Protein AF-A0A522YSD8-F1 (afdb_monomer)

Secondary structure (DSSP, 8-state):
-HHHHHHHHHHTT--S--SS---TTSHHHHHHHHHHHHHHHHTT-EEEEEEEEEEETTTTEEE-GGGEEEEEEEEEEEEEEEEBPTTHHHHTT--S-EEEEEEES-GGGGGG--EEEE-TTSEEEEEEETTEEEEEEHHHHHHHHHHTT--S--EEEEEEGGGGTT-EEE-TTT--EEEEEE-TT--SSSTTSEEEE-TTS-HHHHHHHHHTT------B-TTSBBPTTSTTTTT-BHHHHHHHHHHHHHHTT-EEEEEEEEEEEEEETTT-PBPEEEEEEEEEE-SSGGGHHHHHHHHHHHSEEESTHHHHHHHHHHHT---EE-EE--SSS-B---EEETTT--EE--HHHHHHHHHHHHHH-TTHHHHS-HHHHTTT---TTT----EEE--PEEPHHHHHHTHIIIIITTSTT--SSEEEEEEEGGGGTTHHHHHHHHHHHHHSS-SEEEEEEE---B-TTSPBP-TTT-

pLDDT: mean 93.63, std 5.87, range [47.41, 98.56]

Nearest PDB structures (foldseek):
  8c9f-assembly1_A  TM=9.663E-01  e=3.133E-62  Priestia megaterium
  1ffy-assembly1_A  TM=7.838E-01  e=1.008E-47  Staphylococcus aureus
  8c9d-assembly1_A  TM=8.258E-01  e=2.429E-44  Priestia megaterium
  8c8v-assembly1_A  TM=8.247E-01  e=4.518E-44  Priestia megaterium NBRC 15308 = ATCC 14581
  8c8u-assembly1_A  TM=7.506E-01  e=8.404E-44  Priestia megaterium

Sequence (474 aa):
RSGRQRESFKRLGILGDWEDPYLTMDYRYEADTVRELAKFMDNGSLYQGLKPVHWCTSCQTALAEAEVEYADHTSPSVYVRFVLEEGEAAKLGLKGEAAVVIWTTTPWTIPANRAVCVHPAFDYSAIAHKGGTLLMATELVGKVAPVIGVGEIEEIKRFKGSELEGIKTKHPLYGHISPVILGMHVTLDAGTGAVHTAPGHGQEDYAVGQKYGLEVFNPVRDNGLFKDDLPIFAGRRVPQVNPDVIEELNVRGMLLFTENINHSYPHCWRCKNPVIFRATAQWFIGMEHNGLRVKALAEINRVEWVPKWGKERIFGMVENRPDWCISRQRAWGVPITVLKCQKCDEPLIDGDTARRVADEMEQHGADIWFEKDAAHWAQGKTCKKCGASEWKKEEDILDVWFDSGVSQAAVLRRWKDLQWPGDMYLEGSDQHRGWFQSSLLASVGTAGSAPYGTVLTHGYVVDAKGRAMSKSVG

Foldseek 3Di:
DLVVVLVVCVVVVDDDDSVDDDDLQQLLLLLLLLLLVLLLLVLVLKDKDFAWFWADLAQLKGDDPLQKDKDKDKFKKFKFWFWFDPCLCVVVVFDDIETEIWIDRQLLLLLLFAAKEAAQAFKWFWWDDPNGTYIFTPLCCVVVCVQLPNDDTDTPDMDGLNVQFQGWTARLQPGDTHGYHYAPPQDPPDTGRMHGARRFFDRSSVVRCVVVVHDNDFQADSNQAGDQPRPQRHRHHRVRCNVVSQVSSVVSVGTRHMDMDIDIAIARNPPRHGITTGTDTFMWRACPRVVLLVLLLVQLVQAAEVVPVLSVLLNVCSNPPGTHGFWIQDQDARAPFWKAAPPPRHIDSHSVLSSVLSVVSNVVNRCVSVVDAPCVSQPPHADPPPRDSDIHGHNIHTDVLSSLLCCLVSPQVPDPPHHFLHAEDEEESSCSSGNQNSVSSSCCSNPNHRSYRYYHYDYDDAPPVRHDDDPVVD

Radius of gyration: 25.96 Å; Cα contacts (8 Å, |Δi|>4): 979; chains: 1; bounding box: 64×61×70 Å

Solvent-accessible surface area (backbone atoms only — not comparable to full-atom values): 25358 Å² total; per-residue (Å²): 114,64,71,63,52,53,54,51,43,51,72,74,68,58,85,73,67,79,88,74,59,92,49,81,84,38,27,58,33,38,16,39,45,33,43,54,49,17,43,30,32,69,71,59,25,48,48,80,44,79,45,39,35,44,28,30,38,89,73,43,28,58,47,50,77,69,44,49,37,75,43,83,38,81,34,52,38,40,34,37,42,30,39,44,37,91,67,44,31,53,78,74,73,47,71,66,55,34,21,43,34,26,36,46,60,55,53,59,48,57,89,38,51,57,27,31,32,25,22,48,88,43,51,30,29,31,28,57,48,99,82,23,32,40,32,31,23,48,89,34,44,84,67,43,36,59,71,53,70,40,84,71,90,47,75,77,48,76,44,48,28,59,76,46,52,68,43,43,18,29,35,71,90,76,62,49,77,22,34,26,39,71,26,89,84,54,50,85,88,60,69,25,38,26,37,71,24,22,22,8,49,28,66,67,31,28,61,47,26,59,78,73,69,50,72,67,43,59,59,62,43,66,72,31,27,28,35,80,86,43,81,98,49,44,66,38,40,56,89,69,33,33,64,56,45,50,50,55,26,45,78,67,68,27,48,59,39,74,48,77,45,78,44,79,38,54,17,30,66,85,82,66,45,72,47,43,47,39,41,43,82,42,36,28,42,39,38,73,39,94,44,37,42,63,52,46,56,55,38,58,72,71,37,44,44,41,55,63,67,54,45,61,56,36,46,59,52,53,74,73,46,70,59,47,64,37,42,26,63,50,92,84,61,46,60,42,74,38,38,25,28,68,88,76,63,53,69,48,77,45,29,68,52,17,40,56,51,18,64,49,14,44,78,66,26,62,62,48,68,75,74,46,58,40,65,75,68,41,70,94,51,58,37,91,87,78,64,48,72,53,54,37,66,52,73,37,11,45,33,72,51,54,57,58,8,38,38,55,56,51,41,27,67,63,40,90,93,48,53,71,56,29,70,63,45,76,49,51,64,67,30,55,62,37,53,59,43,32,21,31,53,44,28,30,65,64,70,70,40,49,47,39,45,26,41,41,51,42,80,81,83,52,44,103,83,71,42,83,76,44,90,89,82,107

Mean predicted aligned error: 6.18 Å

Structure (mmCIF, N/CA/C/O backbone):
data_AF-A0A522YSD8-F1
#
_entry.id   AF-A0A522YSD8-F1
#
loop_
_atom_site.group_PDB
_atom_site.id
_atom_site.type_symbol
_atom_site.label_atom_id
_atom_site.label_alt_id
_atom_site.label_comp_id
_atom_site.label_asym_id
_atom_site.label_entity_id
_atom_site.label_seq_id
_atom_site.pdbx_PDB_ins_code
_atom_site.Cartn_x
_atom_site.Cartn_y
_atom_site.Cartn_z
_atom_site.occupancy
_atom_site.B_iso_or_equiv
_atom_site.auth_seq_id
_atom_site.auth_comp_id
_atom_site.auth_asym_id
_atom_site.auth_atom_id
_atom_site.pdbx_PDB_model_num
ATOM 1 N N . ARG A 1 1 ? 30.266 -7.983 -8.171 1.00 51.81 1 ARG A N 1
ATOM 2 C CA . ARG A 1 1 ? 29.507 -9.188 -7.725 1.00 51.81 1 ARG A CA 1
ATOM 3 C C . ARG A 1 1 ? 29.015 -10.007 -8.923 1.00 51.81 1 ARG A C 1
ATOM 5 O O . ARG A 1 1 ? 29.147 -11.222 -8.851 1.00 51.81 1 ARG A O 1
ATOM 12 N N . SER A 1 2 ? 28.584 -9.362 -10.014 1.00 60.56 2 SER A N 1
ATOM 13 C CA . SER A 1 2 ? 28.178 -9.985 -11.289 1.00 60.56 2 SER A CA 1
ATOM 14 C C . SER A 1 2 ? 29.176 -11.011 -11.843 1.00 60.56 2 SER A C 1
ATOM 16 O O . SER A 1 2 ? 28.789 -12.143 -12.099 1.00 60.56 2 SER A O 1
ATOM 18 N N . GLY A 1 3 ? 30.473 -10.682 -11.913 1.00 76.00 3 GLY A N 1
ATOM 19 C CA . GLY A 1 3 ? 31.486 -11.614 -12.438 1.00 76.00 3 GLY A CA 1
ATOM 20 C C . GLY A 1 3 ? 31.534 -12.963 -11.705 1.00 76.00 3 GLY A C 1
ATOM 21 O O . GLY A 1 3 ? 31.587 -14.006 -12.339 1.00 76.00 3 GLY A O 1
ATOM 22 N N . ARG A 1 4 ? 31.404 -12.976 -10.370 1.00 86.19 4 ARG A N 1
ATOM 23 C CA . ARG A 1 4 ? 31.371 -14.232 -9.591 1.00 86.19 4 ARG A CA 1
ATOM 24 C C . ARG A 1 4 ? 30.098 -15.050 -9.825 1.00 86.19 4 ARG A C 1
ATOM 26 O O . ARG A 1 4 ? 30.161 -16.276 -9.804 1.00 86.19 4 ARG A O 1
ATOM 33 N N . GLN A 1 5 ? 28.957 -14.386 -10.013 1.00 89.44 5 GLN A N 1
ATOM 34 C CA . GLN A 1 5 ? 27.694 -15.061 -10.321 1.00 89.44 5 GLN A CA 1
ATOM 35 C C . GLN A 1 5 ? 27.749 -15.686 -11.717 1.00 89.44 5 GLN A C 1
ATOM 37 O O . GLN A 1 5 ? 27.482 -16.878 -11.840 1.00 89.44 5 GLN A O 1
ATOM 42 N N . ARG A 1 6 ? 28.202 -14.931 -12.727 1.00 91.50 6 ARG A N 1
ATOM 43 C CA . ARG A 1 6 ? 28.385 -15.416 -14.104 1.00 91.50 6 ARG A CA 1
ATOM 44 C C . ARG A 1 6 ? 29.257 -16.671 -14.166 1.00 91.50 6 ARG A C 1
ATOM 46 O O . ARG A 1 6 ? 28.834 -17.674 -14.728 1.00 91.50 6 ARG A O 1
ATOM 53 N N . GLU A 1 7 ? 30.427 -16.655 -13.526 1.00 93.75 7 GLU A N 1
ATOM 54 C CA . GLU A 1 7 ? 31.311 -17.831 -13.517 1.00 93.75 7 GLU A CA 1
ATOM 55 C C . GLU A 1 7 ? 30.691 -19.039 -12.800 1.00 93.75 7 GLU A C 1
ATOM 57 O O . GLU A 1 7 ? 30.927 -20.182 -13.186 1.00 93.75 7 GLU A O 1
ATOM 62 N N . SER A 1 8 ? 29.856 -18.812 -11.781 1.00 93.88 8 SER A N 1
ATOM 63 C CA . SER A 1 8 ? 29.152 -19.901 -11.092 1.00 93.88 8 SER A CA 1
ATOM 64 C C . SER A 1 8 ? 28.096 -20.551 -11.993 1.00 93.88 8 SER A C 1
ATOM 66 O O . SER A 1 8 ? 28.004 -21.774 -12.019 1.00 93.88 8 SER A O 1
ATOM 68 N N . PHE A 1 9 ? 27.350 -19.759 -12.771 1.00 94.88 9 PHE A N 1
ATOM 69 C CA . PHE A 1 9 ? 26.402 -20.276 -13.764 1.00 94.88 9 PHE A CA 1
ATOM 70 C C . PHE A 1 9 ? 27.108 -21.045 -14.891 1.00 94.88 9 PHE A C 1
ATOM 72 O O . PHE A 1 9 ? 26.713 -22.173 -15.190 1.00 94.88 9 PHE A O 1
ATOM 79 N N . LYS A 1 10 ? 28.205 -20.500 -15.443 1.00 94.31 10 LYS A N 1
ATOM 80 C CA . LYS A 1 10 ? 29.052 -21.203 -16.427 1.00 94.31 10 LYS A CA 1
ATOM 81 C C . LYS A 1 10 ? 29.563 -22.539 -15.867 1.00 94.31 10 LYS A C 1
ATOM 83 O O . LYS A 1 10 ? 29.495 -23.562 -16.543 1.00 94.31 10 LYS A O 1
ATOM 88 N N . ARG A 1 11 ? 30.007 -22.563 -14.603 1.00 96.31 11 ARG A N 1
ATOM 89 C CA . ARG A 1 11 ? 30.475 -23.782 -13.916 1.00 96.31 11 ARG A CA 1
ATOM 90 C C . ARG A 1 11 ? 29.388 -24.850 -13.756 1.00 96.31 11 ARG A C 1
ATOM 92 O O . ARG A 1 11 ? 29.718 -26.032 -13.762 1.00 96.31 11 ARG A O 1
ATOM 99 N N . LEU A 1 12 ? 28.121 -24.460 -13.610 1.00 96.69 12 LEU A N 1
ATOM 100 C CA . LEU A 1 12 ? 26.985 -25.390 -13.563 1.00 96.69 12 LEU A CA 1
ATOM 101 C C . LEU A 1 12 ? 26.613 -25.961 -14.945 1.00 96.69 12 LEU A C 1
ATOM 103 O O . LEU A 1 12 ? 25.713 -26.790 -15.027 1.00 96.69 12 LEU A O 1
ATOM 107 N N . GLY A 1 13 ? 27.297 -25.544 -16.017 1.00 96.69 13 GLY A N 1
ATOM 108 C CA . GLY A 1 13 ? 27.037 -26.007 -17.381 1.00 96.69 13 GLY A CA 1
ATOM 109 C C . GLY A 1 13 ? 25.850 -25.315 -18.053 1.00 96.69 13 GLY A C 1
ATOM 110 O O . GLY A 1 13 ? 25.318 -25.840 -19.028 1.00 96.69 13 GLY A O 1
ATOM 111 N N . ILE A 1 14 ? 25.418 -24.155 -17.544 1.00 96.94 14 ILE A N 1
ATOM 112 C CA . ILE A 1 14 ? 24.284 -23.415 -18.107 1.00 96.94 14 ILE A CA 1
ATOM 113 C C . ILE A 1 14 ? 24.729 -22.682 -19.376 1.00 96.94 14 ILE A C 1
ATOM 115 O O . ILE A 1 14 ? 25.673 -21.886 -19.367 1.00 96.94 14 ILE A O 1
ATOM 119 N N . LEU A 1 15 ? 24.027 -22.968 -20.473 1.00 95.25 15 LEU A N 1
ATOM 120 C CA . LEU A 1 15 ? 24.225 -22.331 -21.770 1.00 95.25 15 LEU A CA 1
ATOM 121 C C . LEU A 1 15 ? 23.429 -21.023 -21.825 1.00 95.25 15 LEU A C 1
ATOM 123 O O . LEU A 1 15 ? 22.253 -20.999 -21.475 1.00 95.25 15 LEU A O 1
ATOM 127 N N . GLY A 1 16 ? 24.073 -19.948 -22.266 1.00 91.75 16 GLY A N 1
ATOM 128 C CA . GLY A 1 16 ? 23.470 -18.627 -22.410 1.00 91.75 16 GLY A CA 1
ATOM 129 C C . GLY A 1 16 ? 24.452 -17.648 -23.045 1.00 91.75 16 GLY A C 1
ATOM 130 O O . GLY A 1 16 ? 25.648 -17.948 -23.138 1.00 91.75 16 GLY A O 1
ATOM 131 N N . ASP A 1 17 ? 23.955 -16.489 -23.473 1.00 91.38 17 ASP A N 1
ATOM 132 C CA . ASP A 1 17 ? 24.815 -15.396 -23.924 1.00 91.38 17 ASP A CA 1
ATOM 133 C C . ASP A 1 17 ? 25.436 -14.689 -22.713 1.00 91.38 17 ASP A C 1
ATOM 135 O O . ASP A 1 17 ? 24.839 -13.839 -22.054 1.00 91.38 17 ASP A O 1
ATOM 139 N N . TRP A 1 18 ? 26.635 -15.136 -22.349 1.00 92.44 18 TRP A N 1
ATOM 140 C CA . TRP A 1 18 ? 27.354 -14.637 -21.181 1.00 92.44 18 TRP A CA 1
ATOM 141 C C . TRP A 1 18 ? 28.279 -13.454 -21.480 1.00 92.44 18 TRP A C 1
ATOM 143 O O . TRP A 1 18 ? 28.806 -12.847 -20.534 1.00 92.44 18 TRP A O 1
ATOM 153 N N . GLU A 1 19 ? 28.532 -13.190 -22.761 1.00 90.62 19 GLU A N 1
ATOM 154 C CA . GLU A 1 19 ? 29.420 -12.119 -23.210 1.00 90.62 19 GLU A CA 1
ATOM 155 C C . GLU A 1 19 ? 28.639 -10.821 -23.414 1.00 90.62 19 GLU A C 1
ATOM 157 O O . GLU A 1 19 ? 29.147 -9.767 -23.033 1.00 90.62 19 GLU A O 1
ATOM 162 N N . ASP A 1 20 ? 27.385 -10.910 -23.867 1.00 89.69 20 ASP A N 1
ATOM 163 C CA . ASP A 1 20 ? 26.442 -9.790 -23.911 1.00 89.69 20 ASP A CA 1
ATOM 164 C C . ASP A 1 20 ? 25.168 -10.116 -23.103 1.00 89.69 20 ASP A C 1
ATOM 166 O O . ASP A 1 20 ? 24.124 -10.403 -23.678 1.00 89.69 20 ASP A O 1
ATOM 170 N N . PRO A 1 21 ? 25.215 -10.155 -21.752 1.00 92.44 21 PRO A N 1
ATOM 171 C CA . PRO A 1 21 ? 24.015 -10.323 -20.939 1.00 92.44 21 PRO A CA 1
ATOM 172 C C . PRO A 1 21 ? 23.262 -8.994 -20.800 1.00 92.44 21 PRO A C 1
ATOM 174 O O . PRO A 1 21 ? 23.874 -7.936 -20.647 1.00 92.44 21 PRO A O 1
ATOM 177 N N . TYR A 1 22 ? 21.930 -9.036 -20.708 1.00 94.25 22 TYR A N 1
ATOM 178 C CA . TYR A 1 22 ? 21.186 -7.836 -20.327 1.00 94.25 22 TYR A CA 1
ATOM 179 C C . TYR A 1 22 ? 21.475 -7.458 -18.865 1.00 94.25 22 TYR A C 1
ATOM 181 O O . TYR A 1 22 ? 21.572 -8.311 -17.977 1.00 94.25 22 TYR A O 1
ATOM 189 N N . LEU A 1 23 ? 21.590 -6.157 -18.603 1.00 94.62 23 LEU A N 1
ATOM 190 C CA . LEU A 1 23 ? 21.804 -5.595 -17.273 1.00 94.62 23 LEU A CA 1
ATOM 191 C C . LEU A 1 23 ? 20.830 -4.439 -17.071 1.00 94.62 23 LEU A C 1
ATOM 193 O O . LEU A 1 23 ? 20.712 -3.576 -17.932 1.00 94.62 23 LEU A O 1
ATOM 197 N N . THR A 1 24 ? 20.180 -4.374 -15.911 1.00 94.06 24 THR A N 1
ATOM 198 C CA . THR A 1 24 ? 19.219 -3.296 -15.613 1.00 94.06 24 THR A CA 1
ATOM 199 C C . THR A 1 24 ? 19.869 -1.917 -15.478 1.00 94.06 24 THR A C 1
ATOM 201 O O . THR A 1 24 ? 19.167 -0.919 -15.491 1.00 94.06 24 THR A O 1
ATOM 204 N N . MET A 1 25 ? 21.196 -1.874 -15.323 1.00 92.31 25 MET A N 1
ATOM 205 C CA . MET A 1 25 ? 22.014 -0.655 -15.276 1.00 92.31 25 MET A CA 1
ATOM 206 C C . MET A 1 25 ? 22.643 -0.296 -16.633 1.00 92.31 25 MET A C 1
ATOM 208 O O . MET A 1 25 ? 23.468 0.609 -16.706 1.00 92.31 25 MET A O 1
ATOM 212 N N . ASP A 1 26 ? 22.348 -1.057 -17.695 1.00 95.38 26 ASP A N 1
ATOM 213 C CA . ASP A 1 26 ? 22.688 -0.637 -19.056 1.00 95.38 26 ASP A CA 1
ATOM 214 C C . ASP A 1 26 ? 21.800 0.558 -19.418 1.00 95.38 26 ASP A C 1
ATOM 216 O O . ASP A 1 26 ? 20.586 0.516 -19.216 1.00 95.38 26 ASP A O 1
ATOM 220 N N . TYR A 1 27 ? 22.398 1.613 -19.970 1.00 97.19 27 TYR A N 1
ATOM 221 C CA . TYR A 1 27 ? 21.703 2.862 -20.294 1.00 97.19 27 TYR A CA 1
ATOM 222 C C . TYR A 1 27 ? 20.489 2.648 -21.203 1.00 97.19 27 TYR A C 1
ATOM 224 O O . TYR A 1 27 ? 19.476 3.334 -21.069 1.00 97.19 27 TYR A O 1
ATOM 232 N N . ARG A 1 28 ? 20.546 1.654 -22.098 1.00 95.94 28 ARG A N 1
ATOM 233 C CA . ARG A 1 28 ? 19.418 1.296 -22.967 1.00 95.94 28 ARG A CA 1
ATOM 234 C C . ARG A 1 28 ? 18.271 0.693 -22.165 1.00 95.94 28 ARG A C 1
ATOM 236 O O . ARG A 1 28 ? 17.117 1.000 -22.446 1.00 95.94 28 ARG A O 1
ATOM 243 N N . TYR A 1 29 ? 18.583 -0.135 -21.168 1.00 97.81 29 TYR A N 1
ATOM 244 C CA . TYR A 1 29 ? 17.580 -0.719 -20.281 1.00 97.81 29 TYR A CA 1
ATOM 245 C C . TYR A 1 29 ? 16.906 0.372 -19.444 1.00 97.81 29 TYR A C 1
ATOM 247 O O . TYR A 1 29 ? 15.682 0.433 -19.393 1.00 97.81 29 TYR A O 1
ATOM 255 N N . GLU A 1 30 ? 17.688 1.267 -18.834 1.00 97.62 30 GLU A N 1
ATOM 256 C CA . GLU A 1 30 ? 17.165 2.389 -18.043 1.00 97.62 30 GLU A CA 1
ATOM 257 C C . GLU A 1 30 ? 16.257 3.301 -18.887 1.00 97.62 30 GLU A C 1
ATOM 259 O O . GLU A 1 30 ? 15.165 3.675 -18.452 1.00 97.62 30 GLU A O 1
ATOM 264 N N . ALA A 1 31 ? 16.668 3.604 -20.123 1.00 98.12 31 ALA A N 1
ATOM 265 C CA . ALA A 1 31 ? 15.865 4.364 -21.074 1.00 98.12 31 ALA A CA 1
ATOM 266 C C . ALA A 1 31 ? 14.547 3.654 -21.421 1.00 98.12 31 ALA A C 1
ATOM 268 O O . ALA A 1 31 ? 13.485 4.280 -21.410 1.00 98.12 31 ALA A O 1
ATOM 269 N N . ASP A 1 32 ? 14.574 2.347 -21.687 1.00 97.88 32 ASP A N 1
ATOM 270 C CA . ASP A 1 32 ? 13.359 1.587 -21.991 1.00 97.88 32 ASP A CA 1
ATOM 271 C C . ASP A 1 32 ? 12.409 1.494 -20.803 1.00 97.88 32 ASP A C 1
ATOM 273 O O . ASP A 1 32 ? 11.195 1.584 -20.991 1.00 97.88 32 ASP A O 1
ATOM 277 N N . THR A 1 33 ? 12.932 1.412 -19.580 1.00 98.31 33 THR A N 1
ATOM 278 C CA . THR A 1 33 ? 12.115 1.528 -18.371 1.00 98.31 33 THR A CA 1
ATOM 279 C C . THR A 1 33 ? 11.341 2.846 -18.356 1.00 98.31 33 THR A C 1
ATOM 281 O O . THR A 1 33 ? 10.126 2.848 -18.139 1.00 98.31 33 THR A O 1
ATOM 284 N N . VAL A 1 34 ? 11.997 3.968 -18.665 1.00 98.50 34 VAL A N 1
ATOM 285 C CA . VAL A 1 34 ? 11.319 5.269 -18.762 1.00 98.50 34 VAL A CA 1
ATOM 286 C C . VAL A 1 34 ? 10.329 5.314 -19.929 1.00 98.50 34 VAL A C 1
ATOM 288 O O . VAL A 1 34 ? 9.249 5.890 -19.789 1.00 98.50 34 VAL A O 1
ATOM 291 N N . ARG A 1 35 ? 10.625 4.677 -21.068 1.00 98.44 35 ARG A N 1
ATOM 292 C CA . ARG A 1 35 ? 9.678 4.588 -22.198 1.00 98.44 35 ARG A CA 1
ATOM 293 C C . ARG A 1 35 ? 8.429 3.785 -21.844 1.00 98.44 35 ARG A C 1
ATOM 295 O O . ARG A 1 35 ? 7.333 4.158 -22.261 1.00 98.44 35 ARG A O 1
ATOM 302 N N . GLU A 1 36 ? 8.558 2.714 -21.068 1.00 98.44 36 GLU A N 1
ATOM 303 C CA . GLU A 1 36 ? 7.404 1.964 -20.566 1.00 98.44 36 GLU A CA 1
ATOM 304 C C . GLU A 1 36 ? 6.610 2.781 -19.538 1.00 98.44 36 GLU A C 1
ATOM 306 O O . GLU A 1 36 ? 5.380 2.799 -19.604 1.00 98.44 36 GLU A O 1
ATOM 311 N N . LEU A 1 37 ? 7.277 3.543 -18.660 1.00 98.44 37 LEU A N 1
ATOM 312 C CA . LEU A 1 37 ? 6.603 4.506 -17.780 1.00 98.44 37 LEU A CA 1
ATOM 313 C C . LEU A 1 37 ? 5.830 5.559 -18.591 1.00 98.44 37 LEU A C 1
ATOM 315 O O . LEU A 1 37 ? 4.677 5.848 -18.274 1.00 98.44 37 LEU A O 1
ATOM 319 N N . ALA A 1 38 ? 6.416 6.087 -19.670 1.00 98.44 38 ALA A N 1
ATOM 320 C CA . ALA A 1 38 ? 5.774 7.069 -20.544 1.00 98.44 38 ALA A CA 1
ATOM 321 C C . ALA A 1 38 ? 4.456 6.548 -21.145 1.00 98.44 38 ALA A C 1
ATOM 323 O O . ALA A 1 38 ? 3.495 7.302 -21.257 1.00 98.44 38 ALA A O 1
ATOM 324 N N . LYS A 1 39 ? 4.352 5.247 -21.449 1.00 98.19 39 LYS A N 1
ATOM 325 C CA . LYS A 1 39 ? 3.091 4.641 -21.919 1.00 98.19 39 LYS A CA 1
ATOM 326 C C . LYS A 1 39 ? 2.002 4.652 -20.840 1.00 98.19 39 LYS A C 1
ATOM 328 O O . LYS A 1 39 ? 0.834 4.872 -21.158 1.00 98.19 39 LYS A O 1
ATOM 333 N N . PHE A 1 40 ? 2.372 4.457 -19.571 1.00 98.12 40 PHE A N 1
ATOM 334 C CA . PHE A 1 40 ? 1.451 4.625 -18.439 1.00 98.12 40 PHE A CA 1
ATOM 335 C C . PHE A 1 40 ? 1.067 6.092 -18.195 1.00 98.12 40 PHE A C 1
ATOM 337 O O . PHE A 1 40 ? -0.029 6.361 -17.701 1.00 98.12 40 PHE A O 1
ATOM 344 N N . MET A 1 41 ? 1.942 7.040 -18.547 1.00 97.56 41 MET A N 1
ATOM 345 C CA . MET A 1 41 ? 1.601 8.466 -18.562 1.00 97.56 41 MET A CA 1
ATOM 346 C C . MET A 1 41 ? 0.569 8.768 -19.652 1.00 97.56 41 MET A C 1
ATOM 348 O O . MET A 1 41 ? -0.451 9.390 -19.369 1.00 97.56 41 MET A O 1
ATOM 352 N N . ASP A 1 42 ? 0.802 8.286 -20.877 1.00 97.00 42 ASP A N 1
ATOM 353 C CA . ASP A 1 42 ? -0.058 8.557 -22.035 1.00 97.00 42 ASP A CA 1
ATOM 354 C C . ASP A 1 42 ? -1.475 8.003 -21.857 1.00 97.00 42 ASP A C 1
ATOM 356 O O . ASP A 1 42 ? -2.453 8.645 -22.238 1.00 97.00 42 ASP A O 1
ATOM 360 N N . ASN A 1 43 ? -1.601 6.805 -21.278 1.00 95.00 43 ASN A N 1
ATOM 361 C CA . ASN A 1 43 ? -2.904 6.185 -21.059 1.00 95.00 43 ASN A CA 1
ATOM 362 C C . ASN A 1 43 ? -3.597 6.668 -19.768 1.00 95.00 43 ASN A C 1
ATOM 364 O O . ASN A 1 43 ? -4.750 6.315 -19.538 1.00 95.00 43 ASN A O 1
ATOM 368 N N . GLY A 1 44 ? -2.942 7.482 -18.933 1.00 94.81 44 GLY A N 1
ATOM 369 C CA . GLY A 1 44 ? -3.519 8.014 -17.694 1.00 94.81 44 GLY A CA 1
ATOM 370 C C . GLY A 1 44 ? -3.614 7.009 -16.541 1.00 94.81 44 GLY A C 1
ATOM 371 O O . GLY A 1 44 ? -4.329 7.258 -15.573 1.00 94.81 44 GLY A O 1
ATOM 372 N N . SER A 1 45 ? -2.924 5.867 -16.622 1.00 96.00 45 SER A N 1
ATOM 373 C CA . SER A 1 45 ? -2.837 4.911 -15.510 1.00 96.00 45 SER A CA 1
ATOM 374 C C . SER A 1 45 ? -1.846 5.342 -14.426 1.00 96.00 45 SER A C 1
ATOM 376 O O . SER A 1 45 ? -1.996 4.896 -13.287 1.00 96.00 45 SER A O 1
ATOM 378 N N . LEU A 1 46 ? -0.844 6.170 -14.757 1.00 97.44 46 LEU A N 1
ATOM 379 C CA . LEU A 1 46 ? 0.065 6.763 -13.774 1.00 97.44 46 LEU A CA 1
ATOM 380 C C . LEU A 1 46 ? -0.599 7.962 -13.090 1.00 97.44 46 LEU A C 1
ATOM 382 O O . LEU A 1 46 ? -1.029 8.900 -13.758 1.00 97.44 46 LEU A O 1
ATOM 386 N N . TYR A 1 47 ? -0.607 7.976 -11.760 1.00 95.94 47 TYR A N 1
ATOM 387 C CA . TYR A 1 47 ? -1.070 9.127 -10.987 1.00 95.94 47 TYR A CA 1
ATOM 388 C C . TYR A 1 47 ? -0.352 9.225 -9.636 1.00 95.94 47 TYR A C 1
ATOM 390 O O . TYR A 1 47 ? 0.241 8.257 -9.152 1.00 95.94 47 TYR A O 1
ATOM 398 N N . GLN A 1 48 ? -0.422 10.402 -9.012 1.00 94.50 48 GLN A N 1
ATOM 399 C CA . GLN A 1 48 ? 0.073 10.622 -7.656 1.00 94.50 48 GLN A CA 1
ATOM 400 C C . GLN A 1 48 ? -1.086 10.554 -6.655 1.00 94.50 48 GLN A C 1
ATOM 402 O O . GLN A 1 48 ? -2.119 11.194 -6.849 1.00 94.50 48 GLN A O 1
ATOM 407 N N . GLY A 1 49 ? -0.922 9.792 -5.575 1.00 90.44 49 GLY A N 1
ATOM 408 C CA . GLY A 1 49 ? -1.936 9.640 -4.532 1.00 90.44 49 GLY A CA 1
ATOM 409 C C . GLY A 1 49 ? -1.353 9.766 -3.129 1.00 90.44 49 GLY A C 1
ATOM 410 O O . GLY A 1 49 ? -0.233 9.332 -2.876 1.00 90.44 49 GLY A O 1
ATOM 411 N N . LEU A 1 50 ? -2.131 10.327 -2.200 1.00 89.75 50 LEU A N 1
ATOM 412 C CA . LEU A 1 50 ? -1.849 10.252 -0.765 1.00 89.75 50 LEU A CA 1
ATOM 413 C C . LEU A 1 50 ? -2.554 9.013 -0.208 1.00 89.75 50 LEU A C 1
ATOM 415 O O . LEU A 1 50 ? -3.751 9.061 0.077 1.00 89.75 50 LEU A O 1
ATOM 419 N N . LYS A 1 51 ? -1.827 7.898 -0.101 1.00 89.44 51 LYS A N 1
ATOM 420 C CA . LYS A 1 51 ? -2.367 6.607 0.355 1.00 89.44 51 LYS A CA 1
ATOM 421 C C . LYS A 1 51 ? -1.460 5.986 1.415 1.00 89.44 51 LYS A C 1
ATOM 423 O O . LYS A 1 51 ? -0.243 6.175 1.332 1.00 89.44 51 LYS A O 1
ATOM 428 N N . PRO A 1 52 ? -2.006 5.243 2.394 1.00 90.56 52 PRO A N 1
ATOM 429 C CA . PRO A 1 52 ? -1.200 4.413 3.275 1.00 90.56 52 PRO A CA 1
ATOM 430 C C . PRO A 1 52 ? -0.417 3.382 2.474 1.00 90.56 52 PRO A C 1
ATOM 432 O O . PRO A 1 52 ? -0.981 2.609 1.707 1.00 90.56 52 PRO A O 1
ATOM 435 N N . VAL A 1 53 ? 0.894 3.371 2.670 1.00 91.19 53 VAL A N 1
ATOM 436 C CA . VAL A 1 53 ? 1.790 2.365 2.099 1.00 91.19 53 VAL A CA 1
ATOM 437 C C . VAL A 1 53 ? 2.588 1.716 3.216 1.00 91.19 53 VAL A C 1
ATOM 439 O O . VAL A 1 53 ? 2.777 2.316 4.281 1.00 91.19 53 VAL A O 1
ATOM 442 N N . HIS A 1 54 ? 3.087 0.506 2.969 1.00 92.62 54 HIS A N 1
ATOM 443 C CA . HIS A 1 54 ? 4.116 -0.062 3.826 1.00 92.62 54 HIS A CA 1
ATOM 444 C C . HIS A 1 54 ? 5.333 0.858 3.817 1.00 92.62 54 HIS A C 1
ATOM 446 O O . HIS A 1 54 ? 5.891 1.168 2.767 1.00 92.62 54 HIS A O 1
ATOM 452 N N . TRP A 1 55 ? 5.744 1.299 4.998 1.00 94.56 55 TRP A N 1
ATOM 453 C CA . TRP A 1 55 ? 6.832 2.238 5.189 1.00 94.56 55 TRP A CA 1
ATOM 454 C C . TRP A 1 55 ? 7.862 1.660 6.150 1.00 94.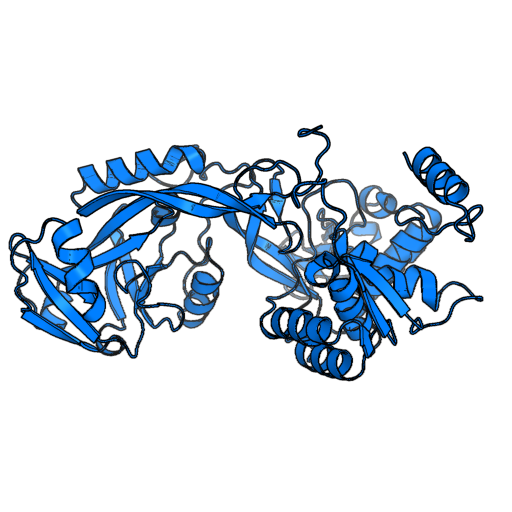56 55 TRP A C 1
ATOM 456 O O . TRP A 1 55 ? 7.563 1.334 7.304 1.00 94.56 55 TRP A O 1
ATOM 466 N N . CYS A 1 56 ? 9.107 1.566 5.689 1.00 94.38 56 CYS A N 1
ATOM 467 C CA . CYS A 1 56 ? 10.219 1.190 6.546 1.00 94.38 56 CYS A CA 1
ATOM 468 C C . CYS A 1 56 ? 10.843 2.444 7.157 1.00 94.38 56 CYS A C 1
ATOM 470 O O . CYS A 1 56 ? 11.573 3.163 6.485 1.00 94.38 56 CYS A O 1
ATOM 472 N N . THR A 1 57 ? 10.624 2.684 8.450 1.00 93.06 57 THR A N 1
ATOM 473 C CA . THR A 1 57 ? 11.189 3.850 9.164 1.00 93.06 57 THR A CA 1
ATOM 474 C C . THR A 1 57 ? 12.713 3.799 9.296 1.00 93.06 57 THR A C 1
ATOM 476 O O . THR A 1 57 ? 13.354 4.835 9.452 1.00 93.06 57 THR A O 1
ATOM 479 N N . SER A 1 58 ? 13.313 2.604 9.213 1.00 91.88 58 SER A N 1
ATOM 480 C CA . SER A 1 58 ? 14.773 2.431 9.225 1.00 91.88 58 SER A CA 1
ATOM 481 C C . SER A 1 58 ? 15.408 2.743 7.869 1.00 91.88 58 SER A C 1
ATOM 483 O O . SER A 1 58 ? 16.475 3.343 7.818 1.00 91.88 58 SER A O 1
ATOM 485 N N . CYS A 1 59 ? 14.761 2.334 6.773 1.00 90.94 59 CYS A N 1
ATOM 486 C CA . CYS A 1 59 ? 15.232 2.593 5.409 1.00 90.94 59 CYS A CA 1
ATOM 487 C C . CYS A 1 59 ? 14.668 3.890 4.806 1.00 90.94 59 CYS A C 1
ATOM 489 O O . CYS A 1 59 ? 15.100 4.258 3.722 1.00 90.94 59 CYS A O 1
ATOM 491 N N . GLN A 1 60 ? 13.720 4.540 5.490 1.00 93.00 60 GLN A N 1
ATOM 492 C CA . GLN A 1 60 ? 13.031 5.777 5.100 1.00 93.00 60 GLN A CA 1
ATOM 493 C C . GLN A 1 60 ? 12.448 5.722 3.684 1.00 93.00 60 GLN A C 1
ATOM 495 O O . GLN A 1 60 ? 12.678 6.600 2.863 1.00 93.00 60 GLN A O 1
ATOM 500 N N . THR A 1 61 ? 11.731 4.641 3.380 1.00 91.94 61 THR A N 1
ATOM 501 C CA . THR A 1 61 ? 11.241 4.381 2.024 1.00 91.94 61 THR A CA 1
ATOM 502 C C . THR A 1 61 ? 9.982 3.522 2.051 1.00 91.94 61 THR A C 1
ATOM 504 O O . THR A 1 61 ? 9.820 2.672 2.942 1.00 91.94 61 THR A O 1
ATOM 507 N N . ALA A 1 62 ? 9.106 3.739 1.070 1.00 91.88 62 ALA A N 1
ATOM 508 C CA . ALA A 1 62 ? 7.970 2.868 0.811 1.00 91.88 62 ALA A CA 1
ATOM 509 C C . ALA A 1 62 ? 8.433 1.461 0.389 1.00 91.88 62 ALA A C 1
ATOM 511 O O . ALA A 1 62 ? 9.516 1.283 -0.171 1.00 91.88 62 ALA A O 1
ATOM 512 N N . LEU A 1 63 ? 7.609 0.456 0.667 1.00 88.75 63 LEU A N 1
ATOM 513 C CA . LEU A 1 63 ? 7.817 -0.933 0.273 1.00 88.75 63 LEU A CA 1
ATOM 514 C C . LEU A 1 63 ? 6.596 -1.434 -0.497 1.00 88.75 63 LEU A C 1
ATOM 516 O O . LEU A 1 63 ? 5.458 -1.136 -0.131 1.00 88.75 63 LEU A O 1
ATOM 520 N N . ALA A 1 64 ? 6.831 -2.232 -1.536 1.00 81.88 64 ALA A N 1
ATOM 521 C CA . ALA A 1 64 ? 5.774 -3.042 -2.132 1.00 81.88 64 ALA A CA 1
ATOM 522 C C . ALA A 1 64 ? 5.447 -4.247 -1.237 1.00 81.88 64 ALA A C 1
ATOM 524 O O . ALA A 1 64 ? 6.280 -4.682 -0.446 1.00 81.88 64 ALA A O 1
ATOM 525 N N . GLU A 1 65 ? 4.276 -4.854 -1.441 1.00 77.06 65 GLU A N 1
ATOM 526 C CA . GLU A 1 65 ? 3.868 -6.104 -0.772 1.00 77.06 65 GLU A CA 1
ATOM 527 C C . GLU A 1 65 ? 4.931 -7.212 -0.899 1.00 77.06 65 GLU A C 1
ATOM 529 O O . GLU A 1 65 ? 5.212 -7.944 0.042 1.00 77.06 65 GLU A O 1
ATOM 534 N N . ALA A 1 66 ? 5.587 -7.301 -2.061 1.00 75.31 66 ALA A N 1
ATOM 535 C CA . ALA A 1 66 ? 6.656 -8.265 -2.325 1.00 75.31 66 ALA A CA 1
ATOM 536 C C . ALA A 1 66 ? 7.936 -8.026 -1.499 1.00 75.31 66 ALA A C 1
ATOM 538 O O . ALA A 1 66 ? 8.784 -8.907 -1.405 1.00 75.31 66 ALA A O 1
ATOM 539 N N . GLU A 1 67 ? 8.095 -6.832 -0.926 1.00 83.56 67 GLU A N 1
ATOM 540 C CA . GLU A 1 67 ? 9.236 -6.424 -0.098 1.00 83.56 67 GLU A CA 1
ATOM 541 C C . GLU A 1 67 ? 8.924 -6.513 1.411 1.00 83.56 67 GLU A C 1
ATOM 543 O O . GLU A 1 67 ? 9.718 -6.062 2.249 1.00 83.56 67 GLU A O 1
ATOM 548 N N . VAL A 1 68 ? 7.768 -7.078 1.765 1.00 88.06 68 VAL A N 1
ATOM 549 C CA . VAL A 1 68 ? 7.327 -7.291 3.142 1.00 88.06 68 VAL A CA 1
ATOM 550 C C . VAL A 1 68 ? 7.379 -8.779 3.470 1.00 88.06 68 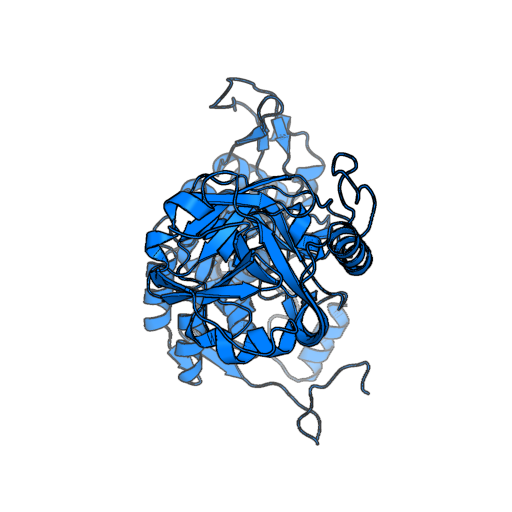VAL A C 1
ATOM 552 O O . VAL A 1 68 ? 6.842 -9.625 2.758 1.00 88.06 68 VAL A O 1
ATOM 555 N N . GLU A 1 69 ? 8.034 -9.098 4.578 1.00 87.81 69 GLU A N 1
ATOM 556 C CA . GLU A 1 69 ? 8.075 -10.440 5.149 1.00 87.81 69 GLU A CA 1
ATOM 557 C C . GLU A 1 69 ? 7.325 -10.451 6.474 1.00 87.81 69 GLU A C 1
ATOM 559 O O . GLU A 1 69 ? 7.343 -9.471 7.210 1.00 87.81 69 GLU A O 1
ATOM 564 N N . TYR A 1 70 ? 6.690 -11.566 6.805 1.00 88.62 70 TYR A N 1
ATOM 565 C CA . TYR A 1 70 ? 5.954 -11.704 8.053 1.00 88.62 70 TYR A CA 1
ATOM 566 C C . TYR A 1 70 ? 6.779 -12.510 9.056 1.00 88.62 70 TYR A C 1
ATOM 568 O O . TYR A 1 70 ? 7.332 -13.555 8.712 1.00 88.62 70 TYR A O 1
ATOM 576 N N . ALA A 1 71 ? 6.874 -12.009 10.286 1.00 89.25 71 ALA A N 1
ATOM 577 C CA . ALA A 1 71 ? 7.583 -12.657 11.384 1.00 89.25 71 ALA A CA 1
ATOM 578 C C . ALA A 1 71 ? 6.823 -12.461 12.700 1.00 89.25 71 ALA A C 1
ATOM 580 O O . ALA A 1 71 ? 6.065 -11.497 12.838 1.00 89.25 71 ALA A O 1
ATOM 581 N N . ASP A 1 72 ? 7.040 -13.368 13.651 1.00 90.75 72 ASP A N 1
ATOM 582 C CA . ASP A 1 72 ? 6.446 -13.288 14.986 1.00 90.75 72 ASP A CA 1
ATOM 583 C C . ASP A 1 72 ? 6.879 -11.999 15.690 1.00 90.75 72 ASP A C 1
ATOM 585 O O . ASP A 1 72 ? 8.060 -11.636 15.716 1.00 90.75 72 ASP A O 1
ATOM 589 N N . HIS A 1 73 ? 5.906 -11.298 16.258 1.00 90.44 73 HIS A N 1
ATOM 590 C CA . HIS A 1 73 ? 6.098 -10.018 16.907 1.00 90.44 73 HIS A CA 1
ATOM 591 C C . HIS A 1 73 ? 5.182 -9.894 18.119 1.00 90.44 73 HIS A C 1
ATOM 593 O O . HIS A 1 73 ? 3.992 -10.204 18.065 1.00 90.44 73 HIS A O 1
ATOM 599 N N . THR A 1 74 ? 5.741 -9.382 19.212 1.00 92.81 74 THR A N 1
ATOM 600 C CA . THR A 1 74 ? 4.973 -9.085 20.419 1.00 92.81 74 THR A CA 1
ATOM 601 C C . THR A 1 74 ? 4.457 -7.655 20.350 1.00 92.81 74 THR A C 1
ATOM 603 O O . THR A 1 74 ? 5.246 -6.710 20.351 1.00 92.81 74 THR A O 1
ATOM 606 N N . SER A 1 75 ? 3.136 -7.494 20.330 1.00 92.75 75 SER A N 1
ATOM 607 C CA . SER A 1 75 ? 2.470 -6.189 20.349 1.00 92.75 75 SER A CA 1
ATOM 608 C C . SER A 1 75 ? 1.622 -6.019 21.608 1.00 92.75 75 SER A C 1
ATOM 610 O O . SER A 1 75 ? 1.050 -7.000 22.092 1.00 92.75 75 SER A O 1
ATOM 612 N N . PRO A 1 76 ? 1.494 -4.788 22.131 1.00 94.38 76 PRO A N 1
ATOM 613 C CA . PRO A 1 76 ? 0.486 -4.497 23.138 1.00 94.38 76 PRO A CA 1
ATOM 614 C C . PRO A 1 76 ? -0.908 -4.624 22.520 1.00 94.38 76 PRO A C 1
ATOM 616 O O . PRO A 1 76 ? -1.134 -4.174 21.404 1.00 94.38 76 PRO A O 1
ATOM 619 N N . SER A 1 77 ? -1.836 -5.209 23.258 1.00 94.81 77 SER A N 1
ATOM 620 C CA . SER A 1 77 ? -3.254 -5.354 22.946 1.00 94.81 77 SER A CA 1
ATOM 621 C C . SER A 1 77 ? -4.022 -4.506 23.948 1.00 94.81 77 SER A C 1
ATOM 623 O O . SER A 1 77 ? -3.946 -4.768 25.148 1.00 94.81 77 SER A O 1
ATOM 625 N N . VAL A 1 78 ? -4.706 -3.461 23.478 1.00 96.50 78 VAL A N 1
ATOM 626 C CA . VAL A 1 78 ? -5.372 -2.483 24.350 1.00 96.50 78 VAL A CA 1
ATOM 627 C C . VAL A 1 78 ? -6.858 -2.387 24.049 1.00 96.50 78 VAL A C 1
ATOM 629 O O . VAL A 1 78 ? -7.274 -2.390 22.889 1.00 96.50 78 VAL A O 1
ATOM 632 N N . TYR A 1 79 ? -7.647 -2.251 25.111 1.00 97.44 79 TYR A N 1
ATOM 633 C CA . TYR A 1 79 ? -9.080 -1.987 25.054 1.00 97.44 79 TYR A CA 1
ATOM 634 C C . TYR A 1 79 ? -9.325 -0.564 25.531 1.00 97.44 79 TYR A C 1
ATOM 636 O O . TYR A 1 79 ? -8.973 -0.212 26.661 1.00 97.44 79 TYR A O 1
ATOM 644 N N . VAL A 1 80 ? -9.910 0.262 24.670 1.00 97.62 80 VAL A N 1
ATOM 645 C CA . VAL A 1 80 ? -10.028 1.706 24.899 1.00 97.62 80 VAL A CA 1
ATOM 646 C C . VAL A 1 80 ? -11.481 2.125 24.757 1.00 97.62 80 VAL A C 1
ATOM 648 O O . VAL A 1 80 ? -12.168 1.707 23.825 1.00 97.62 80 VAL A O 1
ATOM 651 N N . ARG A 1 81 ? -11.957 2.961 25.679 1.00 96.50 81 ARG A N 1
ATOM 652 C CA . ARG A 1 81 ? -13.298 3.546 25.599 1.00 96.50 81 ARG A CA 1
ATOM 653 C C . ARG A 1 81 ? -13.281 4.842 24.789 1.00 96.50 81 ARG A C 1
ATOM 655 O O . ARG A 1 81 ? -12.534 5.769 25.086 1.00 96.50 81 ARG A O 1
ATOM 662 N N . PHE A 1 82 ? -14.152 4.907 23.791 1.00 97.81 82 PHE A N 1
ATOM 663 C CA . PHE A 1 82 ? -14.506 6.114 23.054 1.00 97.81 82 PHE A CA 1
ATOM 664 C C . PHE A 1 82 ? -15.849 6.606 23.588 1.00 97.81 82 PHE A C 1
ATOM 666 O O . PHE A 1 82 ? -16.911 6.110 23.203 1.00 97.81 82 PHE A O 1
ATOM 673 N N . VAL A 1 83 ? -15.788 7.528 24.548 1.00 97.44 83 VAL A N 1
ATOM 674 C CA . VAL A 1 83 ? -16.968 8.050 25.250 1.00 97.44 83 VAL A CA 1
ATOM 675 C C . VAL A 1 83 ? -17.851 8.816 24.271 1.00 97.44 83 VAL A C 1
ATOM 677 O O . VAL A 1 83 ? -17.355 9.622 23.488 1.00 97.44 83 VAL A O 1
ATOM 680 N N . LEU A 1 84 ? -19.156 8.563 24.291 1.00 97.38 84 LEU A N 1
ATOM 681 C CA . LEU A 1 84 ? -20.125 9.275 23.468 1.00 97.38 84 LEU A CA 1
ATOM 682 C C . LEU A 1 84 ? -20.171 10.761 23.854 1.00 97.38 84 LEU A C 1
ATOM 684 O O . LEU A 1 84 ? -20.040 11.128 25.022 1.00 97.38 84 LEU A O 1
ATOM 688 N N . GLU A 1 85 ? -20.367 11.623 22.859 1.00 96.50 85 GLU A N 1
ATOM 689 C CA . GLU A 1 85 ? -20.607 13.049 23.080 1.00 96.50 85 GLU A CA 1
ATOM 690 C C . GLU A 1 85 ? -21.884 13.292 23.896 1.00 96.50 85 GLU A C 1
ATOM 692 O O . GLU A 1 85 ? -22.784 12.446 23.981 1.00 96.50 85 GLU A O 1
ATOM 697 N N . GLU A 1 86 ? -21.971 14.478 24.497 1.00 92.88 86 GLU A N 1
ATOM 698 C CA . GLU A 1 86 ? -23.124 14.849 25.315 1.00 92.88 86 GLU A CA 1
ATOM 699 C C . GLU A 1 86 ? -24.426 14.758 24.498 1.00 92.88 86 GLU A C 1
ATOM 701 O O . GLU A 1 86 ? -24.530 15.261 23.380 1.00 92.88 86 GLU A O 1
ATOM 706 N N . GLY A 1 87 ? -25.428 14.066 25.048 1.00 92.19 87 GLY A N 1
ATOM 707 C CA . GLY A 1 87 ? -26.722 13.840 24.399 1.00 92.19 87 GLY A CA 1
ATOM 708 C C . GLY A 1 87 ? -26.773 12.671 23.406 1.00 92.19 87 GLY A C 1
ATOM 709 O O . GLY A 1 87 ? -27.869 12.186 23.128 1.00 92.19 87 GLY A O 1
ATOM 710 N N . GLU A 1 88 ? -25.644 12.145 22.919 1.00 95.56 88 GLU A N 1
ATOM 711 C CA . GLU A 1 88 ? -25.645 11.000 21.990 1.00 95.56 88 GLU A CA 1
ATOM 712 C C . GLU A 1 88 ? -26.137 9.710 22.668 1.00 95.56 88 GLU A C 1
ATOM 714 O O . GLU A 1 88 ? -26.925 8.963 22.090 1.00 95.56 88 GLU A O 1
ATOM 719 N N . ALA A 1 89 ? -25.770 9.485 23.935 1.00 93.38 89 ALA A N 1
ATOM 720 C CA . ALA A 1 89 ? -26.282 8.355 24.717 1.00 93.38 89 ALA A CA 1
ATOM 721 C C . ALA A 1 89 ? -27.820 8.381 24.827 1.00 93.38 89 ALA A C 1
ATOM 723 O O . ALA A 1 89 ? -28.478 7.350 24.672 1.00 93.38 89 ALA A O 1
ATOM 724 N N . ALA A 1 90 ? -28.408 9.570 25.004 1.00 93.25 90 ALA A N 1
ATOM 725 C CA . ALA A 1 90 ? -29.856 9.742 25.088 1.00 93.25 90 ALA A CA 1
ATOM 726 C C . ALA A 1 90 ? -30.559 9.441 23.754 1.00 93.25 90 ALA A C 1
ATOM 728 O O . ALA A 1 90 ? -31.640 8.853 23.768 1.00 93.25 90 ALA A O 1
ATOM 729 N N . LYS A 1 91 ? -29.938 9.759 22.605 1.00 93.19 91 LYS A N 1
ATOM 730 C CA . LYS A 1 91 ? -30.459 9.373 21.276 1.00 93.19 91 LYS A CA 1
ATOM 731 C C . LYS A 1 91 ? -30.546 7.857 21.112 1.00 93.19 91 LYS A C 1
ATOM 733 O O . LYS A 1 91 ? -31.473 7.360 20.482 1.00 93.19 91 LYS A O 1
ATOM 738 N N . LEU A 1 92 ? -29.623 7.123 21.732 1.00 93.06 92 LEU A N 1
ATOM 739 C CA . LEU A 1 92 ? -29.641 5.660 21.774 1.00 93.06 92 LEU A CA 1
ATOM 740 C C . LEU A 1 92 ? -30.595 5.101 22.850 1.00 93.06 92 LEU A C 1
ATOM 742 O O . LEU A 1 92 ? -30.828 3.891 22.916 1.00 93.06 92 LEU A O 1
ATOM 746 N N . GLY A 1 93 ? -31.207 5.959 23.672 1.00 93.38 93 GLY A N 1
ATOM 747 C CA . GLY A 1 93 ? -32.053 5.560 24.798 1.00 93.38 93 GLY A CA 1
ATOM 748 C C . GLY A 1 93 ? -31.264 4.993 25.981 1.00 93.38 93 GLY A C 1
ATOM 749 O O . GLY A 1 93 ? -31.820 4.237 26.775 1.00 93.38 93 GLY A O 1
ATOM 750 N N . LEU A 1 94 ? -29.976 5.326 26.085 1.00 93.75 94 LEU A N 1
ATOM 751 C CA . LEU A 1 94 ? -29.097 4.939 27.184 1.00 93.75 94 LEU A CA 1
ATOM 752 C C . LEU A 1 94 ? -29.068 6.042 28.250 1.00 93.75 94 LEU A C 1
ATOM 754 O O . LEU A 1 94 ? -29.242 7.226 27.952 1.00 93.75 94 LEU A O 1
ATOM 758 N N . LYS A 1 95 ? -28.858 5.647 29.509 1.00 89.12 95 LYS A N 1
ATOM 759 C CA . LYS A 1 95 ? -28.733 6.566 30.649 1.00 89.12 95 LYS A CA 1
ATOM 760 C C . LYS A 1 95 ? -27.276 6.651 31.095 1.00 89.12 95 LYS A C 1
ATOM 762 O O . LYS A 1 95 ? -26.576 5.644 31.096 1.00 89.12 95 LYS A O 1
ATOM 767 N N . GLY A 1 96 ? -26.866 7.836 31.543 1.00 90.12 96 GLY A N 1
ATOM 768 C CA . GLY A 1 96 ? -25.506 8.080 32.023 1.00 90.12 96 GLY A CA 1
ATOM 769 C C . GLY A 1 96 ? -24.475 8.136 30.896 1.00 90.12 96 GLY A C 1
ATOM 770 O O . GLY A 1 96 ? -24.811 8.365 29.733 1.00 90.12 96 GLY A O 1
ATOM 771 N N . GLU A 1 97 ? -23.210 7.955 31.263 1.00 94.12 97 GLU A N 1
ATOM 772 C CA . GLU A 1 97 ? -22.108 7.884 30.307 1.00 94.12 97 GLU A CA 1
ATOM 773 C C . GLU A 1 97 ? -22.189 6.582 29.503 1.00 94.12 97 GLU A C 1
ATOM 775 O O . GLU A 1 97 ? -22.398 5.506 30.063 1.00 94.12 97 GLU A O 1
ATOM 780 N N . ALA A 1 98 ? -22.000 6.672 28.190 1.00 96.75 98 ALA A N 1
ATOM 781 C CA . ALA A 1 98 ? -21.888 5.518 27.311 1.00 96.75 98 ALA A CA 1
ATOM 782 C C . ALA A 1 98 ? -20.598 5.626 26.500 1.00 96.75 98 ALA A C 1
ATOM 784 O O . ALA A 1 98 ? -20.203 6.727 26.124 1.00 96.75 98 ALA A O 1
ATOM 785 N N . ALA A 1 99 ? -19.951 4.503 26.202 1.00 97.56 99 ALA A N 1
ATOM 786 C CA . ALA A 1 99 ? -18.748 4.487 25.382 1.00 97.56 99 ALA A CA 1
ATOM 787 C C . ALA A 1 99 ? -18.723 3.298 24.428 1.00 97.56 99 ALA A C 1
ATOM 789 O O . ALA A 1 99 ? -19.097 2.189 24.805 1.00 97.56 99 ALA A O 1
ATOM 790 N N . VAL A 1 100 ? -18.222 3.512 23.215 1.00 97.88 100 VAL A N 1
ATOM 791 C CA . VAL A 1 100 ? -17.873 2.416 22.307 1.00 97.88 100 VAL A CA 1
ATOM 792 C C . VAL A 1 100 ? -16.518 1.863 22.726 1.00 97.88 100 VAL A C 1
ATOM 794 O O . VAL A 1 100 ? -15.568 2.622 22.924 1.00 97.88 100 VAL A O 1
ATOM 797 N N . VAL A 1 101 ? -16.421 0.547 22.890 1.00 97.62 101 VAL A N 1
ATOM 798 C CA . VAL A 1 101 ? -15.157 -0.107 23.233 1.00 97.62 101 VAL A CA 1
ATOM 799 C C . VAL A 1 101 ? -14.456 -0.500 21.951 1.00 97.62 101 VAL A C 1
ATOM 801 O O . VAL A 1 101 ? -14.972 -1.327 21.205 1.00 97.62 101 VAL A O 1
ATOM 804 N N . ILE A 1 102 ? -13.275 0.058 21.711 1.00 96.88 102 ILE A N 1
ATOM 805 C CA . ILE A 1 102 ? -12.410 -0.372 20.612 1.00 96.88 102 ILE A CA 1
ATOM 806 C C . ILE A 1 102 ? -11.312 -1.283 21.133 1.00 96.88 102 ILE A C 1
ATOM 808 O O . ILE A 1 102 ? -10.933 -1.226 22.307 1.00 96.88 102 ILE A O 1
ATOM 812 N N . TRP A 1 103 ? -10.772 -2.085 20.226 1.00 96.00 103 TRP A N 1
ATOM 813 C CA . TRP A 1 103 ? -9.572 -2.876 20.445 1.00 96.00 103 TRP A CA 1
ATOM 814 C C . TRP A 1 103 ? -8.522 -2.541 19.385 1.00 96.00 103 TRP A C 1
ATOM 816 O O . TRP A 1 103 ? -8.860 -2.320 18.221 1.00 96.00 103 TRP A O 1
ATOM 826 N N . THR A 1 104 ? -7.249 -2.477 19.778 1.00 94.81 104 THR A N 1
ATOM 827 C CA . THR A 1 104 ? -6.140 -2.311 18.831 1.00 94.81 104 THR A CA 1
ATOM 828 C C . THR A 1 104 ? -4.848 -2.938 19.339 1.00 94.81 104 THR A C 1
ATOM 830 O O . THR A 1 104 ? -4.591 -2.981 20.544 1.00 94.81 104 THR A O 1
ATOM 833 N N . THR A 1 105 ? -4.014 -3.384 18.400 1.00 93.56 105 THR A N 1
ATOM 834 C CA . THR A 1 105 ? -2.644 -3.858 18.649 1.00 93.56 105 THR A CA 1
ATOM 835 C C . THR A 1 105 ? -1.585 -2.781 18.384 1.00 93.56 105 THR A C 1
ATOM 837 O O . THR A 1 105 ? -0.392 -2.975 18.625 1.00 93.56 105 THR A O 1
ATOM 840 N N . THR A 1 106 ? -2.016 -1.613 17.896 1.00 94.06 106 THR A N 1
ATOM 841 C CA . THR A 1 106 ? -1.157 -0.478 17.547 1.00 94.06 106 THR A CA 1
ATOM 842 C C . THR A 1 106 ? -1.565 0.786 18.310 1.00 94.06 106 THR A C 1
ATOM 844 O O . THR A 1 106 ? -2.080 1.725 17.709 1.00 94.06 106 THR A O 1
ATOM 847 N N . PRO A 1 107 ? -1.331 0.885 19.633 1.00 95.31 107 PRO A N 1
ATOM 848 C CA . PRO A 1 107 ? -1.665 2.089 20.403 1.00 95.31 107 PRO A CA 1
ATOM 849 C C . PRO A 1 107 ? -1.125 3.386 19.783 1.00 95.31 107 PRO A C 1
ATOM 851 O O . PRO A 1 107 ? -1.817 4.400 19.769 1.00 95.31 107 PRO A O 1
ATOM 854 N N . TRP A 1 108 ? 0.065 3.351 19.176 1.00 95.12 108 TRP A N 1
ATOM 855 C CA . TRP A 1 108 ? 0.663 4.496 18.484 1.00 95.12 108 TRP A CA 1
ATOM 856 C C . TRP A 1 108 ? -0.198 5.091 17.354 1.00 95.12 108 TRP A C 1
ATOM 858 O O . TRP A 1 108 ? 0.032 6.239 16.981 1.00 95.12 108 TRP A O 1
ATOM 868 N N . THR A 1 109 ? -1.182 4.368 16.804 1.00 95.75 109 THR A N 1
ATOM 869 C CA . THR A 1 109 ? -2.096 4.908 15.782 1.00 95.75 109 THR A CA 1
ATOM 870 C C . THR A 1 109 ? -3.273 5.679 16.377 1.00 95.75 109 THR A C 1
ATOM 872 O O . THR A 1 109 ? -3.927 6.419 15.648 1.00 95.75 109 THR A O 1
ATOM 875 N N . ILE A 1 110 ? -3.549 5.546 17.682 1.00 96.31 110 ILE A N 1
ATOM 876 C CA . ILE A 1 110 ? -4.671 6.230 18.346 1.00 96.31 110 ILE A CA 1
ATOM 877 C C . ILE A 1 110 ? -4.586 7.751 18.166 1.00 96.31 110 ILE A C 1
ATOM 879 O O . ILE A 1 110 ? -5.588 8.312 17.748 1.00 96.31 110 ILE A O 1
ATOM 883 N N . PRO A 1 111 ? -3.437 8.437 18.347 1.00 95.50 111 PRO A N 1
ATOM 884 C CA . PRO A 1 111 ? -3.322 9.872 18.062 1.00 95.50 111 PRO A CA 1
ATOM 885 C C . PRO A 1 111 ? -3.793 10.311 16.665 1.00 95.50 111 PRO A C 1
ATOM 887 O O . PRO A 1 111 ? -4.144 11.475 16.468 1.00 95.50 111 PRO A O 1
ATOM 890 N N . ALA A 1 112 ? -3.787 9.401 15.688 1.00 95.75 112 ALA A N 1
ATOM 891 C CA . ALA A 1 112 ? -4.200 9.672 14.318 1.00 95.75 112 ALA A CA 1
ATOM 892 C C . ALA A 1 112 ? -5.669 9.321 14.023 1.00 95.75 112 ALA A C 1
ATOM 894 O O . ALA A 1 112 ? -6.110 9.436 12.879 1.00 95.75 112 ALA A O 1
ATOM 895 N N . ASN A 1 113 ? -6.432 8.903 15.031 1.00 97.25 113 ASN A N 1
ATOM 896 C CA . ASN A 1 113 ? -7.810 8.482 14.863 1.00 97.25 113 ASN A CA 1
ATOM 897 C C . ASN A 1 113 ? -8.716 9.631 14.375 1.00 97.25 113 ASN A C 1
ATOM 899 O O . ASN A 1 113 ? -8.573 10.801 14.763 1.00 97.25 113 ASN A O 1
ATOM 903 N N . ARG A 1 114 ? -9.648 9.275 13.486 1.00 97.12 114 ARG A N 1
ATOM 904 C CA . ARG A 1 114 ? -10.660 10.170 12.913 1.00 97.12 114 ARG A CA 1
ATOM 905 C C . ARG A 1 114 ? -12.081 9.620 12.974 1.00 97.12 114 ARG A C 1
ATOM 907 O O . ARG A 1 114 ? -12.994 10.385 12.697 1.00 97.12 114 ARG A O 1
ATOM 914 N N . ALA A 1 115 ? -12.279 8.347 13.308 1.00 97.88 115 ALA A N 1
ATOM 915 C CA . ALA A 1 115 ? -13.598 7.724 13.425 1.00 97.88 115 ALA A CA 1
ATOM 916 C C . ALA A 1 115 ? -13.529 6.389 14.186 1.00 97.88 115 ALA A C 1
ATOM 918 O O . ALA A 1 115 ? -12.446 5.885 14.487 1.00 97.88 115 ALA A O 1
ATOM 919 N N . VAL A 1 116 ? -14.687 5.796 14.464 1.00 97.94 116 VAL A N 1
ATOM 920 C CA . VAL A 1 116 ? -14.816 4.409 14.931 1.00 97.94 116 VAL A CA 1
ATOM 921 C C . VAL A 1 116 ? -15.674 3.639 13.928 1.00 97.94 116 VAL A C 1
ATOM 923 O O . VAL A 1 116 ? -16.817 4.006 13.681 1.00 97.94 116 VAL A O 1
ATOM 926 N N . CYS A 1 117 ? -15.143 2.578 13.333 1.00 97.50 117 CYS A N 1
ATOM 927 C CA . CYS A 1 117 ? -15.880 1.705 12.427 1.00 97.50 117 CYS A CA 1
ATOM 928 C C . CYS A 1 117 ? -16.650 0.622 13.180 1.00 97.50 117 CYS A C 1
ATOM 930 O O . CYS A 1 117 ? -16.097 -0.069 14.038 1.00 97.50 117 CYS A O 1
ATOM 932 N N . VAL A 1 118 ? -17.901 0.417 12.773 1.00 97.88 118 VAL A N 1
ATOM 933 C CA . VAL A 1 118 ? -18.737 -0.732 13.139 1.00 97.88 118 VAL A CA 1
ATOM 934 C C . VAL A 1 118 ? -19.282 -1.397 11.876 1.00 97.88 118 VAL A C 1
ATOM 936 O O . VAL A 1 118 ? -19.440 -0.755 10.836 1.00 97.88 118 VAL A O 1
ATOM 939 N N . HIS A 1 119 ? -19.570 -2.692 11.938 1.00 97.81 119 HIS A N 1
ATOM 940 C CA . HIS A 1 119 ? -20.149 -3.405 10.808 1.00 97.81 119 HIS A CA 1
ATOM 941 C C . HIS A 1 119 ? -21.663 -3.151 10.740 1.00 97.81 119 HIS A C 1
ATOM 943 O O . HIS A 1 119 ? -22.356 -3.378 11.734 1.00 97.81 119 HIS A O 1
ATOM 949 N N . PRO A 1 120 ? -22.236 -2.768 9.584 1.00 97.19 120 PRO A N 1
ATOM 950 C CA . PRO A 1 120 ? -23.660 -2.436 9.492 1.00 97.19 120 PRO A CA 1
ATOM 951 C C . PRO A 1 120 ? -24.587 -3.615 9.801 1.00 97.19 120 PRO A C 1
ATOM 953 O O . PRO A 1 120 ? -25.684 -3.419 10.316 1.00 97.19 120 PRO A O 1
ATOM 956 N N . ALA A 1 121 ? -24.157 -4.842 9.492 1.00 97.38 121 ALA A N 1
ATOM 957 C CA . ALA A 1 121 ? -24.978 -6.040 9.649 1.00 97.38 121 ALA A CA 1
ATOM 958 C C . ALA A 1 121 ? -24.803 -6.764 10.994 1.00 97.38 121 ALA A C 1
ATOM 960 O O . ALA A 1 121 ? -25.521 -7.735 11.226 1.00 97.38 121 ALA A O 1
ATOM 961 N N . PHE A 1 122 ? -23.880 -6.346 11.864 1.00 98.00 122 PHE A N 1
ATOM 962 C CA . PHE A 1 122 ? -23.717 -6.982 13.177 1.00 98.00 122 PHE A CA 1
ATOM 963 C C . PHE A 1 122 ? -24.605 -6.321 14.223 1.00 98.00 122 PHE A C 1
ATOM 965 O O . PHE A 1 122 ? -25.041 -5.180 14.053 1.00 98.00 122 PHE A O 1
ATOM 972 N N . ASP A 1 123 ? -24.884 -7.062 15.289 1.00 98.25 123 ASP A N 1
ATOM 973 C CA . ASP A 1 123 ? -25.607 -6.551 16.446 1.00 98.25 123 ASP A CA 1
ATOM 974 C C . ASP A 1 123 ? -24.611 -6.101 17.521 1.00 98.25 123 ASP A C 1
ATOM 976 O O . ASP A 1 123 ? -23.559 -6.715 17.717 1.00 98.25 123 ASP A O 1
ATOM 980 N N . TYR A 1 124 ? -24.945 -5.014 18.207 1.00 98.19 124 TYR A N 1
ATOM 981 C CA . TYR A 1 124 ? -24.131 -4.367 19.226 1.00 98.19 124 TYR A CA 1
ATOM 982 C C . TYR A 1 124 ? -24.924 -4.254 20.520 1.00 98.19 124 TYR A C 1
ATOM 984 O O . TYR A 1 124 ? -26.034 -3.721 20.536 1.00 98.19 124 TYR A O 1
ATOM 992 N N . SER A 1 125 ? -24.339 -4.729 21.614 1.00 97.81 125 SER A N 1
ATOM 993 C CA . SER A 1 125 ? -24.952 -4.705 22.939 1.00 97.81 125 SER A CA 1
ATOM 994 C C . SER A 1 125 ? -24.354 -3.589 23.784 1.00 97.81 125 SER A C 1
ATOM 996 O O . SER A 1 125 ? -23.136 -3.458 23.900 1.00 97.81 125 SER A O 1
ATOM 998 N N . ALA A 1 126 ? -25.234 -2.807 24.397 1.00 97.25 126 ALA A N 1
ATOM 999 C CA . ALA A 1 126 ? -24.933 -1.886 25.477 1.00 97.25 126 ALA A CA 1
ATOM 1000 C C . ALA A 1 126 ? -24.992 -2.647 26.807 1.00 97.25 126 ALA A C 1
ATOM 1002 O O . ALA A 1 126 ? -26.070 -3.079 27.215 1.00 97.25 126 ALA A O 1
ATOM 1003 N N . ILE A 1 127 ? -23.852 -2.805 27.478 1.00 96.50 127 ILE A N 1
ATOM 1004 C CA . ILE A 1 127 ? -23.740 -3.503 28.767 1.00 96.50 127 ILE A CA 1
ATOM 1005 C C . ILE A 1 127 ? -23.422 -2.532 29.905 1.00 96.50 127 ILE A C 1
ATOM 1007 O O . ILE A 1 127 ? -22.686 -1.562 29.707 1.00 96.50 127 ILE A O 1
ATOM 1011 N N . ALA A 1 128 ? -23.952 -2.789 31.100 1.00 93.88 128 ALA A N 1
ATOM 1012 C CA . ALA A 1 128 ? -23.680 -1.963 32.273 1.00 93.88 128 ALA A CA 1
ATOM 1013 C C . ALA A 1 128 ? -22.211 -2.081 32.724 1.00 93.88 128 ALA A C 1
ATOM 1015 O O . ALA A 1 128 ? -21.644 -3.171 32.801 1.00 93.88 128 ALA A O 1
ATOM 1016 N N . HIS A 1 129 ? -21.580 -0.952 33.057 1.00 90.88 129 HIS A N 1
ATOM 1017 C CA . HIS A 1 129 ? -20.220 -0.923 33.598 1.00 90.88 129 HIS A CA 1
ATOM 1018 C C . HIS A 1 129 ? -19.988 0.311 34.478 1.00 90.88 129 HIS A C 1
ATOM 1020 O O . HIS A 1 129 ? -20.013 1.438 33.991 1.00 90.88 129 HIS A O 1
ATOM 1026 N N . LYS A 1 130 ? -19.706 0.103 35.775 1.00 84.19 130 LYS A N 1
ATOM 1027 C CA . LYS A 1 130 ? -19.306 1.149 36.747 1.00 84.19 130 LYS A CA 1
ATOM 1028 C C . LYS A 1 130 ? -20.186 2.421 36.723 1.00 84.19 130 LYS A C 1
ATOM 1030 O O . LYS A 1 130 ? -19.673 3.528 36.843 1.00 84.19 130 LYS A O 1
ATOM 1035 N N . GLY A 1 131 ? -21.504 2.267 36.574 1.00 76.38 131 GLY A N 1
ATOM 1036 C CA . GLY A 1 131 ? -22.458 3.388 36.533 1.00 76.38 131 GLY A CA 1
ATOM 1037 C C . GLY A 1 131 ? -22.660 4.032 35.152 1.00 76.38 131 GLY A C 1
ATOM 1038 O O . GLY A 1 131 ? -23.432 4.982 35.042 1.00 76.38 131 GLY A O 1
ATOM 1039 N N . GLY A 1 132 ? -22.008 3.509 34.112 1.00 90.31 132 GLY A N 1
ATOM 1040 C CA . GLY A 1 132 ? -22.232 3.851 32.708 1.00 90.31 132 GLY A CA 1
ATOM 1041 C C . GLY A 1 132 ? -22.487 2.610 31.848 1.00 90.31 132 GLY A C 1
ATOM 1042 O O . GLY A 1 132 ? -22.835 1.541 32.354 1.00 90.31 132 GLY A O 1
ATOM 1043 N N . THR A 1 133 ? -22.307 2.761 30.538 1.00 95.69 133 THR A N 1
ATOM 1044 C CA . THR A 1 133 ? -22.582 1.733 29.528 1.00 95.69 133 THR A CA 1
ATOM 1045 C C . THR A 1 133 ? -21.396 1.543 28.584 1.00 95.69 133 THR A C 1
ATOM 1047 O O . THR A 1 133 ? -20.799 2.516 28.127 1.00 95.69 133 THR A O 1
ATOM 1050 N N . LEU A 1 134 ? -21.087 0.297 28.227 1.00 97.12 134 LEU A N 1
ATOM 1051 C CA . LEU A 1 134 ? -20.116 -0.038 27.185 1.00 97.12 134 LEU A CA 1
ATOM 1052 C C . LEU A 1 134 ? -20.823 -0.678 25.989 1.00 97.12 134 LEU A C 1
ATOM 1054 O O . LEU A 1 134 ? -21.612 -1.600 26.166 1.00 97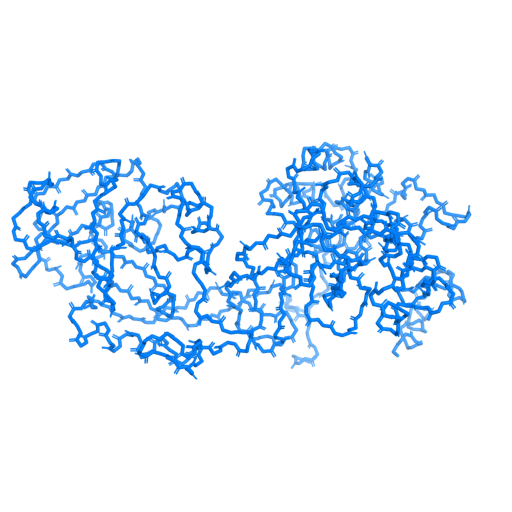.12 134 LEU A O 1
ATOM 1058 N N . LEU A 1 135 ? -20.534 -0.196 24.782 1.00 97.62 135 LEU A N 1
ATOM 1059 C CA . LEU A 1 135 ? -21.024 -0.750 23.522 1.00 97.62 135 LEU A CA 1
ATOM 1060 C C . LEU A 1 135 ? -19.930 -1.575 22.842 1.00 97.62 135 LEU A C 1
ATOM 1062 O O . LEU A 1 135 ? -18.817 -1.088 22.628 1.00 97.62 135 LEU A O 1
ATOM 1066 N N . MET A 1 136 ? -20.267 -2.807 22.473 1.00 97.31 136 MET A N 1
ATOM 1067 C CA . MET A 1 136 ? -19.429 -3.719 21.685 1.00 97.31 136 MET A CA 1
ATOM 1068 C C . MET A 1 136 ? -20.315 -4.710 20.923 1.00 97.31 136 MET A C 1
ATOM 1070 O O . MET A 1 136 ? -21.509 -4.812 21.211 1.00 97.31 136 MET A O 1
ATOM 1074 N N . ALA A 1 137 ? -19.763 -5.431 19.948 1.00 97.81 137 ALA A N 1
ATOM 1075 C CA . ALA A 1 137 ? -20.537 -6.417 19.199 1.00 97.81 137 ALA A CA 1
ATOM 1076 C C . ALA A 1 137 ? -21.066 -7.519 20.130 1.00 97.81 137 ALA A C 1
ATOM 1078 O O . ALA A 1 137 ? -20.317 -8.070 20.939 1.00 97.81 137 ALA A O 1
ATOM 1079 N N . THR A 1 138 ? -22.352 -7.848 20.000 1.00 97.50 138 THR A N 1
ATOM 1080 C CA . THR A 1 138 ? -23.083 -8.773 20.880 1.00 97.50 138 THR A CA 1
ATOM 1081 C C . THR A 1 138 ? -22.380 -10.126 21.003 1.00 97.50 138 THR A C 1
ATOM 1083 O O . THR A 1 138 ? -22.237 -10.651 22.105 1.00 97.50 138 THR A O 1
ATOM 1086 N N . GLU A 1 139 ? -21.870 -10.666 19.895 1.00 96.75 139 GLU A N 1
ATOM 1087 C CA . GLU A 1 139 ? -21.172 -11.961 19.865 1.00 96.75 139 GLU A CA 1
ATOM 1088 C C . GLU A 1 139 ? -19.830 -11.954 20.617 1.00 96.75 139 GLU A C 1
ATOM 1090 O O . GLU A 1 139 ? -19.351 -12.999 21.061 1.00 96.75 139 GLU A O 1
ATOM 1095 N N . LEU A 1 140 ? -19.228 -10.776 20.803 1.00 96.50 140 LEU A N 1
ATOM 1096 C CA . LEU A 1 140 ? -17.941 -10.606 21.476 1.00 96.50 140 LEU A CA 1
ATOM 1097 C C . LEU A 1 140 ? -18.080 -10.258 22.961 1.00 96.50 140 LEU A C 1
ATOM 1099 O O . LEU A 1 140 ? -17.110 -10.411 23.703 1.00 96.50 140 LEU A O 1
ATOM 1103 N N . VAL A 1 141 ? -19.277 -9.886 23.426 1.00 96.06 141 VAL A N 1
ATOM 1104 C CA . VAL A 1 141 ? -19.544 -9.522 24.830 1.00 96.06 141 VAL A CA 1
ATOM 1105 C C . VAL A 1 141 ? -19.066 -10.605 25.796 1.00 96.06 141 VAL A C 1
ATOM 1107 O O . VAL A 1 141 ? -18.326 -10.306 26.728 1.00 96.06 141 VAL A O 1
ATOM 1110 N N . GLY A 1 142 ? -19.421 -11.871 25.553 1.00 94.12 142 GLY A N 1
ATOM 1111 C CA . GLY A 1 142 ? -19.056 -12.976 26.447 1.00 94.12 142 GLY A CA 1
ATOM 1112 C C . GLY A 1 142 ? -17.546 -13.219 26.562 1.00 94.12 142 GLY A C 1
ATOM 1113 O O . GLY A 1 142 ? -17.089 -13.729 27.582 1.00 94.12 142 GLY A O 1
ATOM 1114 N N . LYS A 1 143 ? -16.766 -12.834 25.542 1.00 93.31 143 LYS A N 1
ATOM 1115 C CA . LYS A 1 143 ? -15.299 -12.951 25.540 1.00 93.31 143 LYS A CA 1
ATOM 1116 C C . LYS A 1 143 ? -14.626 -11.712 26.129 1.00 93.31 143 LYS A C 1
ATOM 1118 O O . LYS A 1 143 ? -13.672 -11.843 26.884 1.00 93.31 143 LYS A O 1
ATOM 1123 N N . VAL A 1 144 ? -15.114 -10.520 25.785 1.00 94.62 144 VAL A N 1
ATOM 1124 C CA . VAL A 1 144 ? -14.476 -9.243 26.134 1.00 94.62 144 VAL A CA 1
ATOM 1125 C C . VAL A 1 144 ? -14.840 -8.787 27.543 1.00 94.62 144 VAL A C 1
ATOM 1127 O O . VAL A 1 144 ? -13.964 -8.308 28.257 1.00 94.62 144 VAL A O 1
ATOM 1130 N N . ALA A 1 145 ? -16.097 -8.943 27.969 1.00 93.94 145 ALA A N 1
ATOM 1131 C CA . ALA A 1 145 ? -16.570 -8.449 29.263 1.00 93.94 145 ALA A CA 1
ATOM 1132 C C . ALA A 1 145 ? -15.713 -8.956 30.448 1.00 93.94 145 ALA A C 1
ATOM 1134 O O . ALA A 1 145 ? -15.246 -8.112 31.220 1.00 93.94 145 ALA A O 1
ATOM 1135 N N . PRO A 1 146 ? -15.375 -10.261 30.556 1.00 92.62 146 PRO A N 1
ATOM 1136 C CA . PRO A 1 146 ? -14.499 -10.742 31.627 1.00 92.62 146 PRO A CA 1
ATOM 1137 C C . PRO A 1 146 ? -13.088 -10.141 31.572 1.00 92.62 146 PRO A C 1
ATOM 1139 O O . PRO A 1 146 ? -12.519 -9.815 32.612 1.00 92.62 146 PRO A O 1
ATOM 1142 N N . VAL A 1 147 ? -12.536 -9.955 30.365 1.00 91.88 147 VAL A N 1
ATOM 1143 C CA . VAL A 1 147 ? -11.183 -9.410 30.143 1.00 91.88 147 VAL A CA 1
ATOM 1144 C C . VAL A 1 147 ? -11.079 -7.973 30.652 1.00 91.88 147 VAL A C 1
ATOM 1146 O O . VAL A 1 147 ? -10.112 -7.617 31.318 1.00 91.88 147 VAL A O 1
ATOM 1149 N N . ILE A 1 148 ? -12.107 -7.157 30.411 1.00 91.94 148 ILE A N 1
ATOM 1150 C CA . ILE A 1 148 ? -12.157 -5.760 30.873 1.00 91.94 148 ILE A CA 1
ATOM 1151 C C . ILE A 1 148 ? -12.709 -5.606 32.303 1.00 91.94 148 ILE A C 1
ATOM 1153 O O . ILE A 1 148 ? -13.036 -4.497 32.735 1.00 91.94 148 ILE A O 1
ATOM 1157 N N . GLY A 1 149 ? -12.839 -6.711 33.045 1.00 87.62 149 GLY A N 1
ATOM 1158 C CA . GLY A 1 149 ? -13.265 -6.712 34.444 1.00 87.62 149 GLY A CA 1
ATOM 1159 C C . GLY A 1 149 ? -14.757 -6.440 34.666 1.00 87.62 149 GLY A C 1
ATOM 1160 O O . GLY A 1 149 ? -15.133 -5.948 35.731 1.00 87.62 149 GLY A O 1
ATOM 1161 N N . VAL A 1 150 ? -15.615 -6.729 33.683 1.00 88.50 150 VAL A N 1
ATOM 1162 C CA . VAL A 1 150 ? -17.072 -6.806 33.875 1.00 88.50 150 VAL A CA 1
ATOM 1163 C C . VAL A 1 150 ? -17.404 -8.212 34.374 1.00 88.50 150 VAL A C 1
ATOM 1165 O O . VAL A 1 150 ? -17.236 -9.187 33.647 1.00 88.50 150 VAL A O 1
ATOM 1168 N N . GLY A 1 151 ? -17.838 -8.311 35.634 1.00 80.00 151 GLY A N 1
ATOM 1169 C CA . GLY A 1 151 ? -18.172 -9.588 36.270 1.00 80.00 151 GLY A CA 1
ATOM 1170 C C . GLY A 1 151 ? -19.499 -10.164 35.776 1.00 80.00 151 GLY A C 1
ATOM 1171 O O . GLY A 1 151 ? -19.519 -11.199 35.118 1.00 80.00 151 GLY A O 1
ATOM 1172 N N . GLU A 1 152 ? -20.606 -9.489 36.090 1.00 87.19 152 GLU A N 1
ATOM 1173 C CA . GLU A 1 152 ? -21.943 -9.871 35.629 1.00 87.19 152 GLU A CA 1
ATOM 1174 C C . GLU A 1 152 ? -22.327 -9.053 34.392 1.00 87.19 152 GLU A C 1
ATOM 1176 O O . GLU A 1 152 ? -22.222 -7.825 34.384 1.00 87.19 152 GLU A O 1
ATOM 1181 N N . ILE A 1 153 ? -22.732 -9.746 33.328 1.00 93.62 153 ILE A N 1
ATOM 1182 C CA . ILE A 1 153 ? -23.093 -9.126 32.053 1.00 93.62 153 ILE A CA 1
ATOM 1183 C C . ILE A 1 153 ? -24.575 -8.752 32.105 1.00 93.62 153 ILE A C 1
ATOM 1185 O O . ILE A 1 153 ? -25.445 -9.579 31.845 1.00 93.62 153 ILE A O 1
ATOM 1189 N N . GLU A 1 154 ? -24.851 -7.491 32.418 1.00 94.06 154 GLU A N 1
ATOM 1190 C CA . GLU A 1 154 ? -26.190 -6.908 32.325 1.00 94.06 154 GLU A CA 1
ATOM 1191 C C . GLU A 1 154 ? -26.337 -6.169 30.985 1.00 94.06 154 GLU A C 1
ATOM 1193 O O . GLU A 1 154 ? -25.776 -5.086 30.796 1.00 94.06 154 GLU A O 1
ATOM 1198 N N . GLU A 1 155 ? -27.070 -6.758 30.034 1.00 95.88 155 GLU A N 1
ATOM 1199 C CA . GLU A 1 155 ? -27.394 -6.112 28.756 1.00 95.88 155 GLU A CA 1
ATOM 1200 C C . GLU A 1 155 ? -28.573 -5.145 28.931 1.00 95.88 155 GLU A C 1
ATOM 1202 O O . GLU A 1 155 ? -29.690 -5.549 29.247 1.00 95.88 155 GLU A O 1
ATOM 1207 N N . ILE A 1 156 ? -28.322 -3.859 28.688 1.00 95.50 156 ILE A N 1
ATOM 1208 C CA . ILE A 1 156 ? -29.311 -2.781 28.801 1.00 95.50 156 ILE A CA 1
ATOM 1209 C C . ILE A 1 156 ? -30.152 -2.704 27.526 1.00 95.50 156 ILE A C 1
ATOM 1211 O O . ILE A 1 156 ? -31.370 -2.523 27.574 1.00 95.50 156 ILE A O 1
ATOM 1215 N N . LYS A 1 157 ? -29.487 -2.771 26.367 1.00 96.25 157 LYS A N 1
ATOM 1216 C CA . LYS A 1 157 ? -30.118 -2.624 25.053 1.00 96.25 157 LYS A CA 1
ATOM 1217 C C . LYS A 1 157 ? -29.230 -3.189 23.949 1.00 96.25 157 LYS A C 1
ATOM 1219 O O . LYS A 1 157 ? -28.008 -3.217 24.082 1.00 96.25 157 LYS A O 1
ATOM 1224 N N . ARG A 1 158 ? -29.849 -3.573 22.835 1.00 97.56 158 ARG A N 1
ATOM 1225 C CA . ARG A 1 158 ? -29.177 -4.015 21.611 1.00 97.56 158 ARG A CA 1
ATOM 1226 C C . ARG A 1 158 ? -29.523 -3.103 20.438 1.00 97.56 158 ARG A C 1
ATOM 1228 O O . ARG A 1 158 ? -30.632 -2.575 20.380 1.00 97.56 158 ARG A O 1
ATOM 1235 N N . PHE A 1 159 ? -28.573 -2.947 19.526 1.00 97.50 159 PHE A N 1
ATOM 1236 C CA . PHE A 1 159 ? -28.667 -2.113 18.332 1.00 97.50 159 PHE A CA 1
ATOM 1237 C C . PHE A 1 159 ? -28.119 -2.868 17.133 1.00 97.50 159 PHE A C 1
ATOM 1239 O O . PHE A 1 159 ? -27.166 -3.637 17.267 1.00 97.50 159 PHE A O 1
ATOM 1246 N N . LYS A 1 160 ? -28.649 -2.594 15.947 1.00 98.00 160 LYS A N 1
ATOM 1247 C CA . LYS A 1 160 ? -27.958 -2.921 14.708 1.00 98.00 160 LYS A CA 1
ATOM 1248 C C . LYS A 1 160 ? -26.801 -1.954 14.495 1.00 98.00 160 LYS A C 1
ATOM 1250 O O . LYS A 1 160 ? -26.929 -0.770 14.793 1.00 98.00 160 LYS A O 1
ATOM 1255 N N . GLY A 1 161 ? -25.685 -2.412 13.931 1.00 96.75 161 GLY A N 1
ATOM 1256 C CA . GLY A 1 161 ? -24.546 -1.534 13.643 1.00 96.75 161 GLY A CA 1
ATOM 1257 C C . GLY A 1 161 ? -24.917 -0.339 12.759 1.00 96.75 161 GLY A C 1
ATOM 1258 O O . GLY A 1 161 ? -24.437 0.764 12.994 1.00 96.75 161 GLY A O 1
ATOM 1259 N N . SER A 1 162 ? -25.855 -0.520 11.821 1.00 97.06 162 SER A N 1
ATOM 1260 C CA . SER A 1 162 ? -26.420 0.570 11.011 1.00 97.06 162 SER A CA 1
ATOM 1261 C C . SER A 1 162 ? -27.134 1.656 11.826 1.00 97.06 162 SER A C 1
ATOM 1263 O O . SER A 1 162 ? -27.201 2.795 11.385 1.00 97.06 162 SER A O 1
ATOM 1265 N N . GLU A 1 163 ? -27.667 1.334 13.008 1.00 97.06 163 GLU A N 1
ATOM 1266 C CA . GLU A 1 163 ? -28.314 2.314 13.896 1.00 97.06 163 GLU A CA 1
ATOM 1267 C C . GLU A 1 163 ? -27.300 3.173 14.664 1.00 97.06 163 GLU A C 1
ATOM 1269 O O . GLU A 1 163 ? -27.664 4.214 15.207 1.00 97.06 163 GLU A O 1
ATOM 1274 N N . LEU A 1 164 ? -26.034 2.749 14.722 1.00 97.19 164 LEU A N 1
ATOM 1275 C CA . LEU A 1 164 ? -24.959 3.487 15.388 1.00 97.19 164 LEU A CA 1
ATOM 1276 C C . LEU A 1 164 ? -24.268 4.491 14.455 1.00 97.19 164 LEU A C 1
ATOM 1278 O O . LEU A 1 164 ? -23.447 5.281 14.919 1.00 97.19 164 LEU A O 1
ATOM 1282 N N . GLU A 1 165 ? -24.574 4.474 13.156 1.00 97.56 165 GLU A N 1
ATOM 1283 C CA . GLU A 1 165 ? -23.964 5.372 12.177 1.00 97.56 165 GLU A CA 1
ATOM 1284 C C . GLU A 1 165 ? -24.193 6.848 12.539 1.00 97.56 165 GLU A C 1
ATOM 1286 O O . GLU A 1 165 ? -25.305 7.289 12.826 1.00 97.56 165 GLU A O 1
ATOM 1291 N N . GLY A 1 166 ? -23.119 7.638 12.517 1.00 96.25 166 GLY A N 1
ATOM 1292 C CA . GLY A 1 166 ? -23.155 9.073 12.786 1.00 96.25 166 GLY A CA 1
ATOM 1293 C C . GLY A 1 166 ? -23.172 9.452 14.268 1.00 96.25 166 GLY A C 1
ATOM 1294 O O . GLY A 1 166 ? -23.042 10.642 14.574 1.00 96.25 166 GLY A O 1
ATOM 1295 N N . ILE A 1 167 ? -23.267 8.484 15.190 1.00 97.25 167 ILE A N 1
ATOM 1296 C CA . ILE A 1 167 ? -23.093 8.739 16.624 1.00 97.25 167 ILE A CA 1
ATOM 1297 C C . ILE A 1 167 ? -21.710 9.335 16.863 1.00 97.25 167 ILE A C 1
ATOM 1299 O O . ILE A 1 167 ? -20.698 8.850 16.361 1.00 97.25 167 ILE A O 1
ATOM 1303 N N . LYS A 1 168 ? -21.654 10.417 17.635 1.00 97.81 168 LYS A N 1
ATOM 1304 C CA . LYS A 1 168 ? -20.407 11.137 17.895 1.00 97.81 168 LYS A CA 1
ATOM 1305 C C . LYS A 1 168 ? -19.747 10.604 19.158 1.00 97.81 168 LYS A C 1
ATOM 1307 O O . LYS A 1 168 ? -20.381 10.533 20.208 1.00 97.81 168 LYS A O 1
ATOM 1312 N N . THR A 1 169 ? -18.465 10.272 19.065 1.00 97.62 169 THR A N 1
ATOM 1313 C CA . THR A 1 169 ? -17.632 9.939 20.226 1.00 97.62 169 THR A CA 1
ATOM 1314 C C . THR A 1 169 ? -16.502 10.949 20.388 1.00 97.62 169 THR A C 1
ATOM 1316 O O . THR A 1 169 ? -16.149 11.655 19.442 1.00 97.62 169 THR A O 1
ATOM 1319 N N . LYS A 1 170 ? -15.939 11.028 21.591 1.00 97.31 170 LYS A N 1
ATOM 1320 C CA . LYS A 1 170 ? -14.773 11.839 21.933 1.00 97.31 170 LYS A CA 1
ATOM 1321 C C . LYS A 1 170 ? -13.504 11.039 21.715 1.00 97.31 170 LYS A C 1
ATOM 1323 O O . LYS A 1 170 ? -13.359 9.934 22.236 1.00 97.31 170 LYS A O 1
ATOM 1328 N N . HIS A 1 171 ? -12.551 11.640 21.014 1.00 96.94 171 HIS A N 1
ATOM 1329 C CA . HIS A 1 171 ? -11.210 11.097 20.897 1.00 96.94 171 HIS A CA 1
ATOM 1330 C C . HIS A 1 171 ? -10.557 10.993 22.288 1.00 96.94 171 HIS A C 1
ATOM 1332 O O . HIS A 1 171 ? -10.460 12.012 22.982 1.00 96.94 171 HIS A O 1
ATOM 1338 N N . PRO A 1 172 ? -10.035 9.823 22.695 1.00 95.75 172 PRO A N 1
ATOM 1339 C CA . PRO A 1 172 ? -9.653 9.572 24.087 1.00 95.75 172 PRO A CA 1
ATOM 1340 C C . PRO A 1 172 ? -8.452 10.404 24.570 1.00 95.75 172 PRO A C 1
ATOM 1342 O O . PRO A 1 172 ? -8.287 10.607 25.770 1.00 95.75 172 PRO A O 1
ATOM 1345 N N . LEU A 1 173 ? -7.622 10.921 23.655 1.00 95.06 173 LEU A N 1
ATOM 1346 C CA . LEU A 1 173 ? -6.421 11.707 23.993 1.00 95.06 173 LEU A CA 1
ATOM 1347 C C . LEU A 1 173 ? -6.574 13.215 23.765 1.00 95.06 173 LEU A C 1
ATOM 1349 O O . LEU A 1 173 ? -5.920 14.016 24.425 1.00 95.06 173 LEU A O 1
ATOM 1353 N N . TYR A 1 174 ? -7.429 13.619 22.827 1.00 93.62 174 TYR A N 1
ATOM 1354 C CA . TYR A 1 174 ? -7.451 14.997 22.310 1.00 93.62 174 TYR A CA 1
ATOM 1355 C C . TYR A 1 174 ? -8.845 15.628 22.346 1.00 93.62 174 TYR A C 1
ATOM 1357 O O . TYR A 1 174 ? -8.971 16.830 22.145 1.00 93.62 174 TYR A O 1
ATOM 1365 N N . GLY A 1 175 ? -9.889 14.842 22.627 1.00 91.19 175 GLY A N 1
ATOM 1366 C CA . GLY A 1 175 ? -11.252 15.334 22.808 1.00 91.19 175 GLY A CA 1
ATOM 1367 C C . GLY A 1 175 ? -11.967 15.791 21.535 1.00 91.19 175 GLY A C 1
ATOM 1368 O O . GLY A 1 175 ? -13.130 16.165 21.625 1.00 91.19 175 GLY A O 1
ATOM 1369 N N . HIS A 1 176 ? -11.331 15.759 20.357 1.00 94.56 176 HIS A N 1
ATOM 1370 C CA . HIS A 1 176 ? -12.024 16.030 19.094 1.00 94.56 176 HIS A CA 1
ATOM 1371 C C . HIS A 1 176 ? -13.029 14.922 18.759 1.00 94.56 176 HIS A C 1
ATOM 1373 O O . HIS A 1 176 ? -12.940 13.801 19.260 1.00 94.56 176 HIS A O 1
ATOM 1379 N N . ILE A 1 177 ? -13.985 15.228 17.884 1.00 96.88 177 ILE A N 1
ATOM 1380 C CA . ILE A 1 177 ? -15.049 14.288 17.521 1.00 96.88 177 ILE A CA 1
ATOM 1381 C C . ILE A 1 177 ? -14.485 13.163 16.646 1.00 96.88 177 ILE A C 1
ATOM 1383 O O . ILE A 1 177 ? -13.837 13.414 15.634 1.00 96.88 177 ILE A O 1
ATOM 1387 N N . SER A 1 178 ? -14.795 11.927 17.025 1.00 97.00 178 SER A N 1
ATOM 1388 C CA . SER A 1 178 ? -14.578 10.704 16.251 1.00 97.00 178 SER A CA 1
ATOM 1389 C C . SER A 1 178 ? -15.951 10.066 15.987 1.00 97.00 178 SER A C 1
ATOM 1391 O O . SER A 1 178 ? -16.506 9.412 16.874 1.00 97.00 178 SER A O 1
ATOM 1393 N N . PRO A 1 179 ? -16.592 10.320 14.832 1.00 97.62 179 PRO A N 1
ATOM 1394 C CA . PRO A 1 179 ? -17.902 9.752 14.533 1.00 97.62 179 PRO A CA 1
ATOM 1395 C C . PRO A 1 179 ? -17.827 8.233 14.360 1.00 97.62 179 PRO A C 1
ATOM 1397 O O . PRO A 1 179 ? -16.811 7.693 13.918 1.00 97.62 179 PRO A O 1
ATOM 1400 N N . VAL A 1 180 ? -18.925 7.552 14.670 1.00 98.25 180 VAL A N 1
ATOM 1401 C CA . VAL A 1 180 ? -19.130 6.150 14.322 1.00 98.25 180 VAL A CA 1
ATOM 1402 C C . VAL A 1 180 ? -19.531 6.062 12.851 1.00 98.25 180 VAL A C 1
ATOM 1404 O O . VAL A 1 180 ? -20.439 6.764 12.406 1.00 98.25 180 VAL A O 1
ATOM 1407 N N . ILE A 1 181 ? -18.851 5.213 12.089 1.00 98.19 181 ILE A N 1
ATOM 1408 C CA . ILE A 1 181 ? -19.066 5.011 10.651 1.00 98.19 181 ILE A CA 1
ATOM 1409 C C . ILE A 1 181 ? -19.200 3.520 10.331 1.00 98.19 181 ILE A C 1
ATOM 1411 O O . ILE A 1 181 ? -18.858 2.666 11.152 1.00 98.19 181 ILE A O 1
ATOM 1415 N N . LEU A 1 182 ? -19.682 3.197 9.129 1.00 97.75 182 LEU A N 1
ATOM 1416 C CA . LEU A 1 182 ? -19.936 1.817 8.722 1.00 97.75 182 LEU A CA 1
ATOM 1417 C C . LEU A 1 182 ? -18.785 1.246 7.888 1.00 97.75 182 LEU A C 1
ATOM 1419 O O . LEU A 1 182 ? -18.411 1.791 6.847 1.00 97.75 182 LEU A O 1
ATOM 1423 N N . GLY A 1 183 ? -18.251 0.105 8.324 1.00 95.00 183 GLY A N 1
ATOM 1424 C CA . GLY A 1 183 ? -17.134 -0.585 7.682 1.00 95.00 183 GLY A CA 1
ATOM 1425 C C . GLY A 1 183 ? -17.392 -2.081 7.517 1.00 95.00 183 GLY A C 1
ATOM 1426 O O . GLY A 1 183 ? -17.572 -2.794 8.497 1.00 95.00 183 GLY A O 1
ATOM 1427 N N . MET A 1 184 ? -17.346 -2.576 6.276 1.00 93.12 184 MET A N 1
ATOM 1428 C CA . MET A 1 184 ? -17.498 -4.013 5.971 1.00 93.12 184 MET A CA 1
ATOM 1429 C C . MET A 1 184 ? -16.264 -4.853 6.341 1.00 93.12 184 MET A C 1
ATOM 1431 O O . MET A 1 184 ? -16.336 -6.073 6.345 1.00 93.12 184 MET A O 1
ATOM 1435 N N . HIS A 1 185 ? -15.131 -4.204 6.616 1.00 91.44 185 HIS A N 1
ATOM 1436 C CA . HIS A 1 185 ? -13.880 -4.860 7.010 1.00 91.44 185 HIS A CA 1
ATOM 1437 C C . HIS A 1 185 ? -13.861 -5.264 8.494 1.00 91.44 185 HIS A C 1
ATOM 1439 O O . HIS A 1 185 ? -13.002 -6.026 8.920 1.00 91.44 185 HIS A O 1
ATOM 1445 N N . VAL A 1 186 ? -14.805 -4.756 9.294 1.00 93.38 186 VAL A N 1
ATOM 1446 C CA . VAL A 1 186 ? -14.933 -5.122 10.706 1.00 93.38 186 VAL A CA 1
ATOM 1447 C C . VAL A 1 186 ? -15.404 -6.572 10.799 1.00 93.38 186 VAL A C 1
ATOM 1449 O O . VAL A 1 186 ? -16.445 -6.915 10.241 1.00 93.38 186 VAL A O 1
ATOM 1452 N N . THR A 1 187 ? -14.663 -7.410 11.526 1.00 93.44 187 THR A N 1
ATOM 1453 C CA . THR A 1 187 ? -14.990 -8.829 11.740 1.00 93.44 187 THR A CA 1
ATOM 1454 C C . THR A 1 187 ? -15.323 -9.124 13.205 1.00 93.44 187 THR A C 1
ATOM 1456 O O . THR A 1 187 ? -15.155 -8.278 14.087 1.00 93.44 187 THR A O 1
ATOM 1459 N N . LEU A 1 188 ? -15.819 -10.338 13.463 1.00 93.81 188 LEU A N 1
ATOM 1460 C CA . LEU A 1 188 ? -16.093 -10.862 14.808 1.00 93.81 188 LEU A CA 1
ATOM 1461 C C . LEU A 1 188 ? -15.030 -11.871 15.273 1.00 93.81 188 LEU A C 1
ATOM 1463 O O . LEU A 1 188 ? -15.203 -12.534 16.295 1.00 93.81 188 LEU A O 1
ATOM 1467 N N . ASP A 1 189 ? -13.925 -11.992 14.532 1.00 88.50 189 ASP A N 1
ATOM 1468 C CA . ASP A 1 189 ? -12.867 -12.961 14.832 1.00 88.50 189 ASP A CA 1
ATOM 1469 C C . ASP A 1 189 ? -12.001 -12.515 16.019 1.00 88.50 189 ASP A C 1
ATOM 1471 O O . ASP A 1 189 ? -11.517 -13.347 16.789 1.00 88.50 189 ASP A O 1
ATOM 1475 N N . ALA A 1 190 ? -11.820 -11.200 16.187 1.00 84.88 190 ALA A N 1
ATOM 1476 C CA . ALA A 1 190 ? -10.984 -10.609 17.225 1.00 84.88 190 ALA A CA 1
ATOM 1477 C C . ALA A 1 190 ? -11.478 -9.219 17.664 1.00 84.88 190 ALA A C 1
ATOM 1479 O O . ALA A 1 190 ? -12.228 -8.539 16.963 1.00 84.88 190 ALA A O 1
ATOM 1480 N N . GLY A 1 191 ? -11.013 -8.785 18.837 1.00 91.75 191 GLY A N 1
ATOM 1481 C CA . GLY A 1 191 ? -11.305 -7.467 19.390 1.00 91.75 191 GLY A CA 1
ATOM 1482 C C . GLY A 1 191 ? -12.721 -7.343 19.946 1.00 91.75 191 GLY A C 1
ATOM 1483 O O . GLY A 1 191 ? -13.196 -8.216 20.668 1.00 91.75 191 GLY A O 1
ATOM 1484 N N . THR A 1 192 ? -13.377 -6.221 19.653 1.00 95.94 192 THR A N 1
ATOM 1485 C CA . THR A 1 192 ? -14.667 -5.823 20.252 1.00 95.94 192 THR A CA 1
ATOM 1486 C C . THR A 1 192 ? -15.782 -5.671 19.217 1.00 95.94 192 THR A C 1
ATOM 1488 O O . THR A 1 192 ? -16.911 -5.323 19.565 1.00 95.94 192 THR A O 1
ATOM 1491 N N . GLY A 1 193 ? -15.470 -5.880 17.934 1.00 94.81 193 GLY A N 1
ATOM 1492 C CA . GLY A 1 193 ? -16.362 -5.578 16.816 1.00 94.81 193 GLY A CA 1
ATOM 1493 C C . GLY A 1 193 ? -16.540 -4.078 16.563 1.00 94.81 193 GLY A C 1
ATOM 1494 O O . GLY A 1 193 ? -17.392 -3.699 15.765 1.00 94.81 193 GLY A O 1
ATOM 1495 N N . ALA A 1 194 ? -15.753 -3.220 17.217 1.00 96.25 194 ALA A N 1
ATOM 1496 C CA . ALA A 1 194 ? -15.606 -1.812 16.873 1.00 96.25 194 ALA A CA 1
ATOM 1497 C C . ALA A 1 194 ? -14.116 -1.480 16.720 1.00 96.25 194 ALA A C 1
ATOM 1499 O O . ALA A 1 194 ? -13.301 -1.786 17.593 1.00 96.25 194 ALA A O 1
ATOM 1500 N N . VAL A 1 195 ? -13.758 -0.862 15.599 1.00 95.69 195 VAL A N 1
ATOM 1501 C CA . VAL A 1 195 ? -12.363 -0.631 15.206 1.00 95.69 195 VAL A CA 1
ATOM 1502 C C . VAL A 1 195 ? -12.116 0.866 15.140 1.00 95.69 195 VAL A C 1
ATOM 1504 O O . VAL A 1 195 ? -12.859 1.598 14.494 1.00 95.69 195 VAL A O 1
ATOM 1507 N N . HIS A 1 196 ? -11.086 1.353 15.825 1.00 96.69 196 HIS A N 1
ATOM 1508 C CA . HIS A 1 196 ? -10.678 2.752 15.690 1.00 96.69 196 HIS A CA 1
ATOM 1509 C C . HIS A 1 196 ? -10.113 2.964 14.271 1.00 96.69 196 HIS A C 1
ATOM 1511 O O . HIS A 1 196 ? -9.365 2.128 13.779 1.00 96.69 196 HIS A O 1
ATOM 1517 N N . THR A 1 197 ? -10.482 4.053 13.602 1.00 96.69 197 THR A N 1
ATOM 1518 C CA . THR A 1 197 ? -10.116 4.316 12.204 1.00 96.69 197 THR A CA 1
ATOM 1519 C C . THR A 1 197 ? -9.142 5.484 12.109 1.00 96.69 197 THR A C 1
ATOM 1521 O O . THR A 1 197 ? -9.480 6.621 12.457 1.00 96.69 197 THR A O 1
ATOM 1524 N N . ALA A 1 198 ? -7.946 5.219 11.590 1.00 96.31 198 ALA A N 1
ATOM 1525 C CA . ALA A 1 198 ? -6.901 6.193 11.303 1.00 96.31 198 ALA A CA 1
ATOM 1526 C C . ALA A 1 198 ? -6.519 6.112 9.809 1.00 96.31 198 ALA A C 1
ATOM 1528 O O . ALA A 1 198 ? -5.597 5.378 9.446 1.00 96.31 198 ALA A O 1
ATOM 1529 N N . PRO A 1 199 ? -7.171 6.891 8.917 1.00 94.44 199 PRO A N 1
ATOM 1530 C CA . PRO A 1 199 ? -6.987 6.773 7.464 1.00 94.44 199 PRO A CA 1
ATOM 1531 C C . PRO A 1 199 ? -5.545 6.958 6.972 1.00 94.44 199 PRO A C 1
ATOM 1533 O O . PRO A 1 199 ? -5.212 6.533 5.871 1.00 94.44 199 PRO A O 1
ATOM 1536 N N . GLY A 1 200 ? -4.673 7.588 7.767 1.00 94.31 200 GLY A N 1
ATOM 1537 C CA . GLY A 1 200 ? -3.246 7.715 7.474 1.00 94.31 200 GLY A CA 1
ATOM 1538 C C . GLY A 1 200 ? -2.406 6.460 7.746 1.00 94.31 200 GLY A C 1
ATOM 1539 O O . GLY A 1 200 ? -1.234 6.443 7.373 1.00 94.31 200 GLY A O 1
ATOM 1540 N N . HIS A 1 201 ? -2.961 5.427 8.387 1.00 94.38 201 HIS A N 1
ATOM 1541 C CA . HIS A 1 201 ? -2.209 4.286 8.925 1.00 94.38 201 HIS A CA 1
ATOM 1542 C C . HIS A 1 201 ? -2.856 2.914 8.676 1.00 94.38 201 HIS A C 1
ATOM 1544 O O . HIS A 1 201 ? -2.403 1.926 9.243 1.00 94.38 201 HIS A O 1
ATOM 1550 N N . GLY A 1 202 ? -3.859 2.820 7.802 1.00 91.12 202 GLY A N 1
ATOM 1551 C CA . GLY A 1 202 ? -4.473 1.546 7.425 1.00 91.12 202 GLY A CA 1
ATOM 1552 C C . GLY A 1 202 ? -5.121 1.618 6.047 1.00 91.12 202 GLY A C 1
ATOM 1553 O O . GLY A 1 202 ? -5.726 2.628 5.697 1.00 91.12 202 GLY A O 1
ATOM 1554 N N . GLN A 1 203 ? -4.987 0.561 5.243 1.00 88.25 203 GLN A N 1
ATOM 1555 C CA . GLN A 1 203 ? -5.559 0.528 3.891 1.00 88.25 203 GLN A CA 1
ATOM 1556 C C . GLN A 1 203 ? -7.095 0.497 3.923 1.00 88.25 203 GLN A C 1
ATOM 1558 O O . GLN A 1 203 ? -7.751 1.203 3.154 1.00 88.25 203 GLN A O 1
ATOM 1563 N N . GLU A 1 204 ? -7.668 -0.298 4.825 1.00 91.06 204 GLU A N 1
ATOM 1564 C CA . GLU A 1 204 ? -9.116 -0.389 5.036 1.00 91.06 204 GLU A CA 1
ATOM 1565 C C . GLU A 1 204 ? -9.664 0.906 5.649 1.00 91.06 204 GLU A C 1
ATOM 1567 O O . GLU A 1 204 ? -10.662 1.440 5.158 1.00 91.06 204 GLU A O 1
ATOM 1572 N N . ASP A 1 205 ? -8.938 1.475 6.619 1.00 94.31 205 ASP A N 1
ATOM 1573 C CA . ASP A 1 205 ? -9.216 2.782 7.222 1.00 94.31 205 ASP A CA 1
ATOM 1574 C C . ASP A 1 205 ? -9.235 3.906 6.185 1.00 94.31 205 ASP A C 1
ATOM 1576 O O . ASP A 1 205 ? -10.098 4.783 6.216 1.00 94.31 205 ASP A O 1
ATOM 1580 N N . TYR A 1 206 ? -8.292 3.883 5.243 1.00 93.25 206 TYR A N 1
ATOM 1581 C CA . TYR A 1 206 ? -8.267 4.816 4.125 1.00 93.25 206 TYR A CA 1
ATOM 1582 C C . TYR A 1 206 ? -9.477 4.621 3.216 1.00 93.25 206 TYR A C 1
ATOM 1584 O O . TYR A 1 206 ? -10.164 5.590 2.899 1.00 93.25 206 TYR A O 1
ATOM 1592 N N . ALA A 1 207 ? -9.778 3.381 2.822 1.00 91.56 207 ALA A N 1
ATOM 1593 C CA . ALA A 1 207 ? -10.885 3.088 1.916 1.00 91.56 207 ALA A CA 1
ATOM 1594 C C . ALA A 1 207 ? -12.247 3.499 2.499 1.00 91.56 207 ALA A C 1
ATOM 1596 O O . ALA A 1 207 ? -13.068 4.079 1.786 1.00 91.56 207 ALA A O 1
ATOM 1597 N N . VAL A 1 208 ? -12.494 3.233 3.787 1.00 94.44 208 VAL A N 1
ATOM 1598 C CA . VAL A 1 208 ? -13.716 3.691 4.465 1.00 94.44 208 VAL A CA 1
ATOM 1599 C C . VAL A 1 208 ? -13.670 5.199 4.724 1.00 94.44 208 VAL A C 1
ATOM 1601 O O . VAL A 1 208 ? -14.650 5.890 4.460 1.00 94.44 208 VAL A O 1
ATOM 1604 N N . GLY A 1 209 ? -12.522 5.742 5.134 1.00 93.94 209 GLY A N 1
ATOM 1605 C CA . GLY A 1 209 ? -12.352 7.166 5.400 1.00 93.94 209 GLY A CA 1
ATOM 1606 C C . GLY A 1 209 ? -12.616 8.035 4.174 1.00 93.94 209 GLY A C 1
ATOM 1607 O O . GLY A 1 209 ? -13.291 9.052 4.292 1.00 93.94 209 GLY A O 1
ATOM 1608 N N . GLN A 1 210 ? -12.193 7.601 2.983 1.00 92.25 210 GLN A N 1
ATOM 1609 C CA . GLN A 1 210 ? -12.499 8.281 1.719 1.00 92.25 210 GLN A CA 1
ATOM 1610 C C . GLN A 1 210 ? -14.010 8.371 1.455 1.00 92.25 210 GLN A C 1
ATOM 1612 O O . GLN A 1 210 ? -14.483 9.418 1.020 1.00 92.25 210 GLN A O 1
ATOM 1617 N N . LYS A 1 211 ? -14.786 7.319 1.763 1.00 93.88 211 LYS A N 1
ATOM 1618 C CA . LYS A 1 211 ? -16.253 7.323 1.579 1.00 93.88 211 LYS A CA 1
ATOM 1619 C C . LYS A 1 211 ? -16.950 8.358 2.462 1.00 93.88 211 LYS A C 1
ATOM 1621 O O . LYS A 1 211 ? -17.935 8.949 2.035 1.00 93.88 211 LYS A O 1
ATOM 1626 N N . TYR A 1 212 ? -16.425 8.580 3.666 1.00 95.31 212 TYR A N 1
ATOM 1627 C CA . TYR A 1 212 ? -16.963 9.535 4.640 1.00 95.31 212 TYR A CA 1
ATOM 1628 C C . TYR A 1 212 ? -16.266 10.907 4.604 1.00 95.31 212 TYR A C 1
ATOM 1630 O O . TYR A 1 212 ? -16.580 11.768 5.422 1.00 95.31 212 TYR A O 1
ATOM 1638 N N . GLY A 1 213 ? -15.324 11.133 3.680 1.00 94.38 213 GLY A N 1
ATOM 1639 C CA . GLY A 1 213 ? -14.582 12.395 3.583 1.00 94.38 213 GLY A CA 1
ATOM 1640 C C . GLY A 1 213 ? -13.672 12.680 4.785 1.00 94.38 213 GLY A C 1
ATOM 1641 O O . GLY A 1 213 ? -13.452 13.841 5.124 1.00 94.38 213 GLY A O 1
ATOM 1642 N N . LEU A 1 214 ? -13.162 11.638 5.450 1.00 94.25 214 LEU A N 1
ATOM 1643 C CA . LEU A 1 214 ? -12.249 11.782 6.581 1.00 94.25 214 LEU A CA 1
ATOM 1644 C C . LEU A 1 214 ? -10.865 12.258 6.135 1.00 94.25 214 LEU A C 1
ATOM 1646 O O . LEU A 1 214 ? -10.338 11.858 5.095 1.00 94.25 214 LEU A O 1
ATOM 1650 N N . GLU A 1 215 ? -10.244 13.070 6.984 1.00 93.06 215 GLU A N 1
ATOM 1651 C CA . GLU A 1 215 ? -8.868 13.515 6.807 1.00 93.06 215 GLU A CA 1
ATOM 1652 C C . GLU A 1 215 ? -7.894 12.323 6.817 1.00 93.06 215 GLU A C 1
ATOM 1654 O O . GLU A 1 215 ? -7.891 11.504 7.741 1.00 93.06 215 GLU A O 1
ATOM 1659 N N . VAL A 1 216 ? -6.998 12.266 5.828 1.00 93.31 216 VAL A N 1
ATOM 1660 C CA . VAL A 1 216 ? -5.880 11.308 5.783 1.00 93.31 216 VAL A CA 1
ATOM 1661 C C . VAL A 1 216 ? -4.734 11.822 6.656 1.00 93.31 216 VAL A C 1
ATOM 1663 O O . VAL A 1 216 ? -3.657 12.184 6.180 1.00 93.31 216 VAL A O 1
ATOM 1666 N N . PHE A 1 217 ? -5.000 11.921 7.957 1.00 93.50 217 PHE A N 1
ATOM 1667 C CA . PHE A 1 217 ? -4.064 12.507 8.902 1.00 93.50 217 PHE A CA 1
ATOM 1668 C C . PHE A 1 217 ? -2.893 11.568 9.185 1.00 93.50 217 PHE A C 1
ATOM 1670 O O . PHE A 1 217 ? -3.074 10.428 9.609 1.00 93.50 217 PHE A O 1
ATOM 1677 N N . ASN A 1 218 ? -1.680 12.079 8.986 1.00 93.12 218 ASN A N 1
ATOM 1678 C CA . ASN A 1 218 ? -0.438 11.375 9.275 1.00 93.12 218 ASN A CA 1
ATOM 1679 C C . ASN A 1 218 ? 0.476 12.261 10.142 1.00 93.12 218 ASN A C 1
ATOM 1681 O O . ASN A 1 218 ? 1.107 13.191 9.616 1.00 93.12 218 ASN A O 1
ATOM 1685 N N . PRO A 1 219 ? 0.593 11.975 11.449 1.00 92.88 219 PRO A N 1
ATOM 1686 C CA . PRO A 1 219 ? 1.475 12.695 12.353 1.00 92.88 219 PRO A CA 1
ATOM 1687 C C . PRO A 1 219 ? 2.901 12.122 12.406 1.00 92.88 219 PRO A C 1
ATOM 1689 O O . PRO A 1 219 ? 3.681 12.550 13.246 1.00 92.88 219 PRO A O 1
ATOM 1692 N N . VAL A 1 220 ? 3.277 11.170 11.543 1.00 93.81 220 VAL A N 1
ATOM 1693 C CA . VAL A 1 220 ? 4.589 10.498 11.576 1.00 93.81 220 VAL A CA 1
ATOM 1694 C C . VAL A 1 220 ? 5.482 10.962 10.415 1.00 93.81 220 VAL A C 1
ATOM 1696 O O . VAL A 1 220 ? 5.072 11.016 9.252 1.00 93.81 220 VAL A O 1
ATOM 1699 N N . ARG A 1 221 ? 6.734 11.301 10.725 1.00 92.81 221 ARG A N 1
ATOM 1700 C CA . ARG A 1 221 ? 7.803 11.671 9.782 1.00 92.81 221 ARG A CA 1
ATOM 1701 C C . ARG A 1 221 ? 8.426 10.441 9.118 1.00 92.81 221 ARG A C 1
ATOM 1703 O O . ARG A 1 221 ? 8.265 9.313 9.579 1.00 92.81 221 ARG A O 1
ATOM 1710 N N . ASP A 1 222 ? 9.209 10.669 8.068 1.00 91.06 222 ASP A N 1
ATOM 1711 C CA . ASP A 1 222 ? 9.879 9.617 7.287 1.00 91.06 222 ASP A CA 1
ATOM 1712 C C . ASP A 1 222 ? 10.803 8.729 8.139 1.00 91.06 222 ASP A C 1
ATOM 1714 O O . ASP A 1 222 ? 10.860 7.511 7.963 1.00 91.06 222 ASP A O 1
ATOM 1718 N N . ASN A 1 223 ? 11.453 9.318 9.143 1.00 91.00 223 ASN A N 1
ATOM 1719 C CA . ASN A 1 223 ? 12.334 8.629 10.086 1.00 91.00 223 ASN A CA 1
ATOM 1720 C C . ASN A 1 223 ? 11.600 7.923 11.246 1.00 91.00 223 ASN A C 1
ATOM 1722 O O . ASN A 1 223 ? 12.255 7.431 12.169 1.00 91.00 223 ASN A O 1
ATOM 1726 N N . GLY A 1 224 ? 10.263 7.886 11.233 1.00 91.38 224 GLY A N 1
ATOM 1727 C CA . GLY A 1 224 ? 9.441 7.248 12.264 1.00 91.38 224 GLY A CA 1
ATOM 1728 C C . GLY A 1 224 ? 9.287 8.041 13.564 1.00 91.38 224 GLY A C 1
ATOM 1729 O O . GLY A 1 224 ? 8.862 7.459 14.563 1.00 91.38 224 GLY A O 1
ATOM 1730 N N . LEU A 1 225 ? 9.655 9.327 13.579 1.00 94.12 225 LEU A N 1
ATOM 1731 C CA . LEU A 1 225 ? 9.344 10.245 14.677 1.00 94.12 225 LEU A CA 1
ATOM 1732 C C . LEU A 1 225 ? 7.979 10.895 14.461 1.00 94.12 225 LEU A C 1
ATOM 1734 O O . LEU A 1 225 ? 7.636 11.246 13.334 1.00 94.12 225 LEU A O 1
ATOM 1738 N N . PHE A 1 226 ? 7.224 11.122 15.528 1.00 94.19 226 PHE A N 1
ATOM 1739 C CA . PHE A 1 226 ? 6.057 11.993 15.461 1.00 94.19 226 PHE A CA 1
ATOM 1740 C C . PHE A 1 226 ? 6.478 13.440 15.164 1.00 94.19 226 PHE A C 1
ATOM 1742 O O . PHE A 1 226 ? 7.530 13.901 15.616 1.00 94.19 226 PHE A O 1
ATOM 1749 N N . LYS A 1 227 ? 5.678 14.134 14.352 1.00 93.06 227 LYS A N 1
ATOM 1750 C CA . LYS A 1 227 ? 5.884 15.535 13.975 1.00 93.06 227 LYS A CA 1
ATOM 1751 C C . LYS A 1 227 ? 5.793 16.440 15.208 1.00 93.06 227 LYS A C 1
ATOM 1753 O O . LYS A 1 227 ? 5.109 16.115 16.176 1.00 93.06 227 LYS A O 1
ATOM 1758 N N . ASP A 1 228 ? 6.495 17.569 15.158 1.00 89.69 228 ASP A N 1
ATOM 1759 C CA . ASP A 1 228 ? 6.628 18.475 16.311 1.00 89.69 228 ASP A CA 1
ATOM 1760 C C . ASP A 1 228 ? 5.317 19.197 16.665 1.00 89.69 228 ASP A C 1
ATOM 1762 O O . ASP A 1 228 ? 5.177 19.717 17.767 1.00 89.69 228 ASP A O 1
ATOM 1766 N N . ASP A 1 229 ? 4.361 19.225 15.737 1.00 86.69 229 ASP A N 1
ATOM 1767 C CA . ASP A 1 229 ? 3.034 19.816 15.904 1.00 86.69 229 ASP A CA 1
ATOM 1768 C C . ASP A 1 229 ? 2.021 18.863 16.559 1.00 86.69 229 ASP A C 1
ATOM 1770 O O . ASP A 1 229 ? 0.931 19.305 16.925 1.00 86.69 229 ASP A O 1
ATOM 1774 N N . LEU A 1 230 ? 2.357 17.577 16.749 1.00 88.81 230 LEU A N 1
ATOM 1775 C CA . LEU A 1 230 ? 1.478 16.639 17.443 1.00 88.81 230 LEU A CA 1
ATOM 1776 C C . LEU A 1 230 ? 1.538 16.862 18.966 1.00 88.81 230 LEU A C 1
ATOM 1778 O O . LEU A 1 230 ? 2.597 16.670 19.571 1.00 88.81 230 LEU A O 1
ATOM 1782 N N . PRO A 1 231 ? 0.410 17.152 19.637 1.00 86.38 231 PRO A N 1
ATOM 1783 C CA . PRO A 1 231 ? 0.399 17.267 21.090 1.00 86.38 231 PRO A CA 1
ATOM 1784 C C . PRO A 1 231 ? 0.761 15.939 21.777 1.00 86.38 231 PRO A C 1
ATOM 1786 O O . PRO A 1 231 ? 0.416 14.859 21.292 1.00 86.38 231 PRO A O 1
ATOM 1789 N N . ILE A 1 232 ? 1.385 16.020 22.956 1.00 87.75 232 ILE A N 1
ATOM 1790 C CA . ILE A 1 232 ? 1.757 14.898 23.848 1.00 87.75 232 ILE A CA 1
ATOM 1791 C C . ILE A 1 232 ? 2.950 14.058 23.351 1.00 87.75 232 ILE A C 1
ATOM 1793 O O . ILE A 1 232 ? 3.865 13.806 24.129 1.00 87.75 232 ILE A O 1
ATOM 1797 N N . PHE A 1 233 ? 2.991 13.663 22.072 1.00 92.62 233 PHE A N 1
ATOM 1798 C CA . PHE A 1 233 ? 3.977 12.686 21.564 1.00 92.62 233 PHE A CA 1
ATOM 1799 C C . PHE A 1 233 ? 5.012 13.254 20.580 1.00 92.62 233 PHE A C 1
ATOM 1801 O O . PHE A 1 233 ? 5.770 12.482 19.986 1.00 92.62 233 PHE A O 1
ATOM 1808 N N . ALA A 1 234 ? 5.065 14.578 20.395 1.00 92.19 234 ALA A N 1
ATOM 1809 C CA . ALA A 1 234 ? 6.027 15.251 19.518 1.00 92.19 234 ALA A CA 1
ATOM 1810 C C . ALA A 1 234 ? 7.467 14.731 19.702 1.00 92.19 234 ALA A C 1
ATOM 1812 O O . ALA A 1 234 ? 7.972 14.607 20.819 1.00 92.19 234 ALA A O 1
ATOM 1813 N N . GLY A 1 235 ? 8.137 14.407 18.592 1.00 90.88 235 GLY A N 1
ATOM 1814 C CA . GLY A 1 235 ? 9.536 13.967 18.591 1.00 90.88 235 GLY A CA 1
ATOM 1815 C C . GLY A 1 235 ? 9.793 12.552 19.128 1.00 90.88 235 GLY A C 1
ATOM 1816 O O . GLY A 1 235 ? 10.943 12.110 19.131 1.00 90.88 235 GLY A O 1
ATOM 1817 N N . ARG A 1 236 ? 8.767 11.806 19.553 1.00 91.38 236 ARG A N 1
ATOM 1818 C CA . ARG A 1 236 ? 8.903 10.409 20.001 1.00 91.38 236 ARG A CA 1
ATOM 1819 C C . ARG A 1 236 ? 8.894 9.446 18.811 1.00 91.38 236 ARG A C 1
ATOM 1821 O O . ARG A 1 236 ? 8.298 9.732 17.776 1.00 91.38 236 ARG A O 1
ATOM 1828 N N . ARG A 1 237 ? 9.553 8.290 18.935 1.00 91.31 237 ARG A N 1
ATOM 1829 C CA . ARG A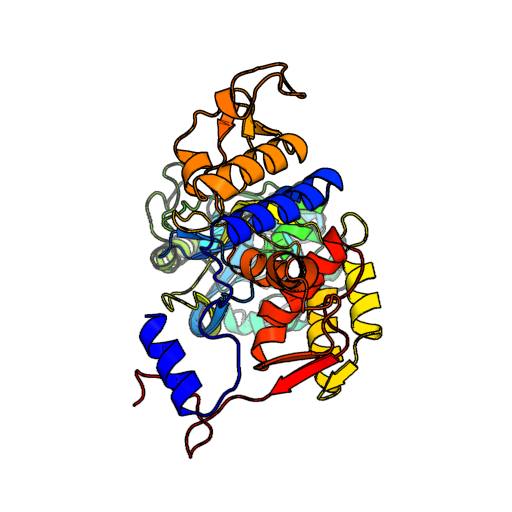 1 237 ? 9.641 7.279 17.862 1.00 91.31 237 ARG A CA 1
ATOM 1830 C C . ARG A 1 237 ? 8.532 6.236 17.993 1.00 91.31 237 ARG A C 1
ATOM 1832 O O . ARG A 1 237 ? 8.333 5.729 19.088 1.00 91.31 237 ARG A O 1
ATOM 1839 N N . VAL A 1 238 ? 7.894 5.837 16.888 1.00 88.31 238 VAL A N 1
ATOM 1840 C CA . VAL A 1 238 ? 6.732 4.913 16.880 1.00 88.31 238 VAL A CA 1
ATOM 1841 C C . VAL A 1 238 ? 6.847 3.699 17.830 1.00 88.31 238 VAL A C 1
ATOM 1843 O O . VAL A 1 238 ? 5.941 3.525 18.643 1.00 88.31 238 VAL A O 1
ATOM 1846 N N . PRO A 1 239 ? 7.934 2.896 17.846 1.00 78.62 239 PRO A N 1
ATOM 1847 C CA . PRO A 1 239 ? 8.021 1.738 18.744 1.00 78.62 239 PRO A CA 1
ATOM 1848 C C . PRO A 1 239 ? 8.032 2.105 20.236 1.00 78.62 239 PRO A C 1
ATOM 1850 O O . PRO A 1 239 ? 7.612 1.313 21.071 1.00 78.62 239 PRO A O 1
ATOM 1853 N N . GLN A 1 240 ? 8.516 3.303 20.572 1.00 84.56 240 GLN A N 1
ATOM 1854 C CA . GLN A 1 240 ? 8.639 3.806 21.943 1.00 84.56 240 GLN A CA 1
ATOM 1855 C C . GLN A 1 240 ? 7.377 4.531 22.419 1.00 84.56 240 GLN A C 1
ATOM 1857 O O . GLN A 1 240 ? 7.262 4.810 23.604 1.00 84.56 240 GLN A O 1
ATOM 1862 N N . VAL A 1 241 ? 6.444 4.837 21.512 1.00 89.75 241 VAL A N 1
ATOM 1863 C CA . VAL A 1 241 ? 5.224 5.598 21.823 1.00 89.75 241 VAL A CA 1
ATOM 1864 C C . VAL A 1 241 ? 4.105 4.714 22.353 1.00 89.75 241 VAL A C 1
ATOM 1866 O O . VAL A 1 241 ? 3.232 5.211 23.054 1.00 89.75 241 VAL A O 1
ATOM 1869 N N . ASN A 1 242 ? 4.123 3.407 22.079 1.00 93.06 242 ASN A N 1
ATOM 1870 C CA . ASN A 1 242 ? 3.070 2.518 22.571 1.00 93.06 242 ASN A CA 1
ATOM 1871 C C . ASN A 1 242 ? 2.899 2.578 24.106 1.00 93.06 242 ASN A C 1
ATOM 1873 O O . ASN A 1 242 ? 1.765 2.782 24.535 1.00 93.06 242 ASN A O 1
ATOM 1877 N N . PRO A 1 243 ? 3.962 2.468 24.936 1.00 93.25 243 PRO A N 1
ATOM 1878 C CA . PRO A 1 243 ? 3.828 2.628 26.385 1.00 93.25 243 PRO A CA 1
ATOM 1879 C C . PRO A 1 243 ? 3.327 4.018 26.793 1.00 93.25 243 PRO A C 1
ATOM 1881 O O . PRO A 1 243 ? 2.467 4.114 27.661 1.00 93.25 243 PRO A O 1
ATOM 1884 N N . ASP A 1 244 ? 3.809 5.079 26.136 1.00 93.44 244 ASP A N 1
ATOM 1885 C CA . ASP A 1 244 ? 3.411 6.460 26.437 1.00 93.44 244 ASP A CA 1
ATOM 1886 C C . ASP A 1 244 ? 1.911 6.684 26.165 1.00 93.44 244 ASP A C 1
ATOM 1888 O O . ASP A 1 244 ? 1.217 7.320 26.953 1.00 93.44 244 ASP A O 1
ATOM 1892 N N . VAL A 1 245 ? 1.386 6.135 25.061 1.00 95.19 245 VAL A N 1
ATOM 1893 C CA . VAL A 1 245 ? -0.048 6.204 24.737 1.00 95.19 245 VAL A CA 1
ATOM 1894 C C . VAL A 1 245 ? -0.874 5.430 25.758 1.00 95.19 245 VAL A C 1
ATOM 1896 O O . VAL A 1 245 ? -1.911 5.921 26.192 1.00 95.19 245 VAL A O 1
ATOM 1899 N N . ILE A 1 246 ? -0.432 4.231 26.143 1.00 96.00 246 ILE A N 1
ATOM 1900 C CA . ILE A 1 246 ? -1.126 3.409 27.144 1.00 96.00 246 ILE A CA 1
ATOM 1901 C C . ILE A 1 246 ? -1.216 4.153 28.476 1.00 96.00 246 ILE A C 1
ATOM 1903 O O . ILE A 1 246 ? -2.295 4.205 29.067 1.00 96.00 246 ILE A O 1
ATOM 1907 N N . GLU A 1 247 ? -0.116 4.762 28.917 1.00 96.25 247 GLU A N 1
ATOM 1908 C CA . GLU A 1 247 ? -0.082 5.536 30.155 1.00 96.25 247 GLU A CA 1
ATOM 1909 C C . GLU A 1 247 ? -1.016 6.747 30.086 1.00 96.25 247 GLU A C 1
ATOM 1911 O O . GLU A 1 247 ? -1.830 6.950 30.983 1.00 96.25 247 GLU A O 1
ATOM 1916 N N . GLU A 1 248 ? -0.991 7.506 28.989 1.00 96.38 248 GLU A N 1
ATOM 1917 C CA . GLU A 1 248 ? -1.866 8.670 28.827 1.00 96.38 248 GLU A CA 1
ATOM 1918 C C . GLU A 1 248 ? -3.355 8.276 28.805 1.00 96.38 248 GLU A C 1
ATOM 1920 O O . GLU A 1 248 ? -4.200 8.950 29.401 1.00 96.38 248 GLU A O 1
ATOM 1925 N N . LEU A 1 249 ? -3.697 7.152 28.164 1.00 96.81 249 LEU A N 1
ATOM 1926 C CA . LEU A 1 249 ? -5.052 6.595 28.198 1.00 96.81 249 LEU A CA 1
ATOM 1927 C C . LEU A 1 249 ? -5.453 6.163 29.612 1.00 96.81 249 LEU A C 1
ATOM 1929 O O . LEU A 1 249 ? -6.606 6.355 30.002 1.00 96.81 249 LEU A O 1
ATOM 1933 N N . ASN A 1 250 ? -4.526 5.587 30.378 1.00 96.44 250 ASN A N 1
ATOM 1934 C CA . ASN A 1 250 ? -4.758 5.162 31.753 1.00 96.44 250 ASN A CA 1
ATOM 1935 C C . ASN A 1 250 ? -4.990 6.362 32.685 1.00 96.44 250 ASN A C 1
ATOM 1937 O O . ASN A 1 250 ? -5.998 6.397 33.390 1.00 96.44 250 ASN A O 1
ATOM 1941 N N . VAL A 1 251 ? -4.131 7.385 32.619 1.00 96.19 251 VAL A N 1
ATOM 1942 C CA . VAL A 1 251 ? -4.260 8.637 33.391 1.00 96.19 251 VAL A CA 1
ATOM 1943 C C . VAL A 1 251 ? -5.603 9.322 33.124 1.00 96.19 251 VAL A C 1
ATOM 1945 O O . VAL A 1 251 ? -6.224 9.862 34.039 1.00 96.19 251 VAL A O 1
ATOM 1948 N N . ARG A 1 252 ? -6.096 9.255 31.883 1.00 94.94 252 ARG A N 1
ATOM 1949 C CA . ARG A 1 252 ? -7.399 9.812 31.482 1.00 94.94 252 ARG A CA 1
ATOM 1950 C C . ARG A 1 252 ? -8.593 8.910 31.802 1.00 94.94 252 ARG A C 1
ATOM 1952 O O . ARG A 1 252 ? -9.723 9.295 31.516 1.00 94.94 252 ARG A O 1
ATOM 1959 N N . GLY A 1 253 ? -8.373 7.714 32.349 1.00 94.50 253 GLY A N 1
ATOM 1960 C CA . GLY A 1 253 ? -9.431 6.738 32.624 1.00 94.50 253 GLY A CA 1
ATOM 1961 C C . GLY A 1 253 ? -10.093 6.163 31.365 1.00 94.50 253 GLY A C 1
ATOM 1962 O O . GLY A 1 253 ? -11.230 5.690 31.430 1.00 94.50 253 GLY A O 1
ATOM 1963 N N . MET A 1 254 ? -9.401 6.227 30.222 1.00 96.19 254 MET A N 1
ATOM 1964 C CA . MET A 1 254 ? -9.868 5.752 28.915 1.00 96.19 254 MET A CA 1
ATOM 1965 C C . MET A 1 254 ? -9.380 4.336 28.580 1.00 96.19 254 MET A C 1
ATOM 1967 O O . MET A 1 254 ? -9.926 3.688 27.686 1.00 96.19 254 MET A O 1
ATOM 1971 N N . LEU A 1 255 ? -8.368 3.834 29.287 1.00 97.12 255 LEU A N 1
ATOM 1972 C CA . LEU A 1 255 ? -7.902 2.456 29.162 1.00 97.12 255 LEU A CA 1
ATOM 1973 C C . LEU A 1 255 ? -8.773 1.518 30.015 1.00 97.12 255 LEU A C 1
ATOM 1975 O O . LEU A 1 255 ? -8.953 1.746 31.209 1.00 97.12 255 LEU A O 1
ATOM 1979 N N . LEU A 1 256 ? -9.304 0.456 29.407 1.00 95.75 256 LEU A N 1
ATOM 1980 C CA . LEU A 1 256 ? -10.068 -0.586 30.105 1.00 95.75 256 LEU A CA 1
ATOM 1981 C C . LEU A 1 256 ? -9.188 -1.774 30.493 1.00 95.75 256 LEU A C 1
ATOM 1983 O O . LEU A 1 256 ? -9.307 -2.296 31.598 1.00 95.75 256 LEU A O 1
ATOM 1987 N N . PHE A 1 257 ? -8.324 -2.205 29.576 1.00 96.00 257 PHE A N 1
ATOM 1988 C CA . PHE A 1 257 ? -7.434 -3.344 29.763 1.00 96.00 257 PHE A CA 1
ATOM 1989 C C . PHE A 1 257 ? -6.248 -3.259 28.797 1.00 96.00 257 PHE A C 1
ATOM 1991 O O . PHE A 1 257 ? -6.371 -2.690 27.708 1.00 96.00 257 PHE A O 1
ATOM 1998 N N . THR A 1 258 ? -5.114 -3.839 29.188 1.00 96.12 258 THR A N 1
ATOM 1999 C CA . THR A 1 258 ? -3.938 -3.997 28.330 1.00 96.12 258 THR A CA 1
ATOM 2000 C C . THR A 1 258 ? -3.233 -5.319 28.618 1.00 96.12 258 THR A C 1
ATOM 2002 O O . THR A 1 258 ? -3.060 -5.701 29.773 1.00 96.12 258 THR A O 1
ATOM 2005 N N . GLU A 1 259 ? -2.763 -5.983 27.569 1.00 94.31 259 GLU A N 1
ATOM 2006 C CA . GLU A 1 259 ? -1.916 -7.179 27.644 1.00 94.31 259 GLU A CA 1
ATOM 2007 C C . GLU A 1 259 ? -0.924 -7.208 26.475 1.00 94.31 259 GLU A C 1
ATOM 2009 O O . GLU A 1 259 ? -0.965 -6.339 25.609 1.00 94.31 259 GLU A O 1
ATOM 2014 N N . ASN A 1 260 ? -0.034 -8.197 26.427 1.00 94.25 260 ASN A N 1
ATOM 2015 C CA . ASN A 1 260 ? 0.837 -8.421 25.274 1.00 94.25 260 ASN A CA 1
ATOM 2016 C C . ASN A 1 260 ? 0.391 -9.675 24.528 1.00 94.25 260 ASN A C 1
ATOM 2018 O O . ASN A 1 260 ? 0.174 -10.714 25.147 1.00 94.25 260 ASN A O 1
ATOM 2022 N N . ILE A 1 261 ? 0.332 -9.592 23.201 1.00 92.69 261 ILE A N 1
ATOM 2023 C CA . ILE A 1 261 ? 0.004 -10.724 22.332 1.00 92.69 261 ILE A CA 1
ATOM 2024 C C . ILE A 1 261 ? 1.130 -10.973 21.331 1.00 92.69 261 ILE A C 1
ATOM 2026 O O . ILE A 1 261 ? 1.805 -10.036 20.901 1.00 92.69 261 ILE A O 1
ATOM 2030 N N . ASN A 1 262 ? 1.327 -12.237 20.960 1.00 92.56 262 ASN A N 1
ATOM 2031 C CA . ASN A 1 262 ? 2.260 -12.627 19.908 1.00 92.56 262 ASN A CA 1
ATOM 2032 C C . ASN A 1 262 ? 1.476 -12.959 18.636 1.00 92.56 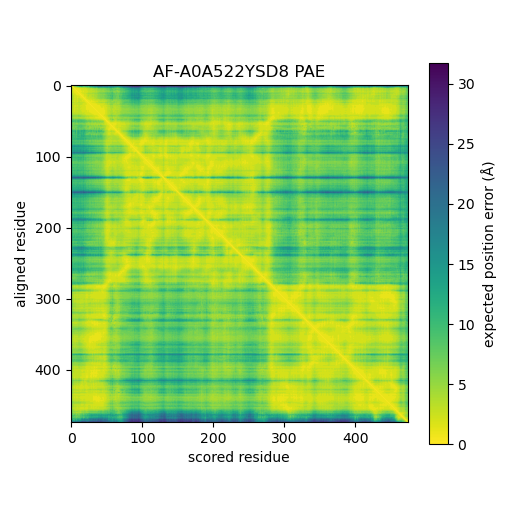262 ASN A C 1
ATOM 2034 O O . ASN A 1 262 ? 0.517 -13.729 18.681 1.00 92.56 262 ASN A O 1
ATOM 2038 N N . HIS A 1 263 ? 1.862 -12.351 17.521 1.00 91.25 263 HIS A N 1
ATOM 2039 C CA . HIS A 1 263 ? 1.198 -12.515 16.233 1.00 91.25 263 HIS A CA 1
ATOM 2040 C C . HIS A 1 263 ? 2.169 -12.268 15.082 1.00 91.25 263 HIS A C 1
ATOM 2042 O O . HIS A 1 263 ? 3.278 -11.770 15.273 1.00 91.25 263 HIS A O 1
ATOM 2048 N N . SER A 1 264 ? 1.744 -12.620 13.873 1.00 92.00 264 SER A N 1
ATOM 2049 C CA . SER A 1 264 ? 2.536 -12.394 12.670 1.00 92.00 264 SER A CA 1
ATOM 2050 C C . SER A 1 264 ? 2.429 -10.934 12.230 1.00 92.00 264 SER A C 1
ATOM 2052 O O . SER A 1 264 ? 1.334 -10.452 11.950 1.00 92.00 264 SER A O 1
ATOM 2054 N N . TYR A 1 265 ? 3.558 -10.232 12.143 1.00 92.31 265 TYR A N 1
ATOM 2055 C CA . TYR A 1 265 ? 3.601 -8.807 11.815 1.00 92.31 265 TYR A CA 1
ATOM 2056 C C . TYR A 1 265 ? 4.529 -8.528 10.621 1.00 92.31 265 TYR A C 1
ATOM 2058 O O . TYR A 1 265 ? 5.560 -9.199 10.472 1.00 92.31 265 TYR A O 1
ATOM 2066 N N . PRO A 1 266 ? 4.212 -7.537 9.767 1.00 93.25 266 PRO A N 1
ATOM 2067 C CA . PRO A 1 266 ? 5.031 -7.206 8.611 1.00 93.25 266 PRO A CA 1
ATOM 2068 C C . PRO A 1 266 ? 6.370 -6.557 9.004 1.00 93.25 266 PRO A C 1
ATOM 2070 O O . PRO A 1 266 ? 6.449 -5.608 9.789 1.00 93.25 266 PRO A O 1
ATOM 2073 N N . HIS A 1 267 ? 7.441 -7.037 8.386 1.00 93.38 267 HIS A N 1
ATOM 2074 C CA . HIS A 1 267 ? 8.818 -6.589 8.534 1.00 93.38 267 HIS A CA 1
ATOM 2075 C C . HIS A 1 267 ? 9.422 -6.286 7.164 1.00 93.38 267 HIS A C 1
ATOM 2077 O O . HIS A 1 267 ? 9.087 -6.890 6.145 1.00 93.38 267 HIS A O 1
ATOM 2083 N N . CYS A 1 268 ? 10.362 -5.347 7.131 1.00 92.06 268 CYS A N 1
ATOM 2084 C CA . CYS A 1 268 ? 11.097 -5.038 5.916 1.00 92.06 268 CYS A CA 1
ATOM 2085 C C . CYS A 1 268 ? 12.010 -6.214 5.562 1.00 92.06 268 CYS A C 1
ATOM 2087 O O . CYS A 1 268 ? 12.895 -6.564 6.345 1.00 92.06 268 CYS A O 1
ATOM 2089 N N . TRP A 1 269 ? 11.883 -6.756 4.350 1.00 86.19 269 TRP A N 1
ATOM 2090 C CA . TRP A 1 269 ? 12.701 -7.885 3.893 1.00 86.19 269 TRP A CA 1
ATOM 2091 C C . TRP A 1 269 ? 14.217 -7.632 3.970 1.00 86.19 269 TRP A C 1
ATOM 2093 O O . TRP A 1 269 ? 15.007 -8.564 4.123 1.00 86.19 269 TRP A O 1
ATOM 2103 N N . ARG A 1 270 ? 14.643 -6.364 3.892 1.00 85.75 270 ARG A N 1
ATOM 2104 C CA . ARG A 1 270 ? 16.056 -5.974 3.870 1.00 85.75 270 ARG A CA 1
ATOM 2105 C C . ARG A 1 270 ? 16.651 -5.789 5.262 1.00 85.75 270 ARG A C 1
ATOM 2107 O O . ARG A 1 270 ? 17.692 -6.372 5.548 1.00 85.75 270 ARG A O 1
ATOM 2114 N N . CYS A 1 271 ? 16.045 -4.944 6.097 1.00 90.56 271 CYS A N 1
ATOM 2115 C CA . CYS A 1 271 ? 16.582 -4.646 7.431 1.00 90.56 271 CYS A CA 1
ATOM 2116 C C . CYS A 1 271 ? 15.995 -5.526 8.539 1.00 90.56 271 CYS A C 1
ATOM 2118 O O . CYS A 1 271 ? 16.496 -5.474 9.656 1.00 90.56 271 CYS A O 1
ATOM 2120 N N . LYS A 1 272 ? 14.958 -6.318 8.236 1.00 90.81 272 LYS A N 1
ATOM 2121 C CA . LYS A 1 272 ? 14.237 -7.198 9.168 1.00 90.81 272 LYS A CA 1
ATOM 2122 C C . LYS A 1 272 ? 13.577 -6.478 10.351 1.00 90.81 272 LYS A C 1
ATOM 2124 O O . LYS A 1 272 ? 13.178 -7.134 11.300 1.00 90.81 272 LYS A O 1
ATOM 2129 N N . ASN A 1 273 ? 13.421 -5.152 10.288 1.00 91.94 273 ASN A N 1
ATOM 2130 C CA . ASN A 1 273 ? 12.696 -4.373 11.295 1.00 91.94 273 ASN A CA 1
ATOM 2131 C C . ASN A 1 273 ? 11.195 -4.278 10.959 1.00 91.94 273 ASN A C 1
ATOM 2133 O O . ASN A 1 273 ? 10.855 -4.294 9.769 1.00 91.94 273 ASN A O 1
ATOM 2137 N N . PRO A 1 274 ? 10.315 -4.121 11.969 1.00 92.62 274 PRO A N 1
ATOM 2138 C CA . PRO A 1 274 ? 8.882 -3.922 11.760 1.00 92.62 274 PRO A CA 1
ATOM 2139 C C . PRO A 1 274 ? 8.597 -2.715 10.862 1.00 92.62 274 PRO A C 1
ATOM 2141 O O . PRO A 1 274 ? 9.237 -1.665 10.992 1.00 92.62 274 PRO A O 1
ATOM 2144 N N . VAL A 1 275 ? 7.623 -2.853 9.964 1.00 94.31 275 VAL A N 1
ATOM 2145 C CA . VAL A 1 275 ? 7.151 -1.745 9.119 1.00 94.31 275 VAL A CA 1
ATOM 2146 C C . VAL A 1 275 ? 5.873 -1.140 9.686 1.00 94.31 275 VAL A C 1
ATOM 2148 O O . VAL A 1 275 ? 5.177 -1.745 10.501 1.00 94.31 275 VAL A O 1
ATOM 2151 N N . ILE A 1 276 ? 5.558 0.075 9.256 1.00 94.12 276 ILE A N 1
ATOM 2152 C CA . ILE A 1 276 ? 4.294 0.734 9.588 1.00 94.12 276 ILE A CA 1
ATOM 2153 C C . ILE A 1 276 ? 3.519 1.011 8.311 1.00 94.12 276 ILE A C 1
ATOM 2155 O O . ILE A 1 276 ? 4.116 1.160 7.248 1.00 94.12 276 ILE A O 1
ATOM 2159 N N . PHE A 1 277 ? 2.204 1.138 8.418 1.00 93.25 277 PHE A N 1
ATOM 2160 C CA . PHE A 1 277 ? 1.430 1.800 7.380 1.00 93.25 277 PHE A CA 1
ATOM 2161 C C . PHE A 1 277 ? 1.473 3.304 7.613 1.00 93.25 277 PHE A C 1
ATOM 2163 O O . PHE A 1 277 ? 1.278 3.786 8.733 1.00 93.25 277 PHE A O 1
ATOM 2170 N N . ARG A 1 278 ? 1.776 4.054 6.559 1.00 92.56 278 ARG A N 1
ATOM 2171 C CA . ARG A 1 278 ? 1.880 5.510 6.625 1.00 92.56 278 ARG A CA 1
ATOM 2172 C C . ARG A 1 278 ? 1.434 6.126 5.312 1.00 92.56 278 ARG A C 1
ATOM 2174 O O . ARG A 1 278 ? 1.933 5.747 4.256 1.00 92.56 278 ARG A O 1
ATOM 2181 N N . ALA A 1 279 ? 0.538 7.104 5.384 1.00 91.19 279 ALA A N 1
ATOM 2182 C CA . ALA A 1 279 ? 0.116 7.869 4.228 1.00 91.19 279 ALA A CA 1
ATOM 2183 C C . ALA A 1 279 ? 1.211 8.838 3.792 1.00 91.19 279 ALA A C 1
ATOM 2185 O O . ALA A 1 279 ? 1.637 9.713 4.546 1.00 91.19 279 ALA A O 1
ATOM 2186 N N . THR A 1 280 ? 1.658 8.678 2.557 1.00 88.38 280 THR A N 1
ATOM 2187 C CA . THR A 1 280 ? 2.619 9.566 1.907 1.00 88.38 280 THR A CA 1
ATOM 2188 C C . THR A 1 280 ? 2.196 9.765 0.455 1.00 88.38 280 THR A C 1
ATOM 2190 O O . THR A 1 280 ? 1.497 8.919 -0.109 1.00 88.38 280 THR A O 1
ATOM 2193 N N . ALA A 1 281 ? 2.544 10.914 -0.124 1.00 90.31 281 ALA A N 1
ATOM 2194 C CA . ALA A 1 281 ? 2.330 11.150 -1.543 1.00 90.31 281 ALA A CA 1
ATOM 2195 C C . ALA A 1 281 ? 3.270 10.221 -2.315 1.00 90.31 281 ALA A C 1
ATOM 2197 O O . ALA A 1 281 ? 4.483 10.292 -2.135 1.00 90.31 281 ALA A O 1
ATOM 2198 N N . GLN A 1 282 ? 2.712 9.316 -3.110 1.00 93.62 282 GLN A N 1
ATOM 2199 C CA . GLN A 1 282 ? 3.455 8.313 -3.874 1.00 93.62 282 GLN A CA 1
ATOM 2200 C C . GLN A 1 282 ? 2.884 8.203 -5.285 1.00 93.62 282 GLN A C 1
ATOM 2202 O O . GLN A 1 282 ? 1.754 8.627 -5.547 1.00 93.62 282 GLN A O 1
ATOM 2207 N N . TRP A 1 283 ? 3.672 7.620 -6.181 1.00 96.06 283 TRP A N 1
ATOM 2208 C CA . TRP A 1 283 ? 3.277 7.324 -7.549 1.00 96.06 283 TRP A CA 1
ATOM 2209 C C . TRP A 1 283 ? 2.710 5.923 -7.659 1.00 96.06 283 TRP A C 1
ATOM 2211 O O . TRP A 1 283 ? 3.304 4.952 -7.184 1.00 96.06 283 TRP A O 1
ATOM 2221 N N . PHE A 1 284 ? 1.564 5.826 -8.321 1.00 95.56 284 PHE A N 1
ATOM 2222 C CA . PHE A 1 284 ? 0.832 4.585 -8.477 1.00 95.56 284 PHE A CA 1
ATOM 2223 C C . PHE A 1 284 ? 0.495 4.317 -9.935 1.00 95.56 284 PHE A C 1
ATOM 2225 O O . PHE A 1 284 ? 0.153 5.230 -10.685 1.00 95.56 284 PHE A O 1
ATOM 2232 N N . ILE A 1 285 ? 0.498 3.036 -10.292 1.00 96.62 285 ILE A N 1
ATOM 2233 C CA . ILE A 1 285 ? -0.222 2.530 -11.457 1.00 96.62 285 ILE A CA 1
ATOM 2234 C C . ILE A 1 285 ? -1.580 2.029 -10.972 1.00 96.62 285 ILE A C 1
ATOM 2236 O O . ILE A 1 285 ? -1.666 1.097 -10.165 1.00 96.62 285 ILE A O 1
ATOM 2240 N N . GLY A 1 286 ? -2.644 2.677 -11.447 1.00 95.31 286 GLY A N 1
ATOM 2241 C CA . GLY A 1 286 ? -4.014 2.363 -11.060 1.00 95.31 286 GLY A CA 1
ATOM 2242 C C . GLY A 1 286 ? -4.495 1.028 -11.624 1.00 95.31 286 GLY A C 1
ATOM 2243 O O . GLY A 1 286 ? -4.579 0.868 -12.840 1.00 95.31 286 GLY A O 1
ATOM 2244 N N . MET A 1 287 ? -4.887 0.095 -10.756 1.00 94.56 287 MET A N 1
ATOM 2245 C CA . MET A 1 287 ? -5.383 -1.228 -11.159 1.00 94.56 287 MET A CA 1
ATOM 2246 C C . MET A 1 287 ? -6.748 -1.152 -11.854 1.00 94.56 287 MET A C 1
ATOM 2248 O O . MET A 1 287 ? -7.023 -1.936 -12.760 1.00 94.56 287 MET A O 1
ATOM 2252 N N . GLU A 1 288 ? -7.584 -0.183 -11.481 1.00 94.00 288 GLU A N 1
ATOM 2253 C CA . GLU A 1 288 ? -8.873 0.065 -12.148 1.00 94.00 288 GLU A CA 1
ATOM 2254 C C . GLU A 1 288 ? -8.743 0.947 -13.394 1.00 94.00 288 GLU A C 1
ATOM 2256 O O . GLU A 1 288 ? -9.597 0.924 -14.283 1.00 94.00 288 GLU A O 1
ATOM 2261 N N . HIS A 1 289 ? -7.659 1.720 -13.491 1.00 91.62 289 HIS A N 1
ATOM 2262 C CA . HIS A 1 289 ? -7.465 2.636 -14.606 1.00 91.62 289 HIS A CA 1
ATOM 2263 C C . HIS A 1 289 ? -7.261 1.827 -15.887 1.00 91.62 289 HIS A C 1
ATOM 2265 O O . HIS A 1 289 ? -6.506 0.852 -15.918 1.00 91.62 289 HIS A O 1
ATOM 2271 N N . ASN A 1 290 ? -7.980 2.204 -16.945 1.00 91.06 290 ASN A N 1
ATOM 2272 C CA . ASN A 1 290 ? -7.984 1.501 -18.232 1.00 91.06 290 ASN A CA 1
ATOM 2273 C C . ASN A 1 290 ? -8.343 0.004 -18.151 1.00 91.06 290 ASN A C 1
ATOM 2275 O O . ASN A 1 290 ? -8.028 -0.754 -19.077 1.00 91.06 290 ASN A O 1
ATOM 2279 N N . GLY A 1 291 ? -8.992 -0.433 -17.064 1.00 94.69 291 GLY A N 1
ATOM 2280 C CA . GLY A 1 291 ? -9.360 -1.829 -16.834 1.00 94.69 291 GLY A CA 1
ATOM 2281 C C . GLY A 1 291 ? -8.162 -2.769 -16.684 1.00 94.69 291 GLY A C 1
ATOM 2282 O O . GLY A 1 291 ? -8.268 -3.933 -17.076 1.00 94.69 291 GLY A O 1
ATOM 2283 N N . LEU A 1 292 ? -7.021 -2.284 -16.167 1.00 97.06 292 LEU A N 1
ATOM 2284 C CA . LEU A 1 292 ? -5.788 -3.070 -16.035 1.00 97.06 292 LEU A CA 1
ATOM 2285 C C . LEU A 1 292 ? -6.018 -4.389 -15.283 1.00 97.06 292 LEU A C 1
ATOM 2287 O O . LEU A 1 292 ? -5.591 -5.436 -15.768 1.00 97.06 292 LEU A O 1
ATOM 2291 N N . ARG A 1 293 ? -6.744 -4.368 -14.157 1.00 97.44 293 ARG A N 1
ATOM 2292 C CA . ARG A 1 293 ? -7.068 -5.574 -13.381 1.00 97.44 293 ARG A CA 1
ATOM 2293 C C . ARG A 1 293 ? -7.834 -6.590 -14.222 1.00 97.44 293 ARG A C 1
ATOM 2295 O O . ARG A 1 293 ? -7.412 -7.735 -14.326 1.00 97.44 293 ARG A O 1
ATOM 2302 N N . VAL A 1 294 ? -8.926 -6.168 -14.859 1.00 97.88 294 VAL A N 1
ATOM 2303 C CA . VAL A 1 294 ? -9.773 -7.053 -15.677 1.00 97.88 294 VAL A CA 1
ATOM 2304 C C . VAL A 1 294 ? -8.975 -7.665 -16.829 1.00 97.88 294 VAL A C 1
ATOM 2306 O O . VAL A 1 294 ? -9.053 -8.870 -17.061 1.00 97.88 294 VAL A O 1
ATOM 2309 N N . LYS A 1 295 ? -8.156 -6.861 -17.517 1.00 98.12 295 LYS A N 1
ATOM 2310 C CA . LYS A 1 295 ? -7.284 -7.334 -18.601 1.00 98.12 295 LYS A CA 1
ATOM 2311 C C . LYS A 1 295 ? -6.234 -8.324 -18.092 1.00 98.12 295 LYS A C 1
ATOM 2313 O O . LYS A 1 295 ? -6.057 -9.375 -18.696 1.00 98.12 295 LYS A O 1
ATOM 2318 N N . ALA A 1 296 ? -5.586 -8.037 -16.964 1.00 98.25 296 ALA A N 1
ATOM 2319 C CA . ALA A 1 296 ? -4.588 -8.926 -16.374 1.00 98.25 296 ALA A CA 1
ATOM 2320 C C . ALA A 1 296 ? -5.198 -10.270 -15.945 1.00 98.25 296 ALA A C 1
ATOM 2322 O O . ALA A 1 296 ? -4.619 -11.317 -16.221 1.00 98.25 296 ALA A O 1
ATOM 2323 N N . LEU A 1 297 ? -6.391 -10.265 -15.339 1.00 98.44 297 LEU A N 1
ATOM 2324 C CA . LEU A 1 297 ? -7.120 -11.490 -14.985 1.00 98.44 297 LEU A CA 1
ATOM 2325 C C . LEU A 1 297 ? -7.534 -12.296 -16.226 1.00 98.44 297 LEU A C 1
ATOM 2327 O O . LEU A 1 297 ? -7.482 -13.528 -16.211 1.00 98.44 297 LEU A O 1
ATOM 2331 N N . ALA A 1 298 ? -7.917 -11.628 -17.317 1.00 98.50 298 ALA A N 1
ATOM 2332 C CA . ALA A 1 298 ? -8.201 -12.293 -18.587 1.00 98.50 298 ALA A CA 1
ATOM 2333 C C . ALA A 1 298 ? -6.945 -12.966 -19.170 1.00 98.50 298 ALA A C 1
ATOM 2335 O O . ALA A 1 298 ? -7.013 -14.111 -19.610 1.00 98.50 298 ALA A O 1
ATOM 2336 N N . GLU A 1 299 ? -5.795 -12.299 -19.105 1.00 98.44 299 GLU A N 1
ATOM 2337 C CA . GLU A 1 299 ? -4.518 -12.848 -19.566 1.00 98.44 299 GLU A CA 1
ATOM 2338 C C . GLU A 1 299 ? -4.023 -14.006 -18.684 1.00 98.44 299 GLU A C 1
ATOM 2340 O O . GLU A 1 299 ? -3.615 -15.038 -19.212 1.00 98.44 299 GLU A O 1
ATOM 2345 N N . ILE A 1 300 ? -4.177 -13.931 -17.355 1.00 98.38 300 ILE A N 1
ATOM 2346 C CA . ILE A 1 300 ? -3.888 -15.058 -16.441 1.00 98.38 300 ILE A CA 1
ATOM 2347 C C . ILE A 1 300 ? -4.666 -16.317 -16.842 1.00 98.38 300 ILE A C 1
ATOM 2349 O O . ILE A 1 300 ? -4.159 -17.430 -16.707 1.00 98.38 300 ILE A O 1
ATOM 2353 N N . ASN A 1 301 ? -5.893 -16.164 -17.347 1.00 98.12 301 ASN A N 1
ATOM 2354 C CA . ASN A 1 301 ? -6.697 -17.291 -17.813 1.00 98.12 301 ASN A CA 1
ATOM 2355 C C . ASN A 1 301 ? -6.204 -17.912 -19.129 1.00 98.12 301 ASN A C 1
ATOM 2357 O O . ASN A 1 301 ? -6.561 -19.060 -19.393 1.00 98.12 301 ASN A O 1
ATOM 2361 N N . ARG A 1 302 ? -5.425 -17.178 -19.932 1.00 97.81 302 ARG A N 1
ATOM 2362 C CA . ARG A 1 302 ? -4.876 -17.627 -21.222 1.00 97.81 302 ARG A CA 1
ATOM 2363 C C . ARG A 1 302 ? -3.502 -18.280 -21.091 1.00 97.81 302 ARG A C 1
ATOM 2365 O O . ARG A 1 302 ? -3.183 -19.152 -21.889 1.00 97.81 302 ARG A O 1
ATOM 2372 N N . VAL A 1 303 ? -2.720 -17.864 -20.098 1.00 98.38 303 VAL A N 1
ATOM 2373 C CA . VAL A 1 303 ? -1.388 -18.409 -19.803 1.00 98.38 303 VAL A CA 1
ATOM 2374 C C . VAL A 1 303 ? -1.483 -19.857 -19.313 1.00 98.38 303 VAL A C 1
ATOM 2376 O O . VAL A 1 303 ? -2.365 -20.203 -18.521 1.00 98.38 303 VAL A O 1
ATOM 2379 N N . GLU A 1 304 ? -0.547 -20.703 -19.743 1.00 98.50 304 GLU A N 1
ATOM 2380 C CA . GLU A 1 304 ? -0.376 -22.051 -19.199 1.00 98.50 304 GLU A CA 1
ATOM 2381 C C . GLU A 1 304 ? 0.410 -22.010 -17.879 1.00 98.50 304 GLU A C 1
ATOM 2383 O O . GLU A 1 304 ? 1.497 -21.442 -17.809 1.00 98.50 304 GLU A O 1
ATOM 2388 N N . TRP A 1 305 ? -0.119 -22.627 -16.817 1.00 98.31 305 TRP A N 1
ATOM 2389 C CA . TRP A 1 305 ? 0.497 -22.616 -15.483 1.00 98.31 305 TRP A CA 1
ATOM 2390 C C . TRP A 1 305 ? 0.960 -24.011 -15.071 1.00 98.31 305 TRP A C 1
ATOM 2392 O O . TRP A 1 305 ? 0.151 -24.938 -14.949 1.00 98.31 305 TRP A O 1
ATOM 2402 N N . VAL A 1 306 ? 2.254 -24.141 -14.783 1.00 97.81 306 VAL A N 1
ATOM 2403 C CA . VAL A 1 306 ? 2.888 -25.383 -14.339 1.00 97.81 306 VAL A CA 1
ATOM 2404 C C . VAL A 1 306 ? 3.561 -25.156 -12.983 1.00 97.81 306 VAL A C 1
ATOM 2406 O O . VAL A 1 306 ? 4.565 -24.453 -12.909 1.00 97.81 306 VAL A O 1
ATOM 2409 N N . PRO A 1 307 ? 3.078 -25.772 -11.893 1.00 96.75 307 PRO A N 1
ATOM 2410 C CA . PRO A 1 307 ? 1.844 -26.551 -11.750 1.00 96.75 307 PRO A CA 1
ATOM 2411 C C . PRO A 1 307 ? 0.564 -25.694 -11.782 1.00 96.75 307 PRO A C 1
ATOM 2413 O O . PRO A 1 307 ? 0.579 -24.498 -11.498 1.00 96.75 307 PRO A O 1
ATOM 2416 N N . LYS A 1 308 ? -0.580 -26.347 -12.037 1.00 96.56 308 LYS A N 1
ATOM 2417 C CA . LYS A 1 308 ? -1.890 -25.693 -12.241 1.00 96.56 308 LYS A CA 1
ATOM 2418 C C . LYS A 1 308 ? -2.335 -24.769 -11.102 1.00 96.56 308 LYS A C 1
ATOM 2420 O O . LYS A 1 308 ? -2.971 -23.755 -11.372 1.00 96.56 308 LYS A O 1
ATOM 2425 N N . TRP A 1 309 ? -1.985 -25.082 -9.851 1.00 94.94 309 TRP A N 1
ATOM 2426 C CA . TRP A 1 309 ? -2.344 -24.246 -8.695 1.00 94.94 309 TRP A CA 1
ATOM 2427 C C . TRP A 1 309 ? -1.719 -22.842 -8.757 1.00 94.94 309 TRP A C 1
ATOM 2429 O O . TRP A 1 309 ? -2.236 -21.916 -8.132 1.00 94.94 309 TRP A O 1
ATOM 2439 N N . GLY A 1 310 ? -0.633 -22.650 -9.524 1.00 95.56 310 GLY A N 1
ATOM 2440 C CA . GLY A 1 310 ? 0.009 -21.342 -9.704 1.00 95.56 310 GLY A CA 1
ATOM 2441 C C . GLY A 1 310 ? -0.956 -20.287 -10.252 1.00 95.56 310 GLY A C 1
ATOM 2442 O O . GLY A 1 310 ? -0.910 -19.129 -9.830 1.00 95.56 310 GLY A O 1
ATOM 2443 N N . LYS A 1 311 ? -1.910 -20.717 -11.090 1.00 97.31 311 LYS A N 1
ATOM 2444 C CA . LYS A 1 311 ? -2.982 -19.873 -11.621 1.00 97.31 311 LYS A CA 1
ATOM 2445 C C . LYS A 1 311 ? -3.832 -19.263 -10.509 1.00 97.31 311 LYS A C 1
ATOM 2447 O O . LYS A 1 311 ? -3.980 -18.049 -10.453 1.00 97.31 311 LYS A O 1
ATOM 2452 N N . GLU A 1 312 ? -4.390 -20.093 -9.631 1.00 95.81 312 GLU A N 1
ATOM 2453 C CA . GLU A 1 312 ? -5.268 -19.641 -8.540 1.00 95.81 312 GLU A CA 1
ATOM 2454 C C . GLU A 1 312 ? -4.520 -18.693 -7.600 1.00 95.81 312 GLU A C 1
ATOM 2456 O O . GLU A 1 312 ? -5.051 -17.656 -7.199 1.00 95.81 312 GLU A O 1
ATOM 2461 N N . ARG A 1 313 ? -3.244 -18.999 -7.329 1.00 94.19 313 ARG A N 1
ATOM 2462 C CA . ARG A 1 313 ? -2.377 -18.168 -6.494 1.00 94.19 313 ARG A CA 1
ATOM 2463 C C . ARG A 1 313 ? -2.195 -16.761 -7.061 1.00 94.19 313 ARG A C 1
ATOM 2465 O O . ARG A 1 313 ? -2.396 -15.801 -6.324 1.00 94.19 313 ARG A O 1
ATOM 2472 N N . ILE A 1 314 ? -1.796 -16.615 -8.329 1.00 96.06 314 ILE A N 1
ATOM 2473 C CA . ILE A 1 314 ? -1.607 -15.276 -8.914 1.00 96.06 314 ILE A CA 1
ATOM 2474 C C . ILE A 1 314 ? -2.945 -14.573 -9.166 1.00 96.06 314 ILE A C 1
ATOM 2476 O O . ILE A 1 314 ? -3.030 -13.362 -8.986 1.00 96.06 314 ILE A O 1
ATOM 2480 N N . PHE A 1 315 ? -3.996 -15.319 -9.528 1.00 97.44 315 PHE A N 1
ATOM 2481 C CA . PHE A 1 315 ? -5.324 -14.767 -9.784 1.00 97.44 315 PHE A CA 1
ATOM 2482 C C . PHE A 1 315 ? -5.871 -14.077 -8.535 1.00 97.44 315 PHE A C 1
ATOM 2484 O O . PHE A 1 315 ? -6.176 -12.889 -8.593 1.00 97.44 315 PHE A O 1
ATOM 2491 N N . GLY A 1 316 ? -5.897 -14.771 -7.390 1.00 94.19 316 GLY A N 1
ATOM 2492 C CA . GLY A 1 316 ? -6.372 -14.191 -6.129 1.00 94.19 316 GLY A CA 1
ATOM 2493 C C . GLY A 1 316 ? -5.528 -13.000 -5.659 1.00 94.19 316 GLY A C 1
ATOM 2494 O O . GLY A 1 316 ? -6.062 -12.050 -5.084 1.00 94.19 316 GLY A O 1
ATOM 2495 N N . MET A 1 317 ? -4.221 -13.010 -5.956 1.00 91.81 317 MET A N 1
ATOM 2496 C CA . MET A 1 317 ? -3.332 -11.876 -5.678 1.00 91.81 317 MET A CA 1
ATOM 2497 C C . MET A 1 317 ? -3.646 -10.655 -6.544 1.00 91.81 317 MET A C 1
ATOM 2499 O O . MET A 1 317 ? -3.607 -9.545 -6.027 1.00 91.81 317 MET A O 1
ATOM 2503 N N . VAL A 1 318 ? -3.937 -10.834 -7.837 1.00 95.06 318 VAL A N 1
ATOM 2504 C CA . VAL A 1 318 ? -4.247 -9.729 -8.764 1.00 95.06 318 VAL A CA 1
ATOM 2505 C C . VAL A 1 318 ? -5.671 -9.204 -8.566 1.00 95.06 318 VAL A C 1
ATOM 2507 O O . VAL A 1 318 ? -5.888 -7.995 -8.651 1.00 95.06 318 VAL A O 1
ATOM 2510 N N . GLU A 1 319 ? -6.625 -10.085 -8.263 1.00 94.81 319 GLU A N 1
ATOM 2511 C CA . GLU A 1 319 ? -8.034 -9.745 -8.031 1.00 94.81 319 GLU A CA 1
ATOM 2512 C C . GLU A 1 319 ? -8.201 -8.734 -6.890 1.00 94.81 319 GLU A C 1
ATOM 2514 O O . GLU A 1 319 ? -8.908 -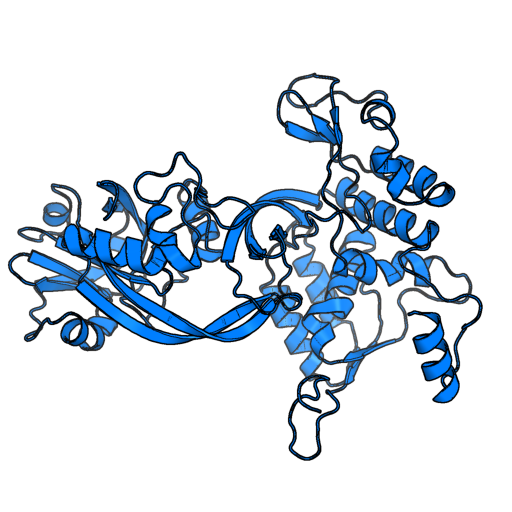7.739 -7.041 1.00 94.81 319 GLU A O 1
ATOM 2519 N N . ASN A 1 320 ? -7.480 -8.947 -5.788 1.00 85.88 320 ASN A N 1
ATOM 2520 C CA . ASN A 1 320 ? -7.563 -8.116 -4.585 1.00 85.88 320 ASN A CA 1
ATOM 2521 C C . ASN A 1 320 ? -6.402 -7.116 -4.463 1.00 85.88 320 ASN A C 1
ATOM 2523 O O . ASN A 1 320 ? -6.223 -6.487 -3.419 1.00 85.88 320 ASN A O 1
ATOM 2527 N N . ARG A 1 321 ? -5.586 -6.963 -5.516 1.00 88.19 321 ARG A N 1
ATOM 2528 C CA . ARG A 1 321 ? -4.399 -6.103 -5.474 1.00 88.19 321 ARG A CA 1
ATOM 2529 C C . ARG A 1 321 ? -4.801 -4.627 -5.343 1.00 88.19 321 ARG A C 1
ATOM 2531 O O . ARG A 1 321 ? -5.586 -4.156 -6.176 1.00 88.19 321 ARG A O 1
ATOM 2538 N N . PRO A 1 322 ? -4.230 -3.864 -4.393 1.00 87.50 322 PRO A N 1
ATOM 2539 C CA . PRO A 1 322 ? -4.324 -2.408 -4.418 1.00 87.50 322 PRO A CA 1
ATOM 2540 C C . PRO A 1 322 ? -3.559 -1.826 -5.619 1.00 87.50 322 PRO A C 1
ATOM 2542 O O . PRO A 1 322 ? -2.871 -2.537 -6.353 1.00 87.50 322 PRO A O 1
ATOM 2545 N N . ASP A 1 323 ? -3.657 -0.513 -5.820 1.00 91.62 323 ASP A N 1
ATOM 2546 C CA . ASP A 1 323 ? -2.860 0.161 -6.847 1.00 91.62 323 ASP A CA 1
ATOM 2547 C C . ASP A 1 323 ? -1.360 -0.055 -6.619 1.00 91.62 323 ASP A C 1
ATOM 2549 O O . ASP A 1 323 ? -0.872 -0.058 -5.485 1.00 91.62 323 ASP A O 1
ATOM 2553 N N . TRP A 1 324 ? -0.613 -0.253 -7.704 1.00 93.00 324 TRP A N 1
ATOM 2554 C CA . TRP A 1 324 ? 0.803 -0.585 -7.609 1.00 93.00 324 TRP A CA 1
ATOM 2555 C C . TRP A 1 324 ? 1.618 0.676 -7.318 1.00 93.00 324 TRP A C 1
ATOM 2557 O O . TRP A 1 324 ? 1.803 1.507 -8.200 1.00 93.00 324 TRP A O 1
ATOM 2567 N N . CYS A 1 325 ? 2.111 0.800 -6.083 1.00 93.56 325 CYS A N 1
ATOM 2568 C CA . CYS A 1 325 ? 3.042 1.853 -5.669 1.00 93.56 325 CYS A CA 1
ATOM 2569 C C . CYS A 1 325 ? 4.426 1.649 -6.305 1.00 93.56 325 CYS A C 1
ATOM 2571 O O . CYS A 1 325 ? 5.179 0.768 -5.876 1.00 93.56 325 CYS A O 1
ATOM 2573 N N . ILE A 1 326 ? 4.762 2.473 -7.296 1.00 95.25 326 ILE A N 1
ATOM 2574 C CA . ILE A 1 326 ? 6.001 2.362 -8.076 1.00 95.25 326 ILE A CA 1
ATOM 2575 C C . ILE A 1 326 ? 7.100 3.330 -7.628 1.00 95.25 326 ILE A C 1
ATOM 2577 O O . ILE A 1 326 ? 8.202 3.234 -8.142 1.00 95.25 326 ILE A O 1
ATOM 2581 N N . SER A 1 327 ? 6.848 4.253 -6.697 1.00 95.19 327 SER A N 1
ATOM 2582 C CA . SER A 1 327 ? 7.869 5.199 -6.217 1.00 95.19 327 SER A CA 1
ATOM 2583 C C . SER A 1 327 ? 8.668 4.678 -5.028 1.00 95.19 327 SER A C 1
ATOM 2585 O O . SER A 1 327 ? 8.142 3.979 -4.156 1.00 95.19 327 SER A O 1
ATOM 2587 N N . ARG A 1 328 ? 9.949 5.047 -4.963 1.00 93.75 328 ARG A N 1
ATOM 2588 C CA . ARG A 1 328 ? 10.853 4.799 -3.835 1.00 93.75 328 ARG A CA 1
ATOM 2589 C C . ARG A 1 328 ? 11.710 6.037 -3.562 1.00 93.75 328 ARG A C 1
ATOM 2591 O O . ARG A 1 328 ? 12.342 6.578 -4.460 1.00 93.75 328 ARG A O 1
ATOM 2598 N N . GLN A 1 329 ? 11.810 6.407 -2.287 1.00 92.69 329 GLN A N 1
ATOM 2599 C CA . GLN A 1 329 ? 12.639 7.522 -1.802 1.00 92.69 329 GLN A CA 1
ATOM 2600 C C . GLN A 1 329 ? 14.088 7.046 -1.631 1.00 92.69 329 GLN A C 1
ATOM 2602 O O . GLN A 1 329 ? 14.557 6.790 -0.520 1.00 92.69 329 GLN A O 1
ATOM 2607 N N . ARG A 1 330 ? 14.777 6.786 -2.744 1.00 88.50 330 ARG A N 1
ATOM 2608 C CA . ARG A 1 330 ? 16.156 6.278 -2.767 1.00 88.50 330 ARG A CA 1
ATOM 2609 C C . ARG A 1 330 ? 16.942 6.939 -3.889 1.00 88.50 330 ARG A C 1
ATOM 2611 O O . ARG A 1 330 ? 16.368 7.388 -4.863 1.00 88.50 330 ARG A O 1
ATOM 2618 N N . ALA A 1 331 ? 18.266 6.916 -3.761 1.00 85.88 331 ALA A N 1
ATOM 2619 C CA . ALA A 1 331 ? 19.166 7.542 -4.728 1.00 85.88 331 ALA A CA 1
ATOM 2620 C C . ALA A 1 331 ? 19.619 6.623 -5.880 1.00 85.88 331 ALA A C 1
ATOM 2622 O O . ALA A 1 331 ? 20.223 7.113 -6.820 1.00 85.88 331 ALA A O 1
ATOM 2623 N N . TRP A 1 332 ? 19.402 5.302 -5.801 1.00 89.31 332 TRP A N 1
ATOM 2624 C CA . TRP A 1 332 ? 19.890 4.352 -6.814 1.00 89.31 332 TRP A CA 1
ATOM 2625 C C . TRP A 1 332 ? 18.745 3.605 -7.496 1.00 89.31 332 TRP A C 1
ATOM 2627 O O . TRP A 1 332 ? 18.176 2.685 -6.897 1.00 89.31 332 TRP A O 1
ATOM 2637 N N . GLY A 1 333 ? 18.465 3.981 -8.743 1.00 93.06 333 GLY A N 1
ATOM 2638 C CA . GLY A 1 333 ? 17.530 3.334 -9.663 1.00 93.06 333 GLY A CA 1
ATOM 2639 C C . GLY A 1 333 ? 17.037 4.311 -10.729 1.00 93.06 333 GLY A C 1
ATOM 2640 O O . GLY A 1 333 ? 17.482 5.458 -10.778 1.00 93.06 333 GLY A O 1
ATOM 2641 N N . VAL A 1 334 ? 16.123 3.856 -11.583 1.00 97.12 334 VAL A N 1
ATOM 2642 C CA . VAL A 1 334 ? 15.597 4.667 -12.689 1.00 97.12 334 VAL A CA 1
ATOM 2643 C C . VAL A 1 334 ? 14.681 5.772 -12.138 1.00 97.12 334 VAL A C 1
ATOM 2645 O O . VAL A 1 334 ? 13.774 5.457 -11.370 1.00 97.12 334 VAL A O 1
ATOM 2648 N N . PRO A 1 335 ? 14.864 7.057 -12.488 1.00 97.06 335 PRO A N 1
ATOM 2649 C CA . PRO A 1 335 ? 14.039 8.144 -11.966 1.00 97.06 335 PRO A CA 1
ATOM 2650 C C . PRO A 1 335 ? 12.591 8.073 -12.462 1.00 97.06 335 PRO A C 1
ATOM 2652 O O . PRO A 1 335 ? 12.323 7.686 -13.602 1.00 97.06 335 PRO A O 1
ATOM 2655 N N . ILE A 1 336 ? 11.648 8.539 -11.640 1.00 97.69 336 ILE A N 1
ATOM 2656 C CA . ILE A 1 336 ? 10.305 8.878 -12.121 1.00 97.69 336 ILE A CA 1
ATOM 2657 C C . ILE A 1 336 ? 10.402 10.225 -12.838 1.00 97.69 336 ILE A C 1
ATOM 2659 O O . ILE A 1 336 ? 10.565 11.268 -12.213 1.00 97.69 336 ILE A O 1
ATOM 2663 N N . THR A 1 337 ? 10.298 10.219 -14.166 1.00 97.31 337 THR A N 1
ATOM 2664 C CA . THR A 1 337 ? 10.548 11.390 -15.027 1.00 97.31 337 THR A CA 1
ATOM 2665 C C . THR A 1 337 ? 9.357 12.350 -15.102 1.00 97.31 337 THR A C 1
ATOM 2667 O O . THR A 1 337 ? 8.889 12.735 -16.174 1.00 97.31 337 THR A O 1
ATOM 2670 N N . VAL A 1 338 ? 8.853 12.754 -13.934 1.00 97.50 338 VAL A N 1
ATOM 2671 C CA . VAL A 1 338 ? 7.759 13.718 -13.776 1.00 97.50 338 VAL A CA 1
ATOM 2672 C C . VAL A 1 338 ? 8.295 15.051 -13.260 1.00 97.50 338 VAL A C 1
ATOM 2674 O O . VAL A 1 338 ? 9.144 15.113 -12.371 1.00 97.50 338 VAL A O 1
ATOM 2677 N N . LEU A 1 339 ? 7.760 16.148 -13.793 1.00 97.19 339 LEU A N 1
ATOM 2678 C CA . LEU A 1 339 ? 7.979 17.492 -13.260 1.00 97.19 339 LEU A CA 1
ATOM 2679 C C . LEU A 1 339 ? 6.812 17.895 -12.356 1.00 97.19 339 LEU A C 1
ATOM 2681 O O . LEU A 1 339 ? 5.669 17.541 -12.621 1.00 97.19 339 LEU A O 1
ATOM 2685 N N . LYS A 1 340 ? 7.071 18.688 -11.318 1.00 96.62 340 LYS A N 1
ATOM 2686 C CA . LYS A 1 340 ? 6.043 19.283 -10.450 1.00 96.62 340 LYS A CA 1
ATOM 2687 C C . LYS A 1 340 ? 6.097 20.797 -10.538 1.00 96.62 340 LYS A C 1
ATOM 2689 O O . LYS A 1 340 ? 7.177 21.387 -10.566 1.00 96.62 340 LYS A O 1
ATOM 2694 N N . CYS A 1 341 ? 4.939 21.443 -10.574 1.00 96.62 341 CYS A N 1
ATOM 2695 C CA . CYS A 1 341 ? 4.868 22.898 -10.547 1.00 96.62 341 CYS A CA 1
ATOM 2696 C C . CYS A 1 341 ? 5.403 23.428 -9.207 1.00 96.62 341 CYS A C 1
ATOM 2698 O O . CYS A 1 341 ? 4.903 23.040 -8.153 1.00 96.62 341 CYS A O 1
ATOM 2700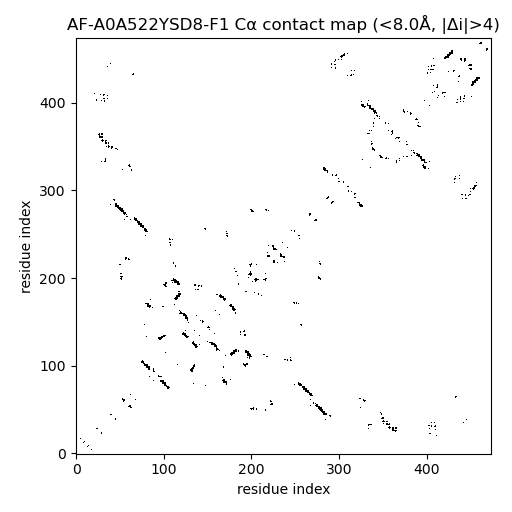 N N . GLN A 1 342 ? 6.361 24.360 -9.221 1.00 95.88 342 GLN A N 1
ATOM 2701 C CA . GLN A 1 342 ? 6.912 24.917 -7.975 1.00 95.88 342 GLN A CA 1
ATOM 2702 C C . GLN A 1 342 ? 5.867 25.685 -7.150 1.00 95.88 342 GLN A C 1
ATOM 2704 O O . GLN A 1 342 ? 5.935 25.695 -5.926 1.00 95.88 342 GLN A O 1
ATOM 2709 N N . LYS A 1 343 ? 4.871 26.291 -7.810 1.00 95.44 343 LYS A N 1
ATOM 2710 C CA . LYS A 1 343 ? 3.862 27.143 -7.164 1.00 95.44 343 LYS A CA 1
ATOM 2711 C C . LYS A 1 343 ? 2.723 26.372 -6.494 1.00 95.44 343 LYS A C 1
ATOM 2713 O O . LYS A 1 343 ? 2.193 26.831 -5.489 1.00 95.44 343 LYS A O 1
ATOM 2718 N N . CYS A 1 344 ? 2.277 25.264 -7.085 1.00 93.50 344 CYS A N 1
ATOM 2719 C CA . CYS A 1 344 ? 1.063 24.567 -6.634 1.00 93.50 344 CYS A CA 1
ATOM 2720 C C . CYS A 1 344 ? 1.207 23.048 -6.512 1.00 93.50 344 CYS A C 1
ATOM 2722 O O . CYS A 1 344 ? 0.207 22.372 -6.283 1.00 93.50 344 CYS A O 1
ATOM 2724 N N . ASP A 1 345 ? 2.424 22.533 -6.695 1.00 93.44 345 ASP A N 1
ATOM 2725 C CA . ASP A 1 345 ? 2.796 21.115 -6.617 1.00 93.44 345 ASP A CA 1
ATOM 2726 C C . ASP A 1 345 ? 2.101 20.185 -7.626 1.00 93.44 345 ASP A C 1
ATOM 2728 O O . ASP A 1 345 ? 2.334 18.983 -7.621 1.00 93.44 345 ASP A O 1
ATOM 2732 N N . GLU A 1 346 ? 1.299 20.738 -8.543 1.00 95.25 346 GLU A N 1
ATOM 2733 C CA . GLU A 1 346 ? 0.612 19.965 -9.576 1.00 95.25 346 GLU A CA 1
ATOM 2734 C C . GLU A 1 346 ? 1.623 19.236 -10.480 1.00 95.25 346 GLU A C 1
ATOM 2736 O O . GLU A 1 346 ? 2.519 19.894 -11.037 1.00 95.25 346 GLU A O 1
ATOM 2741 N N . PRO A 1 347 ? 1.492 17.910 -10.655 1.00 96.00 347 PRO A N 1
ATOM 2742 C CA . PRO A 1 347 ? 2.388 17.152 -11.507 1.00 96.00 347 PRO A CA 1
ATOM 2743 C C . PRO A 1 347 ? 2.106 17.392 -12.996 1.00 96.00 347 PRO A C 1
ATOM 2745 O O . PRO A 1 347 ? 0.965 17.421 -13.454 1.00 96.00 347 PRO A O 1
ATOM 2748 N N . LEU A 1 348 ? 3.175 17.498 -13.778 1.00 96.31 348 LEU A N 1
ATOM 2749 C CA . LEU A 1 348 ? 3.165 17.402 -15.231 1.00 96.31 348 LEU A CA 1
ATOM 2750 C C . LEU A 1 348 ? 3.489 15.962 -15.626 1.00 96.31 348 LEU A C 1
ATOM 2752 O O . LEU A 1 348 ? 4.649 15.593 -15.801 1.00 96.31 348 LEU A O 1
ATOM 2756 N N . ILE A 1 349 ? 2.435 15.161 -15.749 1.00 96.56 349 ILE A N 1
ATOM 2757 C CA . ILE A 1 349 ? 2.495 13.798 -16.279 1.00 96.56 349 ILE A CA 1
ATOM 2758 C C . ILE A 1 349 ? 2.441 13.908 -17.807 1.00 96.56 349 ILE A C 1
ATOM 2760 O O . ILE A 1 349 ? 1.391 14.223 -18.368 1.00 96.56 349 ILE A O 1
ATOM 2764 N N . ASP A 1 350 ? 3.586 13.740 -18.466 1.00 96.50 350 ASP A N 1
ATOM 2765 C CA . ASP A 1 350 ? 3.752 14.008 -19.898 1.00 96.50 350 ASP A CA 1
ATOM 2766 C C . ASP A 1 350 ? 4.697 12.980 -20.530 1.00 96.50 350 ASP A C 1
ATOM 2768 O O . ASP A 1 350 ? 5.913 13.024 -20.331 1.00 96.50 350 ASP A O 1
ATOM 2772 N N . GLY A 1 351 ? 4.128 12.048 -21.301 1.00 97.31 351 GLY A N 1
ATOM 2773 C CA . GLY A 1 351 ? 4.892 10.969 -21.926 1.00 97.31 351 GLY A CA 1
ATOM 2774 C C . GLY A 1 351 ? 5.932 11.466 -22.933 1.00 97.31 351 GLY A C 1
ATOM 2775 O O . GLY A 1 351 ? 6.972 10.831 -23.088 1.00 97.31 351 GLY A O 1
ATOM 2776 N N . ASP A 1 352 ? 5.709 12.616 -23.577 1.00 97.12 352 ASP A N 1
ATOM 2777 C CA . ASP A 1 352 ? 6.672 13.207 -24.515 1.00 97.12 352 ASP A CA 1
ATOM 2778 C C . ASP A 1 352 ? 7.926 13.715 -23.797 1.00 97.12 352 ASP A C 1
ATOM 2780 O O . ASP A 1 352 ? 9.044 13.428 -24.231 1.00 97.12 352 ASP A O 1
ATOM 2784 N N . THR A 1 353 ? 7.765 14.408 -22.664 1.00 96.75 353 THR A N 1
ATOM 2785 C CA . THR A 1 353 ? 8.891 14.756 -21.790 1.00 96.75 353 THR A CA 1
ATOM 2786 C C . THR A 1 353 ? 9.609 13.497 -21.309 1.00 96.75 353 THR A C 1
ATOM 2788 O O . THR A 1 353 ? 10.832 13.441 -21.414 1.00 96.75 353 THR A O 1
ATOM 2791 N N . ALA A 1 354 ? 8.883 12.474 -20.845 1.00 97.94 354 ALA A N 1
ATOM 2792 C CA . ALA A 1 354 ? 9.493 11.225 -20.386 1.00 97.94 354 ALA A CA 1
ATOM 2793 C C . ALA A 1 354 ? 10.292 10.514 -21.497 1.00 97.94 354 ALA A C 1
ATOM 2795 O O . ALA A 1 354 ? 11.420 10.087 -21.259 1.00 97.94 354 ALA A O 1
ATOM 2796 N N . ARG A 1 355 ? 9.768 10.448 -22.729 1.00 98.19 355 ARG A N 1
ATOM 2797 C CA . ARG A 1 355 ? 10.482 9.900 -23.897 1.00 98.19 355 ARG A CA 1
ATOM 2798 C C . ARG A 1 355 ? 11.746 10.689 -24.230 1.00 98.19 355 ARG A C 1
ATOM 2800 O O . ARG A 1 355 ? 12.784 10.083 -24.464 1.00 98.19 355 ARG A O 1
ATOM 2807 N N . ARG A 1 356 ? 11.693 12.024 -24.182 1.00 97.62 356 ARG A N 1
ATOM 2808 C CA . ARG A 1 356 ? 12.883 12.862 -24.394 1.00 97.62 356 ARG A CA 1
ATOM 2809 C C . ARG A 1 356 ? 13.954 12.623 -23.330 1.00 97.62 356 ARG A C 1
ATOM 2811 O O . ARG A 1 356 ? 15.133 12.582 -23.661 1.00 97.62 356 ARG A O 1
ATOM 2818 N N . VAL A 1 357 ? 13.551 12.447 -22.070 1.00 97.88 357 VAL A N 1
ATOM 2819 C CA . VAL A 1 357 ? 14.483 12.060 -21.000 1.00 97.88 357 VAL A CA 1
ATOM 2820 C C . VAL A 1 357 ? 15.093 10.691 -21.305 1.00 97.88 357 VAL A C 1
ATOM 2822 O O . VAL A 1 357 ? 16.305 10.549 -21.206 1.00 97.88 357 VAL A O 1
ATOM 2825 N N . ALA A 1 358 ? 14.290 9.712 -21.736 1.00 98.19 358 ALA A N 1
ATOM 2826 C CA . ALA A 1 358 ? 14.781 8.383 -22.102 1.00 98.19 358 ALA A CA 1
ATOM 2827 C C . ALA A 1 358 ? 15.828 8.422 -23.232 1.00 98.19 358 ALA A C 1
ATOM 2829 O O . ALA A 1 358 ? 16.827 7.712 -23.162 1.00 98.19 358 ALA A O 1
ATOM 2830 N N . ASP A 1 359 ? 15.642 9.272 -24.245 1.00 98.19 359 ASP A N 1
ATOM 2831 C CA . ASP A 1 359 ? 16.595 9.409 -25.355 1.00 98.19 359 ASP A CA 1
ATOM 2832 C C . ASP A 1 359 ? 17.952 9.992 -24.915 1.00 98.19 359 ASP A C 1
ATOM 2834 O O . ASP A 1 359 ? 18.996 9.617 -25.458 1.00 98.19 359 ASP A O 1
ATOM 2838 N N . GLU A 1 360 ? 17.960 10.885 -23.918 1.00 98.00 360 GLU A N 1
ATOM 2839 C CA . GLU A 1 360 ? 19.198 11.366 -23.286 1.00 98.00 360 GLU A CA 1
ATOM 2840 C C . GLU A 1 360 ? 19.789 10.322 -22.324 1.00 98.00 360 GLU A C 1
ATOM 2842 O O . GLU A 1 360 ? 21.005 10.124 -22.312 1.00 98.00 360 GLU A O 1
ATOM 2847 N N . MET A 1 361 ? 18.952 9.606 -21.566 1.00 97.44 361 MET A N 1
ATOM 2848 C CA . MET A 1 361 ? 19.389 8.522 -20.677 1.00 97.44 361 MET A CA 1
ATOM 2849 C C . MET A 1 361 ? 20.077 7.396 -21.440 1.00 97.44 361 MET A C 1
ATOM 2851 O O . MET A 1 361 ? 21.058 6.851 -20.958 1.00 97.44 361 MET A O 1
ATOM 2855 N N . GLU A 1 362 ? 19.629 7.074 -22.650 1.00 97.44 362 GLU A N 1
ATOM 2856 C CA . GLU A 1 362 ? 20.261 6.035 -23.467 1.00 97.44 362 GLU A CA 1
ATOM 2857 C C . GLU A 1 362 ? 21.720 6.371 -23.835 1.00 97.44 362 GLU A C 1
ATOM 2859 O O . GLU A 1 362 ? 22.525 5.472 -24.079 1.00 97.44 362 GLU A O 1
ATOM 2864 N N . GLN A 1 363 ? 22.077 7.659 -23.838 1.00 97.19 363 GLN A N 1
ATOM 2865 C CA . GLN A 1 363 ? 23.420 8.151 -24.161 1.00 97.19 363 GLN A CA 1
ATOM 2866 C C . GLN A 1 363 ? 24.263 8.455 -22.916 1.00 97.19 363 GLN A C 1
ATOM 2868 O O . GLN A 1 363 ? 25.488 8.328 -22.961 1.00 97.19 363 GLN A O 1
ATOM 2873 N N . HIS A 1 364 ? 23.622 8.874 -21.824 1.00 96.38 364 HIS A N 1
ATOM 2874 C CA . HIS A 1 364 ? 24.292 9.443 -20.650 1.00 96.38 364 HIS A CA 1
ATOM 2875 C C . HIS A 1 364 ? 24.013 8.695 -19.335 1.00 96.38 364 HIS A C 1
ATOM 2877 O O . HIS A 1 364 ? 24.641 8.998 -18.325 1.00 96.38 364 HIS A O 1
ATOM 2883 N N . GLY A 1 365 ? 23.111 7.713 -19.344 1.00 95.06 365 GLY A N 1
ATOM 2884 C CA . GLY A 1 365 ? 22.623 7.001 -18.163 1.00 95.06 365 GLY A CA 1
ATOM 2885 C C . GLY A 1 365 ? 21.531 7.748 -17.398 1.00 95.06 365 GLY A C 1
ATOM 2886 O O . GLY A 1 365 ? 21.216 8.904 -17.688 1.00 95.06 365 GLY A O 1
ATOM 2887 N N . ALA A 1 366 ? 20.946 7.081 -16.400 1.00 93.75 366 ALA A N 1
ATOM 2888 C CA . ALA A 1 366 ? 19.852 7.616 -15.584 1.00 93.75 366 ALA A CA 1
ATOM 2889 C C . ALA A 1 366 ? 20.168 8.929 -14.841 1.00 93.75 366 ALA A C 1
ATOM 2891 O O . ALA A 1 366 ? 19.267 9.749 -14.635 1.00 93.75 366 ALA A O 1
ATOM 2892 N N . ASP A 1 367 ? 21.435 9.164 -14.488 1.00 93.50 367 ASP A N 1
ATOM 2893 C CA . ASP A 1 367 ? 21.864 10.341 -13.720 1.00 93.50 367 ASP A CA 1
ATOM 2894 C C . ASP A 1 367 ? 21.630 11.667 -14.466 1.00 93.50 367 ASP A C 1
ATOM 2896 O O . ASP A 1 367 ? 21.456 12.709 -13.827 1.00 93.50 367 ASP A O 1
ATOM 2900 N N . ILE A 1 368 ? 21.503 11.638 -15.801 1.00 96.44 368 ILE A N 1
ATOM 2901 C CA . ILE A 1 368 ? 21.240 12.831 -16.622 1.00 96.44 368 ILE A CA 1
ATOM 2902 C C . ILE A 1 368 ? 19.983 13.591 -16.174 1.00 96.44 368 ILE A C 1
ATOM 2904 O O . ILE A 1 368 ? 19.935 14.823 -16.243 1.00 96.44 368 ILE A O 1
ATOM 2908 N N . TRP A 1 369 ? 18.977 12.877 -15.651 1.00 96.44 369 TRP A N 1
ATOM 2909 C CA . TRP A 1 369 ? 17.777 13.481 -15.071 1.00 96.44 369 TRP A CA 1
ATOM 2910 C C . TRP A 1 369 ? 18.126 14.426 -13.919 1.00 96.44 369 TRP A C 1
ATOM 2912 O O . TRP A 1 369 ? 17.587 15.534 -13.824 1.00 96.44 369 TRP A O 1
ATOM 2922 N N . PHE A 1 370 ? 19.049 14.013 -13.053 1.00 92.56 370 PHE A N 1
ATOM 2923 C CA . PHE A 1 370 ? 19.468 14.756 -11.871 1.00 92.56 370 PHE A CA 1
ATOM 2924 C C . PHE A 1 370 ? 20.492 15.846 -12.199 1.00 92.56 370 PHE A C 1
ATOM 2926 O O . PHE A 1 370 ? 20.420 16.919 -11.601 1.00 92.56 370 PHE A O 1
ATOM 2933 N N . GLU A 1 371 ? 21.354 15.627 -13.191 1.00 94.31 371 GLU A N 1
ATOM 2934 C CA . GLU A 1 371 ? 22.363 16.596 -13.636 1.00 94.31 371 GLU A CA 1
ATOM 2935 C C . GLU A 1 371 ? 21.769 17.813 -14.362 1.00 94.31 371 GLU A C 1
ATOM 2937 O O . GLU A 1 371 ? 22.271 18.927 -14.218 1.00 94.31 371 GLU A O 1
ATOM 2942 N N . LYS A 1 372 ? 20.700 17.627 -15.148 1.00 96.00 372 LYS A N 1
ATOM 2943 C CA . LYS A 1 372 ? 20.040 18.718 -15.886 1.00 96.00 372 LYS A CA 1
ATOM 2944 C C . LYS A 1 372 ? 18.998 19.437 -15.035 1.00 96.00 372 LYS A C 1
ATOM 2946 O O . LYS A 1 372 ? 18.240 18.811 -14.297 1.00 96.00 372 LYS A O 1
ATOM 2951 N N . ASP A 1 373 ? 18.876 20.751 -15.193 1.00 95.50 373 ASP A N 1
ATOM 2952 C CA . ASP A 1 373 ? 17.851 21.532 -14.493 1.00 95.50 373 ASP A CA 1
ATOM 2953 C C . ASP A 1 373 ? 16.429 21.206 -14.965 1.00 95.50 373 ASP A C 1
ATOM 2955 O O . ASP A 1 373 ? 16.196 20.851 -16.120 1.00 95.50 373 ASP A O 1
ATOM 2959 N N . ALA A 1 374 ? 15.434 21.419 -14.097 1.00 95.38 374 ALA A N 1
ATOM 2960 C CA . ALA A 1 374 ? 14.021 21.216 -14.436 1.00 95.38 374 ALA A CA 1
ATOM 2961 C C . ALA A 1 374 ? 13.585 22.001 -15.691 1.00 95.38 374 ALA A C 1
ATOM 2963 O O . ALA A 1 374 ? 12.768 21.516 -16.471 1.00 95.38 374 ALA A O 1
ATOM 2964 N N . ALA A 1 375 ? 14.162 23.187 -15.921 1.00 93.69 375 ALA A N 1
ATOM 2965 C CA . ALA A 1 375 ? 13.898 24.008 -17.103 1.00 93.69 375 ALA A CA 1
ATOM 2966 C C . ALA A 1 375 ? 14.318 23.324 -18.418 1.00 93.69 375 ALA A C 1
ATOM 2968 O O . ALA A 1 375 ? 13.648 23.501 -19.436 1.00 93.69 375 ALA A O 1
ATOM 2969 N N . HIS A 1 376 ? 15.374 22.497 -18.396 1.00 95.88 376 HIS A N 1
ATOM 2970 C CA . HIS A 1 376 ? 15.790 21.696 -19.554 1.00 95.88 376 HIS A CA 1
ATOM 2971 C C . HIS A 1 376 ? 14.689 20.718 -19.966 1.00 95.88 376 HIS A C 1
ATOM 2973 O O . HIS A 1 376 ? 14.402 20.570 -21.154 1.00 95.88 376 HIS A O 1
ATOM 2979 N N . TRP A 1 377 ? 14.013 20.111 -18.988 1.00 95.31 377 TRP A N 1
ATOM 2980 C CA . TRP A 1 377 ? 12.935 19.139 -19.193 1.00 95.31 377 TRP A CA 1
ATOM 2981 C C . TRP A 1 377 ? 11.566 19.782 -19.453 1.00 95.31 377 TRP A C 1
ATOM 2983 O O . TRP A 1 377 ? 10.736 19.215 -20.164 1.00 95.31 377 TRP A O 1
ATOM 2993 N N . ALA A 1 378 ? 11.344 20.992 -18.943 1.00 93.81 378 ALA A N 1
ATOM 2994 C CA . ALA A 1 378 ? 10.067 21.694 -19.013 1.00 93.81 378 ALA A CA 1
ATOM 2995 C C . ALA A 1 378 ? 9.884 22.600 -20.243 1.00 93.81 378 ALA A C 1
ATOM 2997 O O . ALA A 1 378 ? 8.944 23.395 -20.275 1.00 93.81 378 ALA A O 1
ATOM 2998 N N . GLN A 1 379 ? 10.783 22.539 -21.230 1.00 89.56 379 GLN A N 1
ATOM 2999 C CA . GLN A 1 379 ? 10.774 23.432 -22.395 1.00 89.56 379 GLN A CA 1
ATOM 3000 C C . GLN A 1 379 ? 9.379 23.521 -23.041 1.00 89.56 379 GLN A C 1
ATOM 3002 O O . GLN A 1 379 ? 8.822 22.525 -23.500 1.00 89.56 379 GLN A O 1
ATOM 3007 N N . GLY A 1 380 ? 8.804 24.730 -23.049 1.00 88.81 380 GLY A N 1
ATOM 3008 C CA . GLY A 1 380 ? 7.483 25.003 -23.628 1.00 88.81 380 GLY A CA 1
ATOM 3009 C C . GLY A 1 380 ? 6.280 24.526 -22.801 1.00 88.81 380 GLY A C 1
ATOM 3010 O O . GLY A 1 380 ? 5.157 24.575 -23.297 1.00 88.81 380 GLY A O 1
ATOM 3011 N N . LYS A 1 381 ? 6.475 24.069 -21.558 1.00 93.69 381 LYS A N 1
ATOM 3012 C CA . LYS A 1 381 ? 5.403 23.557 -20.691 1.00 93.69 381 LYS A CA 1
ATOM 3013 C C . LYS A 1 381 ? 4.971 24.606 -19.659 1.00 93.69 381 LYS A C 1
ATOM 3015 O O . LYS A 1 381 ? 5.798 25.207 -18.972 1.00 93.69 381 LYS A O 1
ATOM 3020 N N . THR A 1 382 ? 3.660 24.772 -19.492 1.00 95.31 382 THR A N 1
ATOM 3021 C CA . THR A 1 382 ? 3.039 25.595 -18.439 1.00 95.31 382 THR A CA 1
ATOM 3022 C C . THR A 1 382 ? 2.101 24.749 -17.583 1.00 95.31 382 THR A C 1
ATOM 3024 O O . THR A 1 382 ? 1.507 23.771 -18.043 1.00 95.31 382 THR A O 1
ATOM 3027 N N . CYS A 1 383 ? 1.998 25.085 -16.299 1.00 95.50 383 CYS A N 1
ATOM 3028 C CA . CYS A 1 383 ? 1.138 24.368 -15.372 1.00 95.50 383 CYS A CA 1
ATOM 3029 C C . CYS A 1 383 ? -0.330 24.582 -15.752 1.00 95.50 383 CYS A C 1
ATOM 3031 O O . CYS A 1 383 ? -0.836 25.703 -15.682 1.00 95.50 383 CYS A O 1
ATOM 3033 N N . LYS A 1 384 ? -1.039 23.496 -16.078 1.00 93.94 384 LYS A N 1
ATOM 3034 C CA . LYS A 1 384 ? -2.460 23.536 -16.468 1.00 93.94 384 LYS A CA 1
ATOM 3035 C C . LYS A 1 384 ? -3.381 24.094 -15.374 1.00 93.94 384 LYS A C 1
ATOM 3037 O O . LYS A 1 384 ? -4.460 24.581 -15.686 1.00 93.94 384 LYS A O 1
ATOM 3042 N N . LYS A 1 385 ? -2.960 24.037 -14.105 1.00 94.88 385 LYS A N 1
ATOM 3043 C CA . LYS A 1 385 ? -3.755 24.466 -12.944 1.00 94.88 385 LYS A CA 1
ATOM 3044 C C . LYS A 1 385 ? -3.583 25.938 -12.586 1.00 94.88 385 LYS A C 1
ATOM 3046 O O . LYS A 1 385 ? -4.560 26.595 -12.250 1.00 94.88 385 LYS A O 1
ATOM 3051 N N . CYS A 1 386 ? -2.354 26.457 -12.612 1.00 95.62 386 CYS A N 1
ATOM 3052 C CA . CYS A 1 386 ? -2.059 27.813 -12.128 1.00 95.62 386 CYS A CA 1
ATOM 3053 C C . CYS A 1 386 ? -1.324 28.710 -13.136 1.00 95.62 386 CYS A C 1
ATOM 3055 O O . CYS A 1 386 ? -1.016 29.856 -12.808 1.00 95.62 386 CYS A O 1
ATOM 3057 N N . GLY A 1 387 ? -1.013 28.199 -14.331 1.00 95.31 387 GLY A N 1
ATOM 3058 C CA . GLY A 1 387 ? -0.341 28.931 -15.407 1.00 95.31 387 GLY A CA 1
ATOM 3059 C C . GLY A 1 387 ? 1.160 29.170 -15.208 1.00 95.31 387 GLY A C 1
ATOM 3060 O O . GLY A 1 387 ? 1.793 29.734 -16.093 1.00 95.31 387 GLY A O 1
ATOM 3061 N N . ALA A 1 388 ? 1.749 28.753 -14.082 1.00 94.88 388 ALA A N 1
ATOM 3062 C CA . ALA A 1 388 ? 3.175 28.949 -13.817 1.00 94.88 388 ALA A CA 1
ATOM 3063 C C . ALA A 1 388 ? 4.066 28.120 -14.760 1.00 94.88 388 ALA A C 1
ATOM 3065 O O . ALA A 1 388 ? 3.690 27.026 -15.183 1.00 94.88 388 ALA A O 1
ATOM 3066 N N . SER A 1 389 ? 5.268 28.623 -15.041 1.00 94.44 389 SER A N 1
ATOM 3067 C CA . SER A 1 389 ? 6.298 27.968 -15.865 1.00 94.44 389 SER A CA 1
ATOM 3068 C C . SER A 1 389 ? 7.524 27.526 -15.058 1.00 94.44 389 SER A C 1
ATOM 3070 O O . SER A 1 389 ? 8.539 27.141 -15.631 1.00 94.44 389 SER A O 1
ATOM 3072 N N . GLU A 1 390 ? 7.448 27.609 -13.730 1.00 95.62 390 GLU A N 1
ATOM 3073 C CA . GLU A 1 390 ? 8.500 27.171 -12.815 1.00 95.62 390 GLU A CA 1
ATOM 3074 C C . GLU A 1 390 ? 8.234 25.735 -12.373 1.00 95.62 390 GLU A C 1
ATOM 3076 O O . GLU A 1 390 ? 7.168 25.403 -11.837 1.00 95.62 390 GLU A O 1
ATOM 3081 N N . TRP A 1 391 ? 9.231 24.883 -12.590 1.00 97.19 391 TRP A N 1
ATOM 3082 C CA . TRP A 1 391 ? 9.137 23.444 -12.389 1.00 97.19 391 TRP A CA 1
ATOM 3083 C C . TRP A 1 391 ? 10.248 22.954 -11.467 1.00 97.19 391 TRP A C 1
ATOM 3085 O O . TRP A 1 391 ? 11.351 23.497 -11.454 1.00 97.19 391 TRP A O 1
ATOM 3095 N N . LYS A 1 392 ? 9.957 21.920 -10.688 1.00 96.88 392 LYS A N 1
ATOM 3096 C CA . LYS A 1 392 ? 10.938 21.115 -9.956 1.00 96.88 392 LYS A CA 1
ATOM 3097 C C . LYS A 1 392 ? 10.836 19.668 -10.433 1.00 96.88 392 LYS A C 1
ATOM 3099 O O . LYS A 1 392 ? 9.788 19.258 -10.932 1.00 96.88 392 LYS A O 1
ATOM 3104 N N . LYS A 1 393 ? 11.925 18.917 -10.316 1.00 96.25 393 LYS A N 1
ATOM 3105 C CA . LYS A 1 393 ? 11.969 17.501 -10.696 1.00 96.25 393 LYS A CA 1
ATOM 3106 C C . LYS A 1 393 ? 11.378 16.645 -9.585 1.00 96.25 393 LYS A C 1
ATOM 3108 O O . LYS A 1 393 ? 11.470 17.011 -8.415 1.00 96.25 393 LYS A O 1
ATOM 3113 N N . GLU A 1 394 ? 10.766 15.531 -9.959 1.00 95.44 394 GLU A N 1
ATOM 3114 C CA . GLU A 1 394 ? 10.580 14.430 -9.026 1.00 95.44 394 GLU A CA 1
ATOM 3115 C C . GLU A 1 394 ? 11.944 13.837 -8.644 1.00 95.44 394 GLU A C 1
ATOM 3117 O O . GLU A 1 394 ? 12.835 13.699 -9.489 1.00 95.44 394 GLU A O 1
ATOM 3122 N N . GLU A 1 395 ? 12.095 13.534 -7.357 1.00 93.88 395 GLU A N 1
ATOM 3123 C CA . GLU A 1 395 ? 13.308 12.943 -6.779 1.00 93.88 395 GLU A CA 1
ATOM 3124 C C . GLU A 1 395 ? 13.136 11.450 -6.480 1.00 93.88 395 GLU A C 1
ATOM 3126 O O . GLU A 1 395 ? 14.123 10.738 -6.297 1.00 93.88 395 GLU A O 1
ATOM 3131 N N . ASP A 1 396 ? 11.893 10.966 -6.459 1.00 95.56 396 ASP A N 1
ATOM 3132 C CA . ASP A 1 396 ? 11.599 9.544 -6.347 1.00 95.56 396 ASP A CA 1
ATOM 3133 C C . ASP A 1 396 ? 12.107 8.759 -7.566 1.00 95.56 396 ASP A C 1
ATOM 3135 O O . ASP A 1 396 ? 11.983 9.173 -8.724 1.00 95.56 396 ASP A O 1
ATOM 3139 N N . ILE A 1 397 ? 12.613 7.560 -7.291 1.00 96.19 397 ILE A N 1
ATOM 3140 C CA . ILE A 1 397 ? 12.957 6.564 -8.307 1.00 96.19 397 ILE A CA 1
ATOM 3141 C C . ILE A 1 397 ? 11.859 5.506 -8.416 1.00 96.19 397 ILE A C 1
ATOM 3143 O O . ILE A 1 397 ? 11.029 5.346 -7.516 1.00 96.19 397 ILE A O 1
ATOM 3147 N N . LEU A 1 398 ? 11.878 4.759 -9.512 1.00 96.62 398 LEU A N 1
ATOM 3148 C CA . LEU A 1 398 ? 11.033 3.603 -9.740 1.00 96.62 398 LEU A CA 1
ATOM 3149 C C . LEU A 1 398 ? 11.407 2.446 -8.813 1.00 96.62 398 LEU A C 1
ATOM 3151 O O . LEU A 1 398 ? 12.541 2.304 -8.343 1.00 96.62 398 LEU A O 1
ATOM 3155 N N . ASP A 1 399 ? 10.421 1.602 -8.534 1.00 93.50 399 ASP A N 1
ATOM 3156 C CA . ASP A 1 399 ? 10.650 0.369 -7.814 1.00 93.50 399 ASP A CA 1
ATOM 3157 C C . ASP A 1 399 ? 11.347 -0.680 -8.686 1.00 93.50 399 ASP A C 1
ATOM 3159 O O . ASP A 1 399 ? 11.168 -0.772 -9.899 1.00 93.50 399 ASP A O 1
ATOM 3163 N N . VAL A 1 400 ? 12.153 -1.520 -8.040 1.00 93.44 400 VAL A N 1
ATOM 3164 C CA . VAL A 1 400 ? 12.931 -2.561 -8.733 1.00 93.44 400 VAL A CA 1
ATOM 3165 C C . VAL A 1 400 ? 12.042 -3.637 -9.377 1.00 93.44 400 VAL A C 1
ATOM 3167 O O . VAL A 1 400 ? 12.490 -4.411 -10.229 1.00 93.44 400 VAL A O 1
ATOM 3170 N N . TRP A 1 401 ? 10.774 -3.718 -8.965 1.00 95.25 401 TRP A N 1
ATOM 3171 C CA . TRP A 1 401 ? 9.795 -4.628 -9.552 1.00 95.25 401 TRP A CA 1
ATOM 3172 C C . TRP A 1 401 ? 9.275 -4.105 -10.887 1.00 95.25 401 TRP A C 1
ATOM 3174 O O . TRP A 1 401 ? 8.966 -4.915 -11.758 1.00 95.25 401 TRP A O 1
ATOM 3184 N N . PHE A 1 402 ? 9.222 -2.788 -11.069 1.00 97.25 402 PHE A N 1
ATOM 3185 C CA . PHE A 1 402 ? 8.929 -2.132 -12.328 1.00 97.25 402 PHE A CA 1
ATOM 3186 C C . PHE A 1 402 ? 10.102 -2.341 -13.276 1.00 97.25 402 PHE A C 1
ATOM 3188 O O . PHE A 1 402 ? 9.884 -2.896 -14.348 1.00 97.25 402 PHE A O 1
ATOM 3195 N N . ASP A 1 403 ? 11.336 -2.063 -12.833 1.00 95.31 403 ASP A N 1
ATOM 3196 C CA . ASP A 1 403 ? 12.559 -2.310 -13.613 1.00 95.31 403 ASP A CA 1
ATOM 3197 C C . ASP A 1 403 ? 12.620 -3.753 -14.129 1.00 95.31 403 ASP A C 1
ATOM 3199 O O . ASP A 1 403 ? 12.807 -4.000 -15.317 1.00 95.31 403 ASP A O 1
ATOM 3203 N N . SER A 1 404 ? 12.427 -4.741 -13.255 1.00 96.31 404 SER A N 1
ATOM 3204 C CA . SER A 1 404 ? 12.414 -6.149 -13.671 1.00 96.31 404 SER A CA 1
ATOM 3205 C C . SER A 1 404 ? 11.164 -6.514 -14.485 1.00 96.31 404 SER A C 1
ATOM 3207 O O . SER A 1 404 ? 11.257 -7.291 -15.438 1.00 96.31 404 SER A O 1
ATOM 3209 N N . GLY A 1 405 ? 10.004 -5.933 -14.173 1.00 97.25 405 GLY A N 1
ATOM 3210 C CA . GLY A 1 405 ? 8.741 -6.164 -14.880 1.00 97.25 405 GLY A CA 1
ATOM 3211 C C . GLY A 1 405 ? 8.759 -5.691 -16.336 1.00 97.25 405 GLY A C 1
ATOM 3212 O O . GLY A 1 405 ? 8.130 -6.299 -17.202 1.00 97.25 405 GLY A O 1
ATOM 3213 N N . VAL A 1 406 ? 9.539 -4.656 -16.646 1.00 98.06 406 VAL A N 1
ATOM 3214 C CA . VAL A 1 406 ? 9.715 -4.165 -18.021 1.00 98.06 406 VAL A CA 1
ATOM 3215 C C . VAL A 1 406 ? 10.799 -4.905 -18.806 1.00 98.06 406 VAL A C 1
ATOM 3217 O O . VAL A 1 406 ? 11.002 -4.594 -19.977 1.00 98.06 406 VAL A O 1
ATOM 3220 N N . SER A 1 407 ? 11.440 -5.936 -18.239 1.00 97.81 407 SER A N 1
ATOM 3221 C CA . SER A 1 407 ? 12.420 -6.778 -18.958 1.00 97.81 407 SER A CA 1
ATOM 3222 C C . SER A 1 407 ? 11.874 -7.340 -20.273 1.00 97.81 407 SER A C 1
ATOM 3224 O O . SER A 1 407 ? 12.592 -7.435 -21.261 1.00 97.81 407 SER A O 1
ATOM 3226 N N . GLN A 1 408 ? 10.577 -7.637 -20.335 1.00 97.38 408 GLN A N 1
ATOM 3227 C CA . GLN A 1 408 ? 9.908 -8.058 -21.565 1.00 97.38 408 GLN A CA 1
ATOM 3228 C C . GLN A 1 408 ? 9.993 -6.999 -22.686 1.00 97.38 408 GLN A C 1
ATOM 3230 O O . GLN A 1 408 ? 10.149 -7.343 -23.854 1.00 97.38 408 GLN A O 1
ATOM 3235 N N . ALA A 1 409 ? 9.950 -5.708 -22.346 1.00 97.19 409 ALA A N 1
ATOM 3236 C CA . ALA A 1 409 ? 10.085 -4.620 -23.309 1.00 97.19 409 ALA A CA 1
ATOM 3237 C C . ALA A 1 409 ? 11.557 -4.297 -23.588 1.00 97.19 409 ALA A C 1
ATOM 3239 O O . ALA A 1 409 ? 11.940 -4.193 -24.750 1.00 97.19 409 ALA A O 1
ATOM 3240 N N . ALA A 1 410 ? 12.373 -4.195 -22.536 1.00 97.00 410 ALA A N 1
ATOM 3241 C CA . ALA A 1 410 ? 13.784 -3.820 -22.628 1.00 97.00 410 ALA A CA 1
ATOM 3242 C C . ALA A 1 410 ? 14.681 -4.925 -23.225 1.00 97.00 410 ALA A C 1
ATOM 3244 O O . ALA A 1 410 ? 15.768 -4.645 -23.732 1.00 97.00 410 ALA A O 1
ATOM 3245 N N . VAL A 1 411 ? 14.236 -6.186 -23.179 1.00 96.81 411 VAL A N 1
ATOM 3246 C CA . VAL A 1 411 ? 14.986 -7.355 -23.665 1.00 96.81 411 VAL A CA 1
ATOM 3247 C C . VAL A 1 411 ? 14.235 -8.039 -24.806 1.00 96.81 411 VAL A C 1
ATOM 3249 O O . VAL A 1 411 ? 14.660 -7.928 -25.954 1.00 96.81 411 VAL A O 1
ATOM 3252 N N . LEU A 1 412 ? 13.092 -8.687 -24.536 1.00 96.81 412 LEU A N 1
ATOM 3253 C CA . LEU A 1 412 ? 12.433 -9.559 -25.526 1.00 96.81 412 LEU A CA 1
ATOM 3254 C C . LEU A 1 412 ? 11.988 -8.819 -26.792 1.00 96.81 412 LEU A C 1
ATOM 3256 O O . LEU A 1 412 ? 12.144 -9.338 -27.889 1.00 96.81 412 LEU A O 1
ATOM 3260 N N . ARG A 1 413 ? 11.446 -7.602 -26.659 1.00 94.81 413 ARG A N 1
ATOM 3261 C CA . ARG A 1 413 ? 11.015 -6.792 -27.817 1.00 94.81 413 ARG A CA 1
ATOM 3262 C C . ARG A 1 413 ? 12.158 -6.061 -28.514 1.00 94.81 413 ARG A C 1
ATOM 3264 O O . ARG A 1 413 ? 11.969 -5.554 -29.618 1.00 94.81 413 ARG A O 1
ATOM 3271 N N . ARG A 1 414 ? 13.310 -5.949 -27.856 1.00 90.94 414 ARG A N 1
ATOM 3272 C CA . ARG A 1 414 ? 14.442 -5.149 -28.328 1.00 90.94 414 ARG A CA 1
ATOM 3273 C C . ARG A 1 414 ? 15.475 -5.990 -29.073 1.00 90.94 414 ARG A C 1
ATOM 3275 O O . ARG A 1 414 ? 16.101 -5.505 -30.014 1.00 90.94 414 ARG A O 1
ATOM 3282 N N . TRP A 1 415 ? 15.667 -7.233 -28.652 1.00 92.06 415 TRP A N 1
ATOM 3283 C CA . TRP A 1 415 ? 16.706 -8.108 -29.177 1.00 92.06 415 TRP A CA 1
ATOM 3284 C C . TRP A 1 415 ? 16.160 -8.899 -30.359 1.00 92.06 415 TRP A C 1
ATOM 3286 O O . TRP A 1 415 ? 15.122 -9.542 -30.257 1.00 92.06 415 TRP A O 1
ATOM 3296 N N . LYS A 1 416 ? 16.868 -8.852 -31.490 1.00 89.56 416 LYS A N 1
ATOM 3297 C CA . LYS A 1 416 ? 16.387 -9.408 -32.767 1.00 89.56 416 LYS A CA 1
ATOM 3298 C C . LYS A 1 416 ? 16.183 -10.922 -32.744 1.00 89.56 416 LYS A C 1
ATOM 3300 O O . LYS A 1 416 ? 15.338 -11.418 -33.481 1.00 89.56 416 LYS A O 1
ATOM 3305 N N . ASP A 1 417 ? 16.951 -11.618 -31.914 1.00 92.19 417 ASP A N 1
ATOM 3306 C CA . ASP A 1 417 ? 16.941 -13.079 -31.820 1.00 92.19 417 ASP A CA 1
ATOM 3307 C C . ASP A 1 417 ? 15.983 -13.593 -30.732 1.00 92.19 417 ASP A C 1
ATOM 3309 O O . ASP A 1 417 ? 15.935 -14.790 -30.455 1.00 92.19 417 ASP A O 1
ATOM 3313 N N . LEU A 1 418 ? 15.220 -12.691 -30.104 1.00 95.25 418 LEU A N 1
ATOM 3314 C CA . LEU A 1 418 ? 14.202 -13.014 -29.112 1.00 95.25 418 LEU A CA 1
ATOM 3315 C C . LEU A 1 418 ? 12.808 -12.706 -29.661 1.00 95.25 418 LEU A C 1
ATOM 3317 O O . LEU A 1 418 ? 12.635 -11.959 -30.623 1.00 95.25 418 LEU A O 1
ATOM 3321 N N . GLN A 1 419 ? 11.798 -13.298 -29.028 1.00 95.38 419 GLN A N 1
ATOM 3322 C CA . GLN A 1 419 ? 10.399 -13.074 -29.364 1.00 95.38 419 GLN A CA 1
ATOM 3323 C C . GLN A 1 419 ? 9.606 -12.582 -28.159 1.00 95.38 419 GLN A C 1
ATOM 3325 O O . GLN A 1 419 ? 9.907 -12.911 -27.009 1.00 95.38 419 GLN A O 1
ATOM 3330 N N . TRP A 1 420 ? 8.564 -11.806 -28.446 1.00 96.62 420 TRP A N 1
ATOM 3331 C CA . TRP A 1 420 ? 7.555 -11.407 -27.480 1.00 96.62 420 TRP A CA 1
ATOM 3332 C C . TRP A 1 420 ? 6.161 -11.782 -28.009 1.00 96.62 420 TRP A C 1
ATOM 3334 O O . TRP A 1 420 ? 5.849 -11.425 -29.150 1.00 96.62 420 TRP A O 1
ATOM 3344 N N . PRO A 1 421 ? 5.301 -12.423 -27.195 1.00 96.88 421 PRO A N 1
ATOM 3345 C CA . PRO A 1 421 ? 5.568 -12.948 -25.846 1.00 96.88 421 PRO A CA 1
ATOM 3346 C C . PRO A 1 421 ? 6.643 -14.050 -25.823 1.00 96.88 421 PRO A C 1
ATOM 3348 O O . PRO A 1 421 ? 6.840 -14.737 -26.821 1.00 96.88 421 PRO A O 1
ATOM 3351 N N . GLY A 1 422 ? 7.345 -14.215 -24.698 1.00 97.12 422 GLY A N 1
ATOM 3352 C CA . GLY A 1 422 ? 8.278 -15.333 -24.519 1.00 97.12 422 GLY A CA 1
ATOM 3353 C C . GLY A 1 422 ? 7.530 -16.656 -24.324 1.00 97.12 422 GLY A C 1
ATOM 3354 O O . GLY A 1 422 ? 6.439 -16.672 -23.756 1.00 97.12 422 GLY A O 1
ATOM 3355 N N . ASP A 1 423 ? 8.099 -17.784 -24.748 1.00 97.69 423 ASP A N 1
ATOM 3356 C CA . ASP A 1 423 ? 7.404 -19.078 -24.645 1.00 97.69 423 ASP A CA 1
ATOM 3357 C C . ASP A 1 423 ? 7.143 -19.483 -23.188 1.00 97.69 423 ASP A C 1
ATOM 3359 O O . ASP A 1 423 ? 6.054 -19.949 -22.847 1.00 97.69 423 ASP A O 1
ATOM 3363 N N . MET A 1 424 ? 8.132 -19.271 -22.313 1.00 97.75 424 MET A N 1
ATOM 3364 C CA . MET A 1 424 ? 8.055 -19.644 -20.905 1.00 97.75 424 MET A CA 1
ATOM 3365 C C . MET A 1 424 ? 8.819 -18.674 -20.004 1.00 97.75 424 MET A C 1
ATOM 3367 O O . MET A 1 424 ? 9.965 -18.326 -20.281 1.00 97.75 424 MET A O 1
ATOM 3371 N N . TYR A 1 425 ? 8.208 -18.310 -18.878 1.00 98.38 425 TYR A N 1
ATOM 3372 C CA . TYR A 1 425 ? 8.897 -17.747 -17.715 1.00 98.38 425 TYR A CA 1
ATOM 3373 C C . TYR A 1 42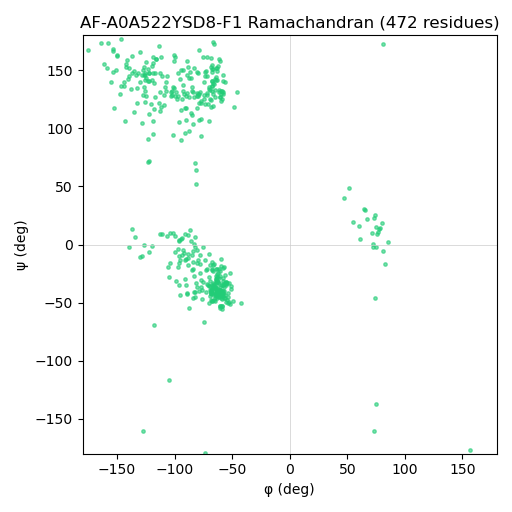5 ? 9.060 -18.839 -16.651 1.00 98.38 425 TYR A C 1
ATOM 3375 O O . TYR A 1 425 ? 8.117 -19.586 -16.384 1.00 98.38 425 TYR A O 1
ATOM 3383 N N . LEU A 1 426 ? 10.247 -18.943 -16.045 1.00 97.94 426 LEU A N 1
ATOM 3384 C CA . LEU A 1 426 ? 10.578 -19.987 -15.073 1.00 97.94 426 LEU A CA 1
ATOM 3385 C C . LEU A 1 426 ? 11.301 -19.399 -13.869 1.00 97.94 426 LEU A C 1
ATOM 3387 O O . LEU A 1 426 ? 12.430 -18.959 -14.015 1.00 97.94 426 LEU A O 1
ATOM 3391 N N . GLU A 1 427 ? 10.678 -19.448 -12.691 1.00 97.50 427 GLU A N 1
ATOM 3392 C CA . GLU A 1 427 ? 11.271 -18.970 -11.433 1.00 97.50 427 GLU A CA 1
ATOM 3393 C C . GLU A 1 427 ? 10.630 -19.614 -10.184 1.00 97.50 427 GLU A C 1
ATOM 3395 O O . GLU A 1 427 ? 9.615 -20.321 -10.243 1.00 97.50 427 GLU A O 1
ATOM 3400 N N . GLY A 1 428 ? 11.207 -19.339 -9.012 1.00 94.12 428 GLY A N 1
ATOM 3401 C CA . GLY A 1 428 ? 10.702 -19.786 -7.713 1.00 94.12 428 GLY A CA 1
ATOM 3402 C C . GLY A 1 428 ? 9.290 -19.290 -7.370 1.00 94.12 428 GLY A C 1
ATOM 3403 O O . GLY A 1 428 ? 8.785 -18.295 -7.895 1.00 94.12 428 GLY A O 1
ATOM 3404 N N . SER A 1 429 ? 8.623 -20.000 -6.456 1.00 89.25 429 SER A N 1
ATOM 3405 C CA . SER A 1 429 ? 7.222 -19.724 -6.099 1.00 89.25 429 SER A CA 1
ATOM 3406 C C . SER A 1 429 ? 6.956 -18.328 -5.509 1.00 89.25 429 SER A C 1
ATOM 3408 O O . SER A 1 429 ? 5.824 -17.844 -5.588 1.00 89.25 429 SER A O 1
ATOM 3410 N N . ASP A 1 430 ? 7.968 -17.644 -4.970 1.00 87.75 430 ASP A N 1
ATOM 3411 C CA . ASP A 1 430 ? 7.922 -16.227 -4.582 1.00 87.75 430 ASP A CA 1
ATOM 3412 C C . ASP A 1 430 ? 7.561 -15.295 -5.733 1.00 87.75 430 ASP A C 1
ATOM 3414 O O . ASP A 1 430 ? 6.893 -14.283 -5.508 1.00 87.75 430 ASP A O 1
ATOM 3418 N N . GLN A 1 431 ? 7.930 -15.635 -6.969 1.00 94.38 431 GLN A N 1
ATOM 3419 C CA . GLN A 1 431 ? 7.763 -14.728 -8.102 1.00 94.38 431 GLN A CA 1
ATOM 3420 C C . GLN A 1 431 ? 6.299 -14.507 -8.509 1.00 94.38 431 GLN A C 1
ATOM 3422 O O . GLN A 1 431 ? 6.017 -13.559 -9.236 1.00 94.38 431 GLN A O 1
ATOM 3427 N N . HIS A 1 432 ? 5.344 -15.255 -7.935 1.00 93.25 432 HIS A N 1
ATOM 3428 C CA . HIS A 1 432 ? 3.909 -14.930 -8.012 1.00 93.25 432 HIS A CA 1
ATOM 3429 C C . HIS A 1 432 ? 3.578 -13.578 -7.368 1.00 93.25 432 HIS A C 1
ATOM 3431 O O . HIS A 1 432 ? 2.605 -12.941 -7.764 1.00 93.25 432 HIS A O 1
ATOM 3437 N N . ARG A 1 433 ? 4.363 -13.150 -6.367 1.00 89.75 433 ARG A N 1
ATOM 3438 C CA . ARG A 1 433 ? 4.274 -11.820 -5.740 1.00 89.75 433 ARG A CA 1
ATOM 3439 C C . ARG A 1 433 ? 5.280 -10.827 -6.325 1.00 89.75 433 ARG A C 1
ATOM 3441 O O . ARG A 1 433 ? 5.088 -9.630 -6.155 1.00 89.75 433 ARG A O 1
ATOM 3448 N N . GLY A 1 434 ? 6.322 -11.324 -6.987 1.00 92.19 434 GLY A N 1
ATOM 3449 C CA . GLY A 1 434 ? 7.390 -10.540 -7.604 1.00 92.19 434 GLY A CA 1
ATOM 3450 C C . GLY A 1 434 ? 7.269 -10.474 -9.126 1.00 92.19 434 GLY A C 1
ATOM 3451 O O . GLY A 1 434 ? 6.302 -9.934 -9.668 1.00 92.19 434 GLY A O 1
ATOM 3452 N N . TRP A 1 435 ? 8.265 -11.034 -9.813 1.00 96.81 435 TRP A N 1
ATOM 3453 C CA . TRP A 1 435 ? 8.534 -10.800 -11.229 1.00 96.81 435 TRP A CA 1
ATOM 3454 C C . TRP A 1 435 ? 7.447 -11.283 -12.193 1.00 96.81 435 TRP A C 1
ATOM 3456 O O . TRP A 1 435 ? 7.163 -10.591 -13.172 1.00 96.81 435 TRP A O 1
ATOM 3466 N N . PHE A 1 436 ? 6.782 -12.416 -11.930 1.00 97.50 436 PHE A N 1
ATOM 3467 C CA . PHE A 1 436 ? 5.687 -12.874 -12.798 1.00 97.50 436 PHE A CA 1
ATOM 3468 C C . PHE A 1 436 ? 4.549 -11.862 -12.820 1.00 97.50 436 PHE A C 1
ATOM 3470 O O . PHE A 1 436 ? 3.977 -11.584 -13.876 1.00 97.50 436 PHE A O 1
ATOM 3477 N N . GLN A 1 437 ? 4.238 -11.305 -11.651 1.00 96.12 437 GLN A N 1
ATOM 3478 C CA . GLN A 1 437 ? 3.155 -10.355 -11.487 1.00 96.12 437 GLN A CA 1
ATOM 3479 C C . GLN A 1 437 ? 3.534 -8.976 -12.022 1.00 96.12 437 GLN A C 1
ATOM 3481 O O . GLN A 1 437 ? 2.757 -8.398 -12.775 1.00 96.12 437 GLN A O 1
ATOM 3486 N N . SER A 1 438 ? 4.720 -8.455 -11.695 1.00 97.19 438 SER A N 1
ATOM 3487 C CA . SER A 1 438 ? 5.142 -7.148 -12.210 1.00 97.19 438 SER A CA 1
ATOM 3488 C C . SER A 1 438 ? 5.308 -7.158 -13.731 1.00 97.19 438 SER A C 1
ATOM 3490 O O . SER A 1 438 ? 4.855 -6.224 -14.389 1.00 97.19 438 SER A O 1
ATOM 3492 N N . SER A 1 439 ? 5.836 -8.245 -14.308 1.00 98.25 439 SER A N 1
ATOM 3493 C CA . SER A 1 439 ? 5.932 -8.409 -15.765 1.00 98.25 439 SER A CA 1
ATOM 3494 C C . SER A 1 439 ? 4.561 -8.478 -16.430 1.00 98.25 439 SER A C 1
ATOM 3496 O O . SER A 1 439 ? 4.343 -7.835 -17.457 1.00 98.25 439 SER A O 1
ATOM 3498 N N . LEU A 1 440 ? 3.613 -9.215 -15.836 1.00 98.44 440 LEU A N 1
ATOM 3499 C CA . LEU A 1 440 ? 2.230 -9.263 -16.314 1.00 98.44 440 LEU A CA 1
ATOM 3500 C C . LEU A 1 440 ? 1.601 -7.869 -16.326 1.00 98.44 440 LEU A C 1
ATOM 3502 O O . LEU A 1 440 ? 1.083 -7.445 -17.353 1.00 98.44 440 LEU A O 1
ATOM 3506 N N . LEU A 1 441 ? 1.652 -7.154 -15.199 1.00 97.94 441 LEU A N 1
ATOM 3507 C CA . LEU A 1 441 ? 1.011 -5.847 -15.061 1.00 97.94 441 LEU A CA 1
ATOM 3508 C C . LEU A 1 441 ? 1.655 -4.796 -15.969 1.00 97.94 441 LEU A C 1
ATOM 3510 O O . LEU A 1 441 ? 0.934 -4.040 -16.617 1.00 97.94 441 LEU A O 1
ATOM 3514 N N . ALA A 1 442 ? 2.988 -4.786 -16.066 1.00 97.94 442 ALA A N 1
ATOM 3515 C CA . ALA A 1 442 ? 3.710 -3.917 -16.986 1.00 97.94 442 ALA A CA 1
ATOM 3516 C C . ALA A 1 442 ? 3.309 -4.207 -18.441 1.00 97.94 442 ALA A C 1
ATOM 3518 O O . ALA A 1 442 ? 2.820 -3.321 -19.135 1.00 97.94 442 ALA A O 1
ATOM 3519 N N . SER A 1 443 ? 3.422 -5.463 -18.886 1.00 98.31 443 SER A N 1
ATOM 3520 C CA . SER A 1 443 ? 3.141 -5.854 -20.274 1.00 98.31 443 SER A CA 1
ATOM 3521 C C . SER A 1 443 ? 1.676 -5.659 -20.670 1.00 98.31 443 SER A C 1
ATOM 3523 O O . SER A 1 443 ? 1.393 -5.150 -21.754 1.00 98.31 443 SER A O 1
ATOM 3525 N N . VAL A 1 444 ? 0.724 -6.015 -19.804 1.00 98.19 444 VAL A N 1
ATOM 3526 C CA . VAL A 1 444 ? -0.706 -5.798 -20.070 1.00 98.19 444 VAL A CA 1
ATOM 3527 C C . VAL A 1 444 ? -1.030 -4.307 -20.083 1.00 98.19 444 VAL A C 1
ATOM 3529 O O . VAL A 1 444 ? -1.791 -3.854 -20.938 1.00 98.19 444 VAL A O 1
ATOM 3532 N N . GLY A 1 445 ? -0.428 -3.535 -19.179 1.00 96.94 445 GLY A N 1
ATOM 3533 C CA . GLY A 1 445 ? -0.616 -2.091 -19.102 1.00 96.94 445 GLY A CA 1
ATOM 3534 C C . GLY A 1 445 ? -0.071 -1.324 -20.307 1.00 96.94 445 GLY A C 1
ATOM 3535 O O . GLY A 1 445 ? -0.685 -0.338 -20.716 1.00 96.94 445 GLY A O 1
ATOM 3536 N N . THR A 1 446 ? 1.032 -1.782 -20.906 1.00 96.31 446 THR A N 1
ATOM 3537 C CA . THR A 1 446 ? 1.703 -1.067 -22.006 1.00 96.31 446 THR A CA 1
ATOM 3538 C C . THR A 1 446 ? 1.511 -1.684 -23.389 1.00 96.31 446 THR A C 1
ATOM 3540 O O . THR A 1 446 ? 1.709 -0.994 -24.389 1.00 96.31 446 THR A O 1
ATOM 3543 N N . ALA A 1 447 ? 1.134 -2.960 -23.477 1.00 95.38 447 ALA A N 1
ATOM 3544 C CA . ALA A 1 447 ? 0.975 -3.684 -24.741 1.00 95.38 447 ALA A CA 1
ATOM 3545 C C . ALA A 1 447 ? -0.246 -4.611 -24.805 1.00 95.38 447 ALA A C 1
ATOM 3547 O O . ALA A 1 447 ? -0.485 -5.227 -25.840 1.00 95.38 447 ALA A O 1
ATOM 3548 N N . GLY A 1 448 ? -1.029 -4.718 -23.729 1.00 96.06 448 GLY A N 1
ATOM 3549 C CA . GLY A 1 448 ? -2.319 -5.411 -23.747 1.00 96.06 448 GLY A CA 1
ATOM 3550 C C . GLY A 1 448 ? -2.269 -6.941 -23.743 1.00 96.06 448 GLY A C 1
ATOM 3551 O O . GLY A 1 448 ? -3.314 -7.549 -23.942 1.00 96.06 448 GLY A O 1
ATOM 3552 N N . SER A 1 449 ? -1.108 -7.561 -23.505 1.00 97.69 449 SER A N 1
ATOM 3553 C CA . SER A 1 449 ? -0.947 -9.025 -23.464 1.00 97.69 449 SER A CA 1
ATOM 3554 C C . SER A 1 449 ? 0.033 -9.447 -22.371 1.00 97.69 449 SER A C 1
ATOM 3556 O O . SER A 1 449 ? 0.951 -8.688 -22.036 1.00 97.69 449 SER A O 1
ATOM 3558 N N . ALA A 1 450 ? -0.122 -10.664 -21.838 1.00 98.19 450 ALA A N 1
ATOM 3559 C CA . ALA A 1 450 ? 0.896 -11.276 -20.986 1.00 98.19 450 ALA A CA 1
ATOM 3560 C C . ALA A 1 450 ? 2.243 -11.380 -21.729 1.00 98.19 450 ALA A C 1
ATOM 3562 O O . ALA A 1 450 ? 2.257 -11.596 -22.944 1.00 98.19 450 ALA A O 1
ATOM 3563 N N . PRO A 1 451 ? 3.383 -11.237 -21.027 1.00 98.12 451 PRO A N 1
ATOM 3564 C CA . PRO A 1 451 ? 4.701 -11.317 -21.652 1.00 98.12 451 PRO A CA 1
ATOM 3565 C C . PRO A 1 451 ? 5.209 -12.753 -21.823 1.00 98.12 451 PRO A C 1
ATOM 3567 O O . PRO A 1 451 ? 6.314 -12.941 -22.323 1.00 98.12 451 PRO A O 1
ATOM 3570 N N . TYR A 1 452 ? 4.419 -13.748 -21.415 1.00 98.19 452 TYR A N 1
ATOM 3571 C CA . TYR A 1 452 ? 4.762 -15.164 -21.435 1.00 98.19 452 TYR A CA 1
ATOM 3572 C C . TYR A 1 452 ? 3.576 -16.025 -21.885 1.00 98.19 452 TYR A C 1
ATOM 3574 O O . TYR A 1 452 ? 2.433 -15.717 -21.549 1.00 98.19 452 TYR A O 1
ATOM 3582 N N . GLY A 1 453 ? 3.850 -17.114 -22.608 1.00 97.69 453 GLY A N 1
ATOM 3583 C CA . GLY A 1 453 ? 2.861 -18.146 -22.944 1.00 97.69 453 GLY A CA 1
ATOM 3584 C C . GLY A 1 453 ? 2.654 -19.164 -21.817 1.00 97.69 453 GLY A C 1
ATOM 3585 O O . GLY A 1 453 ? 1.520 -19.519 -21.498 1.00 97.69 453 GLY A O 1
ATOM 3586 N N . THR A 1 454 ? 3.748 -19.574 -21.170 1.00 98.56 454 THR A N 1
ATOM 3587 C CA . THR A 1 454 ? 3.769 -20.529 -20.051 1.00 98.56 454 THR A CA 1
ATOM 3588 C C . THR A 1 454 ? 4.478 -19.934 -18.836 1.00 98.56 454 THR A C 1
ATOM 3590 O O . THR A 1 454 ? 5.494 -19.255 -18.968 1.00 98.56 454 THR A O 1
ATOM 3593 N N . VAL A 1 455 ? 3.996 -20.230 -17.632 1.00 98.50 455 VAL A N 1
ATOM 3594 C CA . VAL A 1 455 ? 4.716 -19.973 -16.380 1.00 98.50 455 VAL A CA 1
ATOM 3595 C C . VAL A 1 455 ? 4.986 -21.291 -15.680 1.00 98.50 455 VAL A C 1
ATOM 3597 O O . VAL A 1 455 ? 4.058 -21.977 -15.243 1.00 98.50 455 VAL A O 1
ATOM 3600 N N . LEU A 1 456 ? 6.269 -21.621 -15.539 1.00 98.25 456 LEU A N 1
ATOM 3601 C CA . LEU A 1 456 ? 6.732 -22.728 -14.718 1.00 98.25 456 LEU A CA 1
ATOM 3602 C C . LEU A 1 456 ? 7.232 -22.190 -13.381 1.00 98.25 456 LEU A C 1
ATOM 3604 O O . LEU A 1 456 ? 8.092 -21.314 -13.329 1.00 98.25 456 LEU A O 1
ATOM 3608 N N . THR A 1 457 ? 6.733 -22.746 -12.282 1.00 97.19 457 THR A N 1
ATOM 3609 C CA . THR A 1 457 ? 7.250 -22.428 -10.955 1.00 97.19 457 THR A CA 1
ATOM 3610 C C . THR A 1 457 ? 7.794 -23.645 -10.228 1.00 97.19 457 THR A C 1
ATOM 3612 O O . THR A 1 457 ? 7.226 -24.737 -10.290 1.00 97.19 457 THR A O 1
ATOM 3615 N N . HIS A 1 458 ? 8.896 -23.448 -9.507 1.00 94.62 458 HIS A N 1
ATOM 3616 C CA . HIS A 1 458 ? 9.503 -24.472 -8.664 1.00 94.62 458 HIS A CA 1
ATOM 3617 C C . HIS A 1 458 ? 9.470 -24.089 -7.176 1.00 94.62 458 HIS A C 1
ATOM 3619 O O . HIS A 1 458 ? 9.314 -22.926 -6.792 1.00 94.62 458 HIS A O 1
ATOM 3625 N N . GLY A 1 459 ? 9.607 -25.103 -6.318 1.00 89.75 459 GLY A N 1
ATOM 3626 C CA . GLY A 1 459 ? 9.745 -24.920 -4.874 1.00 89.75 459 GLY A CA 1
ATOM 3627 C C . GLY A 1 459 ? 11.120 -24.376 -4.472 1.00 89.75 459 GLY A C 1
ATOM 3628 O O . GLY A 1 459 ? 11.998 -24.154 -5.308 1.00 89.75 459 GLY A O 1
ATOM 3629 N N . TYR A 1 460 ? 11.314 -24.190 -3.169 1.00 88.12 460 TYR A N 1
ATOM 3630 C CA . TYR A 1 460 ? 12.605 -23.808 -2.598 1.00 88.12 460 TYR A CA 1
ATOM 3631 C C . TYR A 1 460 ? 13.477 -25.025 -2.312 1.00 88.12 460 TYR A C 1
ATOM 3633 O O . TYR A 1 460 ? 12.980 -26.081 -1.922 1.00 88.12 460 TYR A O 1
ATOM 3641 N N . VAL A 1 461 ? 14.792 -24.845 -2.426 1.00 88.75 461 VAL A N 1
ATOM 3642 C CA . VAL A 1 461 ? 15.752 -25.784 -1.841 1.00 88.75 461 VAL A CA 1
ATOM 3643 C C . VAL A 1 461 ? 15.773 -25.551 -0.329 1.00 88.75 461 VAL A C 1
ATOM 3645 O O . VAL A 1 461 ? 15.933 -24.418 0.128 1.00 88.75 461 VAL A O 1
ATOM 3648 N N . VAL A 1 462 ? 15.606 -26.622 0.441 1.00 88.25 462 VAL A N 1
ATOM 3649 C CA . VAL A 1 462 ? 15.568 -26.613 1.911 1.00 88.25 462 VAL A CA 1
ATOM 3650 C C . VAL A 1 462 ? 16.704 -27.458 2.482 1.00 88.25 462 VAL A C 1
ATOM 3652 O O . VAL A 1 462 ? 17.283 -28.283 1.773 1.00 88.25 462 VAL A O 1
ATOM 3655 N N . ASP A 1 463 ? 17.037 -27.246 3.758 1.00 86.81 463 ASP A N 1
ATOM 3656 C CA . ASP A 1 463 ? 17.994 -28.105 4.460 1.00 86.81 463 ASP A CA 1
ATOM 3657 C C . ASP A 1 463 ? 17.451 -29.541 4.620 1.00 86.81 463 ASP A C 1
ATOM 3659 O O . ASP A 1 463 ? 16.282 -29.831 4.352 1.00 86.81 463 ASP A O 1
ATOM 3663 N N . ALA A 1 464 ? 18.289 -30.460 5.110 1.00 87.56 464 ALA A N 1
ATOM 3664 C CA . ALA A 1 464 ? 17.902 -31.859 5.329 1.00 87.56 464 ALA A CA 1
ATOM 3665 C C . ALA A 1 464 ? 16.717 -32.048 6.305 1.00 87.56 464 ALA A C 1
ATOM 3667 O O . ALA A 1 464 ? 16.176 -33.146 6.405 1.00 87.56 464 ALA A O 1
ATOM 3668 N N . LYS A 1 465 ? 16.325 -31.001 7.042 1.00 86.25 465 L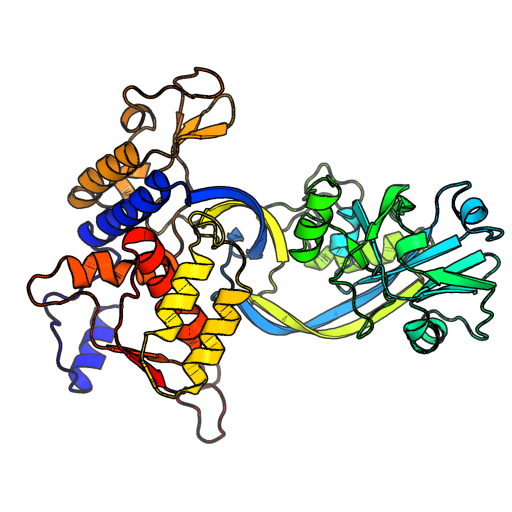YS A N 1
ATOM 3669 C CA . LYS A 1 465 ? 15.203 -30.982 7.989 1.00 86.25 465 LYS A CA 1
ATOM 3670 C C . LYS A 1 465 ? 13.997 -30.198 7.455 1.00 86.25 465 LYS A C 1
ATOM 3672 O O . LYS A 1 465 ? 13.053 -29.971 8.207 1.00 86.25 465 LYS A O 1
ATOM 3677 N N . GLY A 1 466 ? 14.018 -29.770 6.191 1.00 83.50 466 GLY A N 1
ATOM 3678 C CA . GLY A 1 466 ? 12.932 -29.017 5.567 1.00 83.50 466 GLY A CA 1
ATOM 3679 C C . GLY A 1 466 ? 12.882 -27.531 5.937 1.00 83.50 466 GLY A C 1
ATOM 3680 O O . GLY A 1 466 ? 11.870 -26.881 5.685 1.00 83.50 466 GLY A O 1
ATOM 3681 N N . ARG A 1 467 ? 13.939 -26.970 6.536 1.00 79.94 467 ARG A N 1
ATOM 3682 C CA . ARG A 1 467 ? 13.995 -25.552 6.928 1.00 79.94 467 ARG A CA 1
ATOM 3683 C C . ARG A 1 467 ? 14.620 -24.703 5.827 1.00 79.94 467 ARG A C 1
ATOM 3685 O O . ARG A 1 467 ? 15.490 -25.160 5.084 1.00 79.94 467 ARG A O 1
ATOM 3692 N N . ALA A 1 468 ? 14.203 -23.440 5.756 1.00 77.38 468 ALA A N 1
ATOM 3693 C CA . ALA A 1 468 ? 14.801 -22.466 4.854 1.00 77.38 468 ALA A CA 1
ATOM 3694 C C . ALA A 1 468 ? 16.297 -22.294 5.165 1.00 77.38 468 ALA A C 1
ATOM 3696 O O . ALA A 1 468 ? 16.683 -22.073 6.315 1.00 77.38 468 ALA A O 1
ATOM 3697 N N . MET A 1 469 ? 17.136 -22.388 4.135 1.00 78.50 469 MET A N 1
ATOM 3698 C CA . MET A 1 469 ? 18.572 -22.158 4.272 1.00 78.50 469 MET A CA 1
ATOM 3699 C C . MET A 1 469 ? 18.852 -20.655 4.335 1.00 78.50 469 MET A C 1
ATOM 3701 O O . MET A 1 469 ? 18.390 -19.892 3.486 1.00 78.50 469 MET A O 1
ATOM 3705 N N . SER A 1 470 ? 19.644 -20.217 5.311 1.00 69.31 470 SER A N 1
ATOM 3706 C CA . SER A 1 470 ? 20.135 -18.843 5.378 1.00 69.31 470 SER A CA 1
ATOM 3707 C C . SER A 1 470 ? 21.608 -18.836 5.765 1.00 69.31 470 SER A C 1
ATOM 3709 O O . SER A 1 470 ? 22.054 -19.651 6.567 1.00 69.31 470 SER A O 1
ATOM 3711 N N . LYS A 1 471 ? 22.355 -17.855 5.249 1.00 69.38 471 LYS A N 1
ATOM 3712 C CA . LYS A 1 471 ? 23.787 -17.689 5.559 1.00 69.38 471 LYS A CA 1
ATOM 3713 C C . LYS A 1 471 ? 24.070 -17.472 7.049 1.00 69.38 471 LYS A C 1
ATOM 3715 O O . LYS A 1 471 ? 25.218 -17.580 7.458 1.00 69.38 471 LYS A O 1
ATOM 3720 N N . SER A 1 472 ? 23.062 -17.086 7.834 1.00 56.62 472 SER A N 1
ATOM 3721 C CA . SER A 1 472 ? 23.192 -16.892 9.280 1.00 56.62 472 SER A CA 1
ATOM 3722 C C . SER A 1 472 ? 22.940 -18.168 10.085 1.00 56.62 472 SER A C 1
ATOM 3724 O O . SER A 1 472 ? 23.330 -18.216 11.246 1.00 56.62 472 SER A O 1
ATOM 3726 N N . VAL A 1 473 ? 22.296 -19.182 9.498 1.00 56.84 473 VAL A N 1
ATOM 3727 C CA . VAL A 1 473 ? 21.959 -20.453 10.167 1.00 56.84 473 VAL A CA 1
ATOM 3728 C C . VAL A 1 473 ? 23.006 -21.545 9.886 1.00 56.84 473 VAL A C 1
ATOM 3730 O O . VAL A 1 473 ? 23.015 -22.566 10.574 1.00 56.84 473 VAL A O 1
ATOM 3733 N N . GLY A 1 474 ? 23.929 -21.296 8.951 1.00 47.41 474 GLY A N 1
ATOM 3734 C CA . GLY A 1 474 ? 25.002 -22.203 8.538 1.00 47.41 474 GLY A CA 1
ATOM 3735 C C . GLY A 1 474 ? 24.837 -22.571 7.081 1.00 47.41 474 GLY A C 1
ATOM 3736 O O . GLY A 1 474 ? 24.842 -23.789 6.806 1.00 47.41 474 GLY A O 1
#